Protein AF-0000000079817116 (afdb_homodimer)

Solvent-accessible surface area (backbone atoms only — not comparable to full-atom values): 30694 Å² total; per-residue (Å²): 125,89,76,58,20,51,34,56,56,33,34,76,70,73,46,63,59,83,46,77,43,38,28,28,38,34,42,45,75,45,84,32,75,62,26,38,66,23,46,42,33,28,53,71,74,31,54,55,33,36,49,46,56,74,25,52,34,45,44,77,59,38,52,65,48,58,60,16,48,27,38,36,36,22,32,64,43,88,76,24,26,29,30,55,38,32,25,40,46,43,66,68,40,77,48,52,44,71,57,49,59,65,38,70,33,36,58,60,39,43,74,43,51,46,76,52,48,80,65,44,82,81,51,62,33,27,36,39,44,66,43,80,42,71,87,43,52,89,38,32,29,18,35,28,27,43,54,85,82,73,99,66,49,70,42,69,44,42,78,86,37,43,38,58,71,45,73,47,95,55,61,64,34,59,75,78,70,66,53,68,72,63,44,62,43,43,41,74,44,56,79,52,54,50,68,68,47,45,55,50,27,36,70,41,25,30,29,32,35,38,36,29,60,80,72,32,29,32,30,66,45,72,23,77,61,92,40,12,38,33,49,54,53,51,38,28,61,73,66,48,29,55,86,37,72,67,40,54,91,57,69,39,79,37,27,33,39,19,55,76,41,78,48,61,94,80,56,50,67,66,58,53,50,51,48,39,52,33,48,28,62,52,63,46,12,32,66,89,47,21,42,24,92,114,123,91,77,57,22,53,35,57,56,34,36,73,69,72,47,63,58,80,46,75,43,38,28,28,37,35,43,44,74,45,84,31,75,62,26,38,68,24,45,41,34,30,52,72,74,31,56,56,33,35,51,46,56,73,25,53,33,46,43,78,60,38,52,64,47,58,59,15,48,26,39,36,38,24,31,65,44,89,76,24,25,29,31,56,37,33,25,38,47,44,67,66,40,76,47,52,46,72,56,49,59,65,37,71,34,34,58,60,39,43,73,44,50,47,76,54,48,79,66,45,81,81,51,61,33,26,37,40,43,66,43,81,41,71,86,43,52,88,39,32,30,18,35,28,26,45,56,85,82,73,100,67,48,69,42,71,46,40,78,86,39,42,38,58,70,46,72,47,93,55,62,68,34,59,75,77,72,67,53,69,71,64,46,63,44,42,41,74,44,57,80,51,55,49,68,69,46,45,56,49,28,36,71,40,25,31,32,32,36,37,36,29,60,81,71,32,30,32,30,64,46,74,23,77,60,91,40,12,38,33,49,54,52,51,37,27,61,74,66,49,30,55,85,38,74,67,39,54,90,56,70,38,78,38,28,33,38,20,55,77,41,79,47,60,93,78,56,51,67,68,56,52,49,51,50,38,52,31,50,27,62,53,64,48,11,32,66,87,47,22,43,24,91,113

Organism: NCBI:txid1608957

Sequence (588 aa):
MPILTLAHVLDAVGIPVTDDRTAVLLRHTGDTPVLTAALPTLAAEDQQAYDAFNAFHIEGEANKIVARTWAVAGVAHGAGVLLTGLYRVGPSRPITDAEWRAVPGNDRLAALGAEGPADMAGRPTTWIELARDDRLDEWAGRLALSWTGRRGYIRVVRPGLFDIQAVHQESKLVPPVPGVEELVVEHAGLAAMPHSWWQRLEQWRGIYYIHDRTTGRGYVGAAYGELNLAQRWRHYAQTGHGGNVDLTGLDPTGFVFSILQLVAPTADPADVQALETSWKARLSTRRPHGLNANMPILTLAHVLDAVGIPVTDDRTAVLLRHTGDTPVLTAALPTLAAEDQQAYDAFNAFHIEGEANKIVARTWAVAGVAHGAGVLLTGLYRVGPSRPITDAEWRAVPGNDRLAALGAEGPADMAGRPTTWIELARDDRLDEWAGRLALSWTGRRGYIRVVRPGLFDIQAVHQESKLVPPVPGVEELVVEHAGLAAMPHSWWQRLEQWRGIYYIHDRTTGRGYVGAAYGELNLAQRWRHYAQTGHGGNVDLTGLDPTGFVFSILQLVAPTADPADVQALETSWKARLSTRRPHGLNAN

Radius of gyration: 36.01 Å; Cα contacts (8 Å, |Δi|>4): 1232; chains: 2; bounding box: 51×107×78 Å

pLDDT: mean 93.69, std 6.0, range [40.91, 98.75]

InterPro domains:
  IPR000305 GIY-YIG endonuclease [PS50164] (203-291)
  IPR035901 GIY-YIG endonuclease superfamily [SSF82771] (205-290)

Nearest PDB structures (foldseek):
  1ln0-assembly1_A  TM=7.326E-01  e=1.850E-03  Tequatrovirus T4
  4dnx-assembly1_B  TM=3.865E-01  e=4.719E-01  Allochromatium vinosum DSM 180
  1i2d-assembly1_A  TM=4.021E-01  e=9.642E+00  Penicillium chrysogenum
  5wux-assembly2_D  TM=1.753E-01  e=6.664E+00  Homo sapiens
  1ln0-assembly1_A  TM=7.328E-01  e=1.228E-03  Tequatrovirus T4

Structure (mmCIF, N/CA/C/O backbone):
data_AF-0000000079817116-model_v1
#
loop_
_entity.id
_entity.type
_entity.pdbx_description
1 polymer 'GIY-YIG domain-containing protein'
#
loop_
_atom_site.group_PDB
_atom_site.id
_atom_site.type_symbol
_atom_site.label_atom_id
_atom_site.label_alt_id
_atom_site.label_comp_id
_atom_site.label_asym_id
_atom_site.label_entity_id
_atom_site.label_seq_id
_atom_site.pdbx_PDB_ins_code
_atom_site.Cartn_x
_atom_site.Cartn_y
_atom_site.Cartn_z
_atom_site.occupancy
_atom_site.B_iso_or_equiv
_atom_site.auth_seq_id
_atom_site.auth_comp_id
_atom_site.auth_asym_id
_atom_site.auth_atom_id
_atom_site.pdbx_PDB_model_num
ATOM 1 N N . MET A 1 1 ? -7.645 -31.641 -44.688 1 42.03 1 MET A N 1
ATOM 2 C CA . MET A 1 1 ? -6.23 -31.734 -44.312 1 42.03 1 MET A CA 1
ATOM 3 C C . MET A 1 1 ? -6.023 -32.75 -43.188 1 42.03 1 MET A C 1
ATOM 5 O O . MET A 1 1 ? -6.84 -32.875 -42.281 1 42.03 1 MET A O 1
ATOM 9 N N . PRO A 1 2 ? -5.195 -33.719 -43.438 1 55.75 2 PRO A N 1
ATOM 10 C CA . PRO A 1 2 ? -5.094 -34.781 -42.438 1 55.75 2 PRO A CA 1
ATOM 11 C C . PRO A 1 2 ? -4.766 -34.219 -41.062 1 55.75 2 PRO A C 1
ATOM 13 O O . PRO A 1 2 ? -3.896 -33.375 -40.906 1 55.75 2 PRO A O 1
ATOM 16 N N . ILE A 1 3 ? -5.695 -34.344 -40.156 1 80.25 3 ILE A N 1
ATOM 17 C CA . ILE A 1 3 ? -5.512 -33.812 -38.781 1 80.25 3 ILE A CA 1
ATOM 18 C C . ILE A 1 3 ? -4.609 -34.781 -38 1 80.25 3 ILE A C 1
ATOM 20 O O . ILE A 1 3 ? -4.844 -35.969 -37.969 1 80.25 3 ILE A O 1
ATOM 24 N N . LEU A 1 4 ? -3.305 -34.438 -37.812 1 92.88 4 LEU A N 1
ATOM 25 C CA . LEU A 1 4 ? -2.402 -35.219 -37 1 92.88 4 LEU A CA 1
ATOM 26 C C . LEU A 1 4 ? -2.977 -35.375 -35.594 1 92.88 4 LEU A C 1
ATOM 28 O O . LEU A 1 4 ? -3.57 -34.438 -35.031 1 92.88 4 LEU A O 1
ATOM 32 N N . THR A 1 5 ? -2.93 -36.625 -35.125 1 96.19 5 THR A N 1
ATOM 33 C CA . THR A 1 5 ? -3.482 -36.969 -33.812 1 96.19 5 THR A CA 1
ATOM 34 C C . THR A 1 5 ? -2.418 -37.594 -32.938 1 96.19 5 THR A C 1
ATOM 36 O O . THR A 1 5 ? -1.3 -37.875 -33.375 1 96.19 5 THR A O 1
ATOM 39 N N . LEU A 1 6 ? -2.803 -37.812 -31.672 1 97.25 6 LEU A N 1
ATOM 40 C CA . LEU A 1 6 ? -1.908 -38.469 -30.734 1 97.25 6 LEU A CA 1
ATOM 41 C C . LEU A 1 6 ? -1.486 -39.844 -31.25 1 97.25 6 LEU A C 1
ATOM 43 O O . LEU A 1 6 ? -0.343 -40.281 -31.062 1 97.25 6 LEU A O 1
ATOM 47 N N . ALA A 1 7 ? -2.352 -40.594 -31.953 1 96.56 7 ALA A N 1
ATOM 48 C CA . ALA A 1 7 ? -2.031 -41.906 -32.5 1 96.56 7 ALA A CA 1
ATOM 49 C C . ALA A 1 7 ? -0.86 -41.844 -33.469 1 96.56 7 ALA A C 1
ATOM 51 O O . ALA A 1 7 ? -0.02 -42.75 -33.5 1 96.56 7 ALA A O 1
ATOM 52 N N . HIS A 1 8 ? -0.869 -40.781 -34.219 1 96.5 8 HIS A N 1
ATOM 53 C CA . HIS A 1 8 ? 0.236 -40.625 -35.156 1 96.5 8 HIS A CA 1
ATOM 54 C C . HIS A 1 8 ? 1.553 -40.406 -34.406 1 96.5 8 HIS A C 1
ATOM 56 O O . HIS A 1 8 ? 2.6 -40.875 -34.844 1 96.5 8 HIS A O 1
ATOM 62 N N . VAL A 1 9 ? 1.515 -39.625 -33.375 1 96.88 9 VAL A N 1
ATOM 63 C CA . VAL A 1 9 ? 2.705 -39.375 -32.562 1 96.88 9 VAL A CA 1
ATOM 64 C C . VAL A 1 9 ? 3.223 -40.688 -31.969 1 96.88 9 VAL A C 1
ATOM 66 O O . VAL A 1 9 ? 4.422 -40.969 -32.031 1 96.88 9 VAL A O 1
ATOM 69 N N . LEU A 1 10 ? 2.322 -41.5 -31.406 1 97.88 10 LEU A N 1
ATOM 70 C CA . LEU A 1 10 ? 2.701 -42.781 -30.828 1 97.88 10 LEU A CA 1
ATOM 71 C C . LEU A 1 10 ? 3.289 -43.719 -31.875 1 97.88 10 LEU A C 1
ATOM 73 O O . LEU A 1 10 ? 4.297 -44.375 -31.625 1 97.88 10 LEU A O 1
ATOM 77 N N . ASP A 1 11 ? 2.678 -43.688 -33 1 97.31 11 ASP A N 1
ATOM 78 C CA . ASP A 1 11 ? 3.189 -44.5 -34.094 1 97.31 11 ASP A CA 1
ATOM 79 C C . ASP A 1 11 ? 4.621 -44.125 -34.469 1 97.31 11 ASP A C 1
ATOM 81 O O . ASP A 1 11 ? 5.473 -44.969 -34.688 1 97.31 11 ASP A O 1
ATOM 85 N N . ALA A 1 12 ? 4.812 -42.875 -34.531 1 96.06 12 ALA A N 1
ATOM 86 C CA . ALA A 1 12 ? 6.117 -42.344 -34.906 1 96.06 12 ALA A CA 1
ATOM 87 C C . ALA A 1 12 ? 7.203 -42.781 -33.906 1 96.06 12 ALA A C 1
ATOM 89 O O . ALA A 1 12 ? 8.375 -42.875 -34.281 1 96.06 12 ALA A O 1
ATOM 90 N N . VAL A 1 13 ? 6.824 -43.094 -32.719 1 96.88 13 VAL A N 1
ATOM 91 C CA . VAL A 1 13 ? 7.836 -43.5 -31.734 1 96.88 13 VAL A CA 1
ATOM 92 C C . VAL A 1 13 ? 7.781 -45 -31.516 1 96.88 13 VAL A C 1
ATOM 94 O O . VAL A 1 13 ? 8.297 -45.5 -30.516 1 96.88 13 VAL A O 1
ATOM 97 N N . GLY A 1 14 ? 7.051 -45.719 -32.312 1 97.19 14 GLY A N 1
ATOM 98 C CA . GLY A 1 14 ? 7.082 -47.156 -32.312 1 97.19 14 GLY A CA 1
ATOM 99 C C . GLY A 1 14 ? 5.988 -47.781 -31.484 1 97.19 14 GLY A C 1
ATOM 100 O O . GLY A 1 14 ? 6.113 -48.938 -31.031 1 97.19 14 GLY A O 1
ATOM 101 N N . ILE A 1 15 ? 4.965 -47.031 -31.156 1 98 15 ILE A N 1
ATOM 102 C CA . ILE A 1 15 ? 3.828 -47.531 -30.391 1 98 15 ILE A CA 1
ATOM 103 C C . ILE A 1 15 ? 2.549 -47.406 -31.219 1 98 15 ILE A C 1
ATOM 105 O O . ILE A 1 15 ? 1.671 -46.594 -30.891 1 98 15 ILE A O 1
ATOM 109 N N . PRO A 1 16 ? 2.473 -48.188 -32.25 1 97.31 16 PRO A N 1
ATOM 110 C CA . PRO A 1 16 ? 1.256 -48.094 -33.031 1 97.31 16 PRO A CA 1
ATOM 111 C C . PRO A 1 16 ? -0.001 -48.5 -32.281 1 97.31 16 PRO A C 1
ATOM 113 O O . PRO A 1 16 ? -0.01 -49.5 -31.562 1 97.31 16 PRO A O 1
ATOM 116 N N . VAL A 1 17 ? -0.924 -47.594 -32.406 1 97.12 17 VAL A N 1
ATOM 117 C CA . VAL A 1 17 ? -2.199 -47.844 -31.75 1 97.12 17 VAL A CA 1
ATOM 118 C C . VAL A 1 17 ? -3.037 -48.812 -32.594 1 97.12 17 VAL A C 1
ATOM 120 O O . VAL A 1 17 ? -3.709 -48.375 -33.531 1 97.12 17 VAL A O 1
ATOM 123 N N . THR A 1 18 ? -3.068 -50.031 -32.188 1 93.69 18 THR A N 1
ATOM 124 C CA . THR A 1 18 ? -3.695 -51.031 -33 1 93.69 18 THR A CA 1
ATOM 125 C C . THR A 1 18 ? -5.051 -51.438 -32.438 1 93.69 18 THR A C 1
ATOM 127 O O . THR A 1 18 ? -5.898 -52 -33.156 1 93.69 18 THR A O 1
ATOM 130 N N . ASP A 1 19 ? -5.137 -51.281 -31.172 1 95.44 19 ASP A N 1
ATOM 131 C CA . ASP A 1 19 ? -6.395 -51.625 -30.5 1 95.44 19 ASP A CA 1
ATOM 132 C C . ASP A 1 19 ? -6.578 -50.812 -29.234 1 95.44 19 ASP A C 1
ATOM 134 O O . ASP A 1 19 ? -5.766 -49.938 -28.922 1 95.44 19 ASP A O 1
ATOM 138 N N . ASP A 1 20 ? -7.676 -51.125 -28.531 1 96.31 20 ASP A N 1
ATOM 139 C CA . ASP A 1 20 ? -8.062 -50.344 -27.359 1 96.31 20 ASP A CA 1
ATOM 140 C C . ASP A 1 20 ? -7.191 -50.688 -26.156 1 96.31 20 ASP A C 1
ATOM 142 O O . ASP A 1 20 ? -7.301 -50.062 -25.094 1 96.31 20 ASP A O 1
ATOM 146 N N . ARG A 1 21 ? -6.32 -51.625 -26.203 1 97.5 21 ARG A N 1
ATOM 147 C CA . ARG A 1 21 ? -5.473 -52.031 -25.094 1 97.5 21 ARG A CA 1
ATOM 148 C C . ARG A 1 21 ? -4.098 -51.375 -25.188 1 97.5 21 ARG A C 1
ATOM 150 O O . ARG A 1 21 ? -3.27 -51.531 -24.281 1 97.5 21 ARG A O 1
ATOM 157 N N . THR A 1 22 ? -3.908 -50.656 -26.25 1 98.06 22 THR A N 1
ATOM 158 C CA . THR A 1 22 ? -2.578 -50.094 -26.484 1 98.06 22 THR A CA 1
ATOM 159 C C . THR A 1 22 ? -2.266 -48.969 -25.5 1 98.06 22 THR A C 1
ATOM 161 O O . THR A 1 22 ? -1.259 -49.031 -24.797 1 98.06 22 THR A O 1
ATOM 164 N N . ALA A 1 23 ? -3.123 -47.969 -25.5 1 98.38 23 ALA A N 1
ATOM 165 C CA . ALA A 1 23 ? -2.74 -46.812 -24.719 1 98.38 23 ALA A CA 1
ATOM 166 C C . ALA A 1 23 ? -3.971 -46.094 -24.172 1 98.38 23 ALA A C 1
ATOM 168 O O . ALA A 1 23 ? -5.051 -46.156 -24.766 1 98.38 23 ALA A O 1
ATOM 169 N N . VAL A 1 24 ? -3.83 -45.438 -23.062 1 97.69 24 VAL A N 1
ATOM 170 C CA . VAL A 1 24 ? -4.797 -44.5 -22.516 1 97.69 24 VAL A CA 1
ATOM 171 C C . VAL A 1 24 ? -4.148 -43.094 -22.359 1 97.69 24 VAL A C 1
ATOM 173 O O . VAL A 1 24 ? -2.936 -43 -22.188 1 97.69 24 VAL A O 1
ATOM 176 N N . LEU A 1 25 ? -4.969 -42.062 -22.562 1 97.19 25 LEU A N 1
ATOM 177 C CA . LEU A 1 25 ? -4.562 -40.688 -22.297 1 97.19 25 LEU A CA 1
ATOM 178 C C . LEU A 1 25 ? -5.18 -40.188 -21 1 97.19 25 LEU A C 1
ATOM 180 O O . LEU A 1 25 ? -6.383 -40.344 -20.781 1 97.19 25 LEU A O 1
ATOM 184 N N . LEU A 1 26 ? -4.289 -39.688 -20.141 1 97 26 LEU A N 1
ATOM 185 C CA . LEU A 1 26 ? -4.723 -39.125 -18.859 1 97 26 LEU A CA 1
ATOM 186 C C . LEU A 1 26 ? -4.703 -37.625 -18.906 1 97 26 LEU A C 1
ATOM 188 O O . LEU A 1 26 ? -3.688 -37 -19.25 1 97 26 LEU A O 1
ATOM 192 N N . ARG A 1 27 ? -5.797 -36.906 -18.594 1 96.75 27 ARG A N 1
ATOM 193 C CA . ARG A 1 27 ? -5.883 -35.469 -18.438 1 96.75 27 ARG A CA 1
ATOM 194 C C . ARG A 1 27 ? -6.051 -35.062 -16.969 1 96.75 27 ARG A C 1
ATOM 196 O O . ARG A 1 27 ? -7.172 -34.875 -16.5 1 96.75 27 ARG A O 1
ATOM 203 N N . HIS A 1 28 ? -4.93 -34.875 -16.344 1 95.12 28 HIS A N 1
ATOM 204 C CA . HIS A 1 28 ? -4.914 -34.688 -14.898 1 95.12 28 HIS A CA 1
ATOM 205 C C . HIS A 1 28 ? -5.375 -33.25 -14.547 1 95.12 28 HIS A C 1
ATOM 207 O O . HIS A 1 28 ? -5.023 -32.312 -15.227 1 95.12 28 HIS A O 1
ATOM 213 N N . THR A 1 29 ? -6.227 -33.281 -13.508 1 92.06 29 THR A N 1
ATOM 214 C CA . THR A 1 29 ? -6.543 -32.094 -12.727 1 92.06 29 THR A CA 1
ATOM 215 C C . THR A 1 29 ? -6.328 -32.344 -11.234 1 92.06 29 THR A C 1
ATOM 217 O O . THR A 1 29 ? -6.391 -33.5 -10.781 1 92.06 29 THR A O 1
ATOM 220 N N . GLY A 1 30 ? -5.91 -31.312 -10.508 1 86.75 30 GLY A N 1
ATOM 221 C CA . GLY A 1 30 ? -5.715 -31.516 -9.078 1 86.75 30 GLY A CA 1
ATOM 222 C C . GLY A 1 30 ? -7.016 -31.547 -8.297 1 86.75 30 GLY A C 1
ATOM 223 O O . GLY A 1 30 ? -8.062 -31.156 -8.812 1 86.75 30 GLY A O 1
ATOM 224 N N . ASP A 1 31 ? -6.906 -32.125 -7.027 1 84.56 31 ASP A N 1
ATOM 225 C CA . ASP A 1 31 ? -8.031 -32.219 -6.098 1 84.56 31 ASP A CA 1
ATOM 226 C C . ASP A 1 31 ? -8.398 -30.828 -5.535 1 84.56 31 ASP A C 1
ATOM 228 O O . ASP A 1 31 ? -9.5 -30.641 -5.016 1 84.56 31 ASP A O 1
ATOM 232 N N . THR A 1 32 ? -7.473 -29.984 -5.57 1 86.56 32 THR A N 1
ATOM 233 C CA . THR A 1 32 ? -7.637 -28.609 -5.113 1 86.56 32 THR A CA 1
ATOM 234 C C . THR A 1 32 ? -7.152 -27.625 -6.176 1 86.56 32 THR A C 1
ATOM 236 O O . THR A 1 32 ? -6.367 -28 -7.055 1 86.56 32 THR A O 1
ATOM 239 N N . PRO A 1 33 ? -7.668 -26.406 -6.004 1 86.38 33 PRO A N 1
ATOM 240 C CA . PRO A 1 33 ? -7.18 -25.391 -6.945 1 86.38 33 PRO A CA 1
ATOM 241 C C . PRO A 1 33 ? -5.664 -25.203 -6.879 1 86.38 33 PRO A 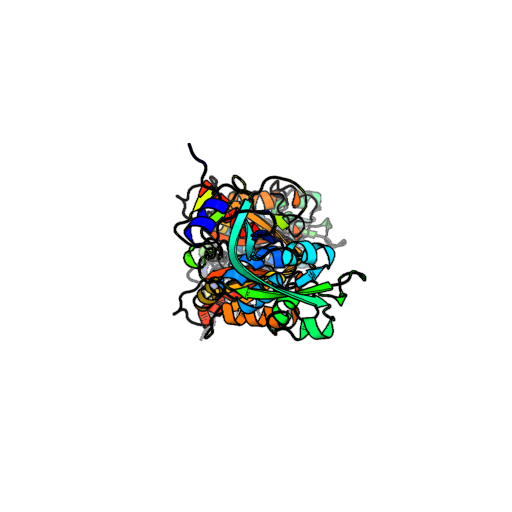C 1
ATOM 243 O O . PRO A 1 33 ? -5.02 -25.016 -7.914 1 86.38 33 PRO A O 1
ATOM 246 N N . VAL A 1 34 ? -5.125 -25.391 -5.699 1 85.69 34 VAL A N 1
ATOM 247 C CA . VAL A 1 34 ? -3.688 -25.203 -5.512 1 85.69 34 VAL A CA 1
ATOM 248 C C . VAL A 1 34 ? -2.934 -26.328 -6.227 1 85.69 34 VAL A C 1
ATOM 250 O O . VAL A 1 34 ? -1.969 -26.078 -6.949 1 85.69 34 VAL A O 1
ATOM 253 N N . LEU A 1 35 ? -3.396 -27.469 -6.059 1 91.38 35 LEU A N 1
ATOM 254 C CA . LEU A 1 35 ? -2.742 -28.594 -6.699 1 91.38 35 LEU A CA 1
ATOM 255 C C . LEU A 1 35 ? -2.912 -28.547 -8.211 1 91.38 35 LEU A C 1
ATOM 257 O O . LEU A 1 35 ? -1.975 -28.828 -8.961 1 91.38 35 LEU A O 1
ATOM 261 N N . THR A 1 36 ? -4.105 -28.172 -8.609 1 91.88 36 THR A N 1
ATOM 262 C CA . THR A 1 36 ? -4.355 -28.047 -10.047 1 91.88 36 THR A CA 1
ATOM 263 C C . THR A 1 36 ? -3.367 -27.062 -10.68 1 91.88 36 THR A C 1
ATOM 265 O O . THR A 1 36 ? -2.781 -27.359 -11.719 1 91.88 36 THR A O 1
ATOM 268 N N . ALA A 1 37 ? -3.127 -26.047 -10.023 1 89.19 37 ALA A N 1
ATOM 269 C CA . ALA A 1 37 ? -2.223 -25.031 -10.539 1 89.19 37 ALA A CA 1
ATOM 270 C C . ALA A 1 37 ? -0.77 -25.5 -10.461 1 89.19 37 ALA A C 1
ATOM 272 O O . ALA A 1 37 ? 0.067 -25.062 -11.258 1 89.19 37 ALA A O 1
ATOM 273 N N . ALA A 1 38 ? -0.487 -26.406 -9.609 1 92 38 ALA A N 1
ATOM 274 C CA . ALA A 1 38 ? 0.887 -26.828 -9.344 1 92 38 ALA A CA 1
ATOM 275 C C . ALA A 1 38 ? 1.294 -27.984 -10.258 1 92 38 ALA A C 1
ATOM 277 O O . ALA A 1 38 ? 2.484 -28.203 -10.484 1 92 38 ALA A O 1
ATOM 278 N N . LEU A 1 39 ? 0.373 -28.641 -10.789 1 94.69 39 LEU A N 1
ATOM 279 C CA . LEU A 1 39 ? 0.642 -29.906 -11.469 1 94.69 39 LEU A CA 1
ATOM 280 C C . LEU A 1 39 ? 1.578 -29.703 -12.656 1 94.69 39 LEU A C 1
ATOM 282 O O . LEU A 1 39 ? 2.553 -30.438 -12.82 1 94.69 39 LEU A O 1
ATOM 286 N N . PRO A 1 40 ? 1.294 -28.656 -13.461 1 95.06 40 PRO A N 1
ATOM 287 C CA . PRO A 1 40 ? 2.232 -28.469 -14.57 1 95.06 40 PRO A CA 1
ATOM 288 C C . PRO A 1 40 ? 3.668 -28.25 -14.102 1 95.06 40 PRO A C 1
ATOM 290 O O . PRO A 1 40 ? 4.602 -28.844 -14.656 1 95.06 40 PRO A O 1
ATOM 293 N N . THR A 1 41 ? 3.801 -27.484 -13.125 1 94 41 THR A N 1
ATOM 294 C CA . THR A 1 41 ? 5.129 -27.219 -12.594 1 94 41 THR A CA 1
ATOM 295 C C . THR A 1 41 ? 5.738 -28.484 -11.992 1 94 41 THR A C 1
ATOM 297 O O . THR A 1 41 ? 6.941 -28.719 -12.125 1 94 41 THR A O 1
ATOM 300 N N . LEU A 1 42 ? 4.984 -29.266 -11.273 1 94.06 42 LEU A N 1
ATOM 301 C CA . LEU A 1 42 ? 5.469 -30.531 -10.742 1 94.06 42 LEU A CA 1
ATOM 302 C C . LEU A 1 42 ? 5.977 -31.438 -11.859 1 94.06 42 LEU A C 1
ATOM 304 O O . LEU A 1 42 ? 7.039 -32.031 -11.734 1 94.06 42 LEU A O 1
ATOM 308 N N . ALA A 1 43 ? 5.27 -31.438 -12.93 1 95.62 43 ALA A N 1
ATOM 309 C CA . ALA A 1 43 ? 5.664 -32.281 -14.062 1 95.62 43 ALA A CA 1
ATOM 310 C C . ALA A 1 43 ? 7.012 -31.828 -14.625 1 95.62 43 ALA A C 1
ATOM 312 O O . ALA A 1 43 ? 7.793 -32.656 -15.109 1 95.62 43 ALA A O 1
ATOM 313 N N . ALA A 1 44 ? 7.23 -30.562 -14.516 1 94.38 44 ALA A N 1
ATOM 314 C CA . ALA A 1 44 ? 8.438 -30 -15.109 1 94.38 44 ALA A CA 1
ATOM 315 C C . ALA A 1 44 ? 9.609 -30.078 -14.133 1 94.38 44 ALA A C 1
ATOM 317 O O . ALA A 1 44 ? 10.75 -30.297 -14.539 1 94.38 44 ALA A O 1
ATOM 318 N N . GLU A 1 45 ? 9.312 -29.922 -12.812 1 93.94 45 GLU A N 1
ATOM 319 C CA . GLU A 1 45 ? 10.414 -29.609 -11.898 1 93.94 45 GLU A CA 1
ATOM 320 C C . GLU A 1 45 ? 10.523 -30.656 -10.797 1 93.94 45 GLU A C 1
ATOM 322 O O . GLU A 1 45 ? 11.508 -30.672 -10.055 1 93.94 45 GLU A O 1
ATOM 327 N N . ASP A 1 46 ? 9.555 -31.422 -10.68 1 93 46 ASP A N 1
ATOM 328 C CA . ASP A 1 46 ? 9.523 -32.438 -9.641 1 93 46 ASP A CA 1
ATOM 329 C C . ASP A 1 46 ? 8.914 -33.75 -10.164 1 93 46 ASP A C 1
ATOM 331 O O . ASP A 1 46 ? 7.816 -34.125 -9.766 1 93 46 ASP A O 1
ATOM 335 N N . GLN A 1 47 ? 9.734 -34.438 -10.867 1 92.44 47 GLN A N 1
ATOM 336 C CA . GLN A 1 47 ? 9.281 -35.656 -11.539 1 92.44 47 GLN A CA 1
ATOM 337 C C . GLN A 1 47 ? 8.82 -36.688 -10.531 1 92.44 47 GLN A C 1
ATOM 339 O O . GLN A 1 47 ? 7.867 -37.438 -10.789 1 92.44 47 GLN A O 1
ATOM 344 N N . GLN A 1 48 ? 9.469 -36.719 -9.422 1 94.38 48 GLN A N 1
ATOM 345 C CA . GLN A 1 48 ? 9.133 -37.688 -8.398 1 94.38 48 GLN A CA 1
ATOM 346 C C . GLN A 1 48 ? 7.711 -37.5 -7.883 1 94.38 48 GLN A C 1
ATOM 348 O O . GLN A 1 48 ? 6.918 -38.438 -7.836 1 94.38 48 GLN A O 1
ATOM 353 N N . ALA A 1 49 ? 7.445 -36.344 -7.496 1 95.19 49 ALA A N 1
ATOM 354 C CA . ALA A 1 49 ? 6.102 -36.031 -7.016 1 95.19 49 ALA A CA 1
ATOM 355 C C . ALA A 1 49 ? 5.066 -36.219 -8.117 1 95.19 49 ALA A C 1
ATOM 357 O O . ALA A 1 49 ? 3.982 -36.781 -7.867 1 95.19 49 ALA A O 1
ATOM 358 N N . TYR A 1 50 ? 5.387 -35.844 -9.328 1 96.44 50 TYR A N 1
ATOM 359 C CA . TYR A 1 50 ? 4.441 -35.969 -10.438 1 96.44 50 TYR A CA 1
ATOM 360 C C . TYR A 1 50 ? 4.176 -37.438 -10.75 1 96.44 50 TYR A C 1
ATOM 362 O O . TYR A 1 50 ? 3.039 -37.844 -11.031 1 96.44 50 TYR A O 1
ATOM 370 N N . ASP A 1 51 ? 5.188 -38.219 -10.719 1 96.81 51 ASP A N 1
ATOM 371 C CA . ASP A 1 51 ? 5.031 -39.656 -10.953 1 96.81 51 ASP A CA 1
ATOM 372 C C . ASP A 1 51 ? 4.145 -40.312 -9.891 1 96.81 51 ASP A C 1
ATOM 374 O O . ASP A 1 51 ? 3.316 -41.156 -10.195 1 96.81 51 ASP A O 1
ATOM 378 N N . ALA A 1 52 ? 4.426 -39.875 -8.68 1 97.12 52 ALA A N 1
ATOM 379 C CA . ALA A 1 52 ? 3.59 -40.375 -7.59 1 97.12 52 ALA A CA 1
ATOM 380 C C . ALA A 1 52 ? 2.123 -40.031 -7.82 1 97.12 52 ALA A C 1
ATOM 382 O O . ALA A 1 52 ? 1.239 -40.875 -7.609 1 97.12 52 ALA A O 1
ATOM 383 N N . PHE A 1 53 ? 1.896 -38.875 -8.242 1 97 53 PHE A N 1
ATOM 384 C CA . PHE A 1 53 ? 0.543 -38.438 -8.547 1 97 53 PHE A CA 1
ATOM 385 C C . PHE A 1 53 ? -0.074 -39.281 -9.648 1 97 53 PHE A C 1
ATOM 387 O O . PHE A 1 53 ? -1.235 -39.688 -9.547 1 97 53 PHE A O 1
ATOM 394 N N . ASN A 1 54 ? 0.658 -39.594 -10.672 1 96.38 54 ASN A N 1
ATOM 395 C CA . ASN A 1 54 ? 0.208 -40.375 -11.82 1 96.38 54 ASN A CA 1
ATOM 396 C C . ASN A 1 54 ? -0.145 -41.812 -11.406 1 96.38 54 ASN A C 1
ATOM 398 O O . ASN A 1 54 ? -1.009 -42.438 -12.023 1 96.38 54 ASN A O 1
ATOM 402 N N . ALA A 1 55 ? 0.494 -42.25 -10.398 1 97.69 55 ALA A N 1
ATOM 403 C CA . ALA A 1 55 ? 0.431 -43.688 -10.062 1 97.69 55 ALA A CA 1
ATOM 404 C C . ALA A 1 55 ? -0.757 -43.969 -9.148 1 97.69 55 ALA A C 1
ATOM 406 O O . ALA A 1 55 ? -1.153 -45.125 -8.992 1 97.69 55 ALA A O 1
ATOM 407 N N . PHE A 1 56 ? -1.283 -43 -8.547 1 97.5 56 PHE A N 1
ATOM 408 C CA . PHE A 1 56 ? -2.299 -43.188 -7.52 1 97.5 56 PHE A CA 1
ATOM 409 C C . PHE A 1 56 ? -3.689 -42.906 -8.07 1 97.5 56 PHE A C 1
ATOM 411 O O . PHE A 1 56 ? -3.959 -41.812 -8.555 1 97.5 56 PHE A O 1
ATOM 418 N N . HIS A 1 57 ? -4.559 -43.938 -8.016 1 96.12 57 HIS A N 1
ATOM 419 C CA . HIS A 1 57 ? -5.934 -43.781 -8.492 1 96.12 57 HIS A CA 1
ATOM 420 C C . HIS A 1 57 ? -6.895 -44.625 -7.645 1 96.12 57 HIS A C 1
ATOM 422 O O . HIS A 1 57 ? -6.484 -45.562 -6.98 1 96.12 57 HIS A O 1
ATOM 428 N N . ILE A 1 58 ? -8.148 -44.188 -7.668 1 94.5 58 ILE A N 1
ATOM 429 C CA . ILE A 1 58 ? -9.172 -45.062 -7.141 1 94.5 58 ILE A CA 1
ATOM 430 C C . ILE A 1 58 ? -9.305 -46.281 -8.047 1 94.5 58 ILE A C 1
ATOM 432 O O . ILE A 1 58 ? -9 -46.219 -9.234 1 94.5 58 ILE A O 1
ATOM 436 N N . GLU A 1 59 ? -9.797 -47.312 -7.48 1 93.69 59 GLU A N 1
ATOM 437 C CA . GLU A 1 59 ? -9.781 -48.625 -8.148 1 93.69 59 GLU A CA 1
ATOM 438 C C . GLU A 1 59 ? -10.477 -48.562 -9.5 1 93.69 59 GLU A C 1
ATOM 440 O O . GLU A 1 59 ? -9.953 -49.062 -10.5 1 93.69 59 GLU A O 1
ATOM 445 N N . GLY A 1 60 ? -11.641 -48 -9.617 1 91.75 60 GLY A N 1
ATOM 446 C CA . GLY A 1 60 ? -12.352 -47.906 -10.875 1 91.75 60 GLY A CA 1
ATOM 447 C C . GLY A 1 60 ? -11.547 -47.219 -11.969 1 91.75 60 GLY A C 1
ATOM 448 O O . GLY A 1 60 ? -11.5 -47.719 -13.102 1 91.75 60 GLY A O 1
ATOM 449 N N . GLU A 1 61 ? -10.859 -46.219 -11.664 1 94.25 61 GLU A N 1
ATOM 450 C CA . GLU A 1 61 ? -10.016 -45.5 -12.609 1 94.25 61 GLU A CA 1
ATOM 451 C C . GLU A 1 61 ? -8.734 -46.25 -12.914 1 94.25 61 GLU A C 1
ATOM 453 O O . GLU A 1 61 ? -8.297 -46.312 -14.062 1 94.25 61 GLU A O 1
ATOM 458 N N . ALA A 1 62 ? -8.227 -46.844 -11.898 1 96.5 62 ALA A N 1
ATOM 459 C CA . ALA A 1 62 ? -7.016 -47.625 -12.07 1 96.5 62 ALA A CA 1
ATOM 460 C C . ALA A 1 62 ? -7.242 -48.75 -13.07 1 96.5 62 ALA A C 1
ATOM 462 O O . ALA A 1 62 ? -6.352 -49.094 -13.859 1 96.5 62 ALA A O 1
ATOM 463 N N . ASN A 1 63 ? -8.367 -49.281 -13.039 1 96.25 63 ASN A N 1
ATOM 464 C CA . ASN A 1 63 ? -8.695 -50.406 -13.93 1 96.25 63 ASN A CA 1
ATOM 465 C C . ASN A 1 63 ? -8.641 -49.969 -15.391 1 96.25 63 ASN A C 1
ATOM 467 O O . ASN A 1 63 ? -8.273 -50.781 -16.266 1 96.25 63 ASN A O 1
ATOM 471 N N . LYS A 1 64 ? -8.992 -48.781 -15.625 1 96.31 64 LYS A N 1
ATOM 472 C CA . LYS A 1 64 ? -8.93 -48.281 -16.984 1 96.31 64 LYS A CA 1
ATOM 473 C C . LYS A 1 64 ? -7.488 -48.125 -17.469 1 96.31 64 LYS A C 1
ATOM 475 O O . LYS A 1 64 ? -7.211 -48.281 -18.656 1 96.31 64 LYS A O 1
ATOM 480 N N . ILE A 1 65 ? -6.609 -47.938 -16.562 1 98.25 65 ILE A N 1
ATOM 481 C CA . ILE A 1 65 ? -5.207 -47.719 -16.891 1 98.25 65 ILE A CA 1
ATOM 482 C C . ILE A 1 65 ? -4.492 -49.031 -17.016 1 98.25 65 ILE A C 1
ATOM 484 O O . ILE A 1 65 ? -3.811 -49.312 -18.016 1 98.25 65 ILE A O 1
ATOM 488 N N . VAL A 1 66 ? -4.754 -49.938 -16.109 1 97.94 66 VAL A N 1
ATOM 489 C CA . VAL A 1 66 ? -3.992 -51.188 -16.062 1 97.94 66 VAL A CA 1
ATOM 490 C C . VAL A 1 66 ? -4.449 -52.094 -17.172 1 97.94 66 VAL A C 1
ATOM 492 O O . VAL A 1 66 ? -3.791 -53.094 -17.469 1 97.94 66 VAL A O 1
ATOM 495 N N . ALA A 1 67 ? -5.516 -51.781 -17.812 1 97.44 67 ALA A N 1
ATOM 496 C CA . ALA A 1 67 ? -6.008 -52.531 -18.953 1 97.44 67 ALA A CA 1
ATOM 497 C C . ALA A 1 67 ? -5.223 -52.219 -20.219 1 97.44 67 ALA A C 1
ATOM 499 O O . ALA A 1 67 ? -5.441 -52.812 -21.266 1 97.44 67 ALA A O 1
ATOM 500 N N . ARG A 1 68 ? -4.32 -51.375 -20.109 1 98.25 68 ARG A N 1
ATOM 501 C CA . ARG A 1 68 ? -3.578 -50.906 -21.281 1 98.25 68 ARG A CA 1
ATOM 502 C C . ARG A 1 68 ? -2.078 -51.094 -21.078 1 98.25 68 ARG A C 1
ATOM 504 O O . ARG A 1 68 ? -1.607 -51.25 -19.953 1 98.25 68 ARG A O 1
ATOM 511 N N . THR A 1 69 ? -1.378 -51.031 -22.172 1 98.56 69 THR A N 1
ATOM 512 C CA . THR A 1 69 ? 0.07 -51.219 -22.141 1 98.56 69 THR A CA 1
ATOM 513 C C . THR A 1 69 ? 0.762 -49.875 -21.812 1 98.56 69 THR A C 1
ATOM 515 O O . THR A 1 69 ? 1.789 -49.875 -21.125 1 98.56 69 THR A O 1
ATOM 518 N N . TRP A 1 70 ? 0.167 -48.812 -22.344 1 98.75 70 TRP A N 1
ATOM 519 C CA . TRP A 1 70 ? 0.803 -47.5 -22.188 1 98.75 70 TRP A CA 1
ATOM 520 C C . TRP A 1 70 ? -0.169 -46.469 -21.578 1 98.75 70 TRP A C 1
ATOM 522 O O . TRP A 1 70 ? -1.364 -46.5 -21.891 1 98.75 70 TRP A O 1
ATOM 532 N N . ALA A 1 71 ? 0.359 -45.656 -20.75 1 98.69 71 ALA A N 1
ATOM 533 C CA . ALA A 1 71 ? -0.358 -44.469 -20.266 1 98.69 71 ALA A CA 1
ATOM 534 C C . ALA A 1 71 ? 0.329 -43.188 -20.719 1 98.69 71 ALA A C 1
ATOM 536 O O . ALA A 1 71 ? 1.497 -42.969 -20.406 1 98.69 71 ALA A O 1
ATOM 537 N N . VAL A 1 72 ? -0.351 -42.406 -21.516 1 98.56 72 VAL A N 1
ATOM 538 C CA . VAL A 1 72 ? 0.1 -41.062 -21.875 1 98.56 72 VAL A CA 1
ATOM 539 C C . VAL A 1 72 ? -0.453 -40.031 -20.875 1 98.56 72 VAL A C 1
ATOM 541 O O . VAL A 1 72 ? -1.666 -39.844 -20.797 1 98.56 72 VAL A O 1
ATOM 544 N N . ALA A 1 73 ? 0.483 -39.438 -20.141 1 98.38 73 ALA A N 1
ATOM 545 C CA . ALA A 1 73 ? 0.053 -38.5 -19.109 1 98.38 73 ALA A CA 1
ATOM 546 C C . ALA A 1 73 ? 0.031 -37.062 -19.641 1 98.38 73 ALA A C 1
ATOM 548 O O . ALA A 1 73 ? 0.875 -36.688 -20.453 1 98.38 73 ALA A O 1
ATOM 549 N N . GLY A 1 74 ? -0.915 -36.312 -19.156 1 97.88 74 GLY A N 1
ATOM 550 C CA . GLY A 1 74 ? -1.019 -34.875 -19.453 1 97.88 74 GLY A CA 1
ATOM 551 C C . GLY A 1 74 ? -1.725 -34.094 -18.359 1 97.88 74 GLY A C 1
ATOM 552 O O . GLY A 1 74 ? -2.238 -34.688 -17.406 1 97.88 74 GLY A O 1
ATOM 553 N N . VAL A 1 75 ? -1.645 -32.781 -18.5 1 97.06 75 VAL A N 1
ATOM 554 C CA . VAL A 1 75 ? -2.355 -31.875 -17.594 1 97.06 75 VAL A CA 1
ATOM 555 C C . VAL A 1 75 ? -3.334 -31.016 -18.391 1 97.06 75 VAL A C 1
ATOM 557 O O . VAL A 1 75 ? -3.158 -30.812 -19.594 1 97.06 75 VAL A O 1
ATOM 560 N N . ALA A 1 76 ? -4.344 -30.578 -17.656 1 93.69 76 ALA A N 1
ATOM 561 C CA . ALA A 1 76 ? -5.316 -29.703 -18.297 1 93.69 76 ALA A CA 1
ATOM 562 C C . ALA A 1 76 ? -4.645 -28.453 -18.828 1 93.69 76 ALA A C 1
ATOM 564 O O . ALA A 1 76 ? -3.822 -27.828 -18.141 1 93.69 76 ALA A O 1
ATOM 565 N N . HIS A 1 77 ? -4.938 -28.062 -20.016 1 92.69 77 HIS A N 1
ATOM 566 C CA . HIS A 1 77 ? -4.457 -26.891 -20.734 1 92.69 77 HIS A CA 1
ATOM 567 C C . HIS A 1 77 ? -5.551 -26.297 -21.609 1 92.69 77 HIS A C 1
ATOM 569 O O . HIS A 1 77 ? -5.785 -26.766 -22.734 1 92.69 77 HIS A O 1
ATOM 575 N N . GLY A 1 78 ? -6.141 -25.188 -21.094 1 89.19 78 GLY A N 1
ATOM 576 C CA . GLY A 1 78 ? -7.371 -24.766 -21.734 1 89.19 78 GLY A CA 1
ATOM 577 C C . GLY A 1 78 ? -8.43 -25.859 -21.797 1 89.19 78 GLY A C 1
ATOM 578 O O . GLY A 1 78 ? -8.758 -26.469 -20.781 1 89.19 78 GLY A O 1
ATOM 579 N N . ALA A 1 79 ? -9.047 -26.047 -22.922 1 90.56 79 ALA A N 1
ATOM 580 C CA . ALA A 1 79 ? -10.047 -27.094 -23.125 1 90.56 79 ALA A CA 1
ATOM 581 C C . ALA A 1 79 ? -9.375 -28.422 -23.484 1 90.56 79 ALA A C 1
ATOM 583 O O . ALA A 1 79 ? -10.047 -29.453 -23.594 1 90.56 79 ALA A O 1
ATOM 584 N N . GLY A 1 80 ? -8.07 -28.312 -23.641 1 94.75 80 GLY A N 1
ATOM 585 C CA . GLY A 1 80 ? -7.359 -29.5 -24.078 1 94.75 80 GLY A CA 1
ATOM 586 C C . GLY A 1 80 ? -6.449 -30.094 -23.016 1 94.75 80 GLY A C 1
ATOM 587 O O . GLY A 1 80 ? -6.758 -30.016 -21.812 1 94.75 80 GLY A O 1
ATOM 588 N N . VAL A 1 81 ? -5.398 -30.812 -23.547 1 96.31 81 VAL A N 1
ATOM 589 C CA . VAL A 1 81 ? -4.441 -31.469 -22.672 1 96.31 81 VAL A CA 1
ATOM 590 C C . VAL A 1 81 ? -3.018 -31.203 -23.156 1 96.31 81 VAL A C 1
ATOM 592 O O . VAL A 1 81 ? -2.758 -31.188 -24.375 1 96.31 81 VAL A O 1
ATOM 595 N N . LEU A 1 82 ? -2.178 -30.859 -22.234 1 98 82 LEU A N 1
ATOM 596 C CA . LEU A 1 82 ? -0.75 -30.719 -22.5 1 98 82 LEU A CA 1
ATOM 597 C C . LEU A 1 82 ? 0.011 -31.953 -22.047 1 98 82 LEU A C 1
ATOM 599 O O . LEU A 1 82 ? -0.088 -32.375 -20.891 1 98 82 LEU A O 1
ATOM 603 N N . LEU A 1 83 ? 0.718 -32.562 -22.938 1 98.38 83 LEU A N 1
ATOM 604 C CA . LEU A 1 83 ? 1.429 -33.812 -22.688 1 98.38 83 LEU A CA 1
ATOM 605 C C . LEU A 1 83 ? 2.514 -33.625 -21.625 1 98.38 83 LEU A C 1
ATOM 607 O O . LEU A 1 83 ? 3.248 -32.625 -21.672 1 98.38 83 LEU A O 1
ATOM 611 N N . THR A 1 84 ? 2.555 -34.531 -20.672 1 98.25 84 THR A N 1
ATOM 612 C CA . THR A 1 84 ? 3.592 -34.406 -19.656 1 98.25 84 THR A CA 1
ATOM 613 C C . THR A 1 84 ? 4.523 -35.625 -19.688 1 98.25 84 THR A C 1
ATOM 615 O O . THR A 1 84 ? 5.637 -35.562 -19.172 1 98.25 84 THR A O 1
ATOM 618 N N . GLY A 1 85 ? 4.07 -36.719 -20.219 1 97.62 85 GLY A N 1
ATOM 619 C CA . GLY A 1 85 ? 4.973 -37.875 -20.266 1 97.62 85 GLY A CA 1
ATOM 620 C C . GLY A 1 85 ? 4.305 -39.156 -20.75 1 97.62 85 GLY A C 1
ATOM 621 O O . GLY A 1 85 ? 3.102 -39.156 -21.016 1 97.62 85 GLY A O 1
ATOM 622 N N . LEU A 1 86 ? 5.16 -40.156 -20.969 1 98.62 86 LEU A N 1
ATOM 623 C CA . LEU A 1 86 ? 4.773 -41.5 -21.391 1 98.62 86 LEU A CA 1
ATOM 624 C C . LEU A 1 86 ? 5.215 -42.531 -20.359 1 98.62 86 LEU A C 1
ATOM 626 O O . LEU A 1 86 ? 6.336 -42.469 -19.859 1 98.62 86 LEU A O 1
ATOM 630 N N . TYR A 1 87 ? 4.285 -43.438 -20.047 1 98.75 87 TYR A N 1
ATOM 631 C CA . TYR A 1 87 ? 4.602 -44.438 -19.047 1 98.75 87 TYR A CA 1
ATOM 632 C C . TYR A 1 87 ? 4.219 -45.844 -19.531 1 98.75 87 TYR A C 1
ATOM 634 O O . TYR A 1 87 ? 3.176 -46.031 -20.156 1 98.75 87 TYR A O 1
ATOM 642 N N . ARG A 1 88 ? 5.039 -46.781 -19.219 1 98.75 88 ARG A N 1
ATOM 643 C CA . ARG A 1 88 ? 4.652 -48.188 -19.344 1 98.75 88 ARG A CA 1
ATOM 644 C C . ARG A 1 88 ? 3.844 -48.625 -18.125 1 98.75 88 ARG A C 1
ATOM 646 O O . ARG A 1 88 ? 4.254 -48.406 -16.984 1 98.75 88 ARG A O 1
ATOM 653 N N . VAL A 1 89 ? 2.721 -49.281 -18.422 1 98.69 89 VAL A N 1
ATOM 654 C CA . VAL A 1 89 ? 1.817 -49.656 -17.344 1 98.69 89 VAL A CA 1
ATOM 655 C C . VAL A 1 89 ? 2.205 -51.031 -16.797 1 98.69 89 VAL A C 1
ATOM 657 O O . VAL A 1 89 ? 2.359 -52 -17.562 1 98.69 89 VAL A O 1
ATOM 660 N N . GLY A 1 90 ? 2.385 -51.062 -15.484 1 98 90 GLY A N 1
ATOM 661 C CA . GLY A 1 90 ? 2.674 -52.312 -14.805 1 98 90 GLY A CA 1
ATOM 662 C C . GLY A 1 90 ? 1.546 -52.75 -13.898 1 98 90 GLY A C 1
ATOM 663 O O . GLY A 1 90 ? 0.4 -52.344 -14.062 1 98 90 GLY A O 1
ATOM 664 N N . PRO A 1 91 ? 1.878 -53.688 -13.039 1 96.62 91 PRO A N 1
ATOM 665 C CA . PRO A 1 91 ? 0.838 -54.188 -12.141 1 96.62 91 PRO A CA 1
ATOM 666 C C . PRO A 1 91 ? 0.356 -53.125 -11.141 1 96.62 91 PRO A C 1
ATOM 668 O O . PRO A 1 91 ? 1.026 -52.125 -10.938 1 96.62 91 PRO A O 1
ATOM 671 N N . SER A 1 92 ? -0.811 -53.375 -10.641 1 97.38 92 SER A N 1
ATOM 672 C CA . SER A 1 92 ? -1.366 -52.469 -9.625 1 97.38 92 SER A CA 1
ATOM 673 C C . SER A 1 92 ? -1.624 -53.219 -8.32 1 97.38 92 SER A C 1
ATOM 675 O O . SER A 1 92 ? -1.67 -54.438 -8.305 1 97.38 92 SER A O 1
ATOM 677 N N . ARG A 1 93 ? -1.678 -52.531 -7.285 1 97.12 93 ARG A N 1
ATOM 678 C CA . ARG A 1 93 ? -1.97 -53.062 -5.965 1 97.12 93 ARG A CA 1
ATOM 679 C C . ARG A 1 93 ? -2.734 -52.062 -5.109 1 97.12 93 ARG A C 1
ATOM 681 O O . ARG A 1 93 ? -2.6 -50.844 -5.293 1 97.12 93 ARG A O 1
ATOM 688 N N . PRO A 1 94 ? -3.521 -52.656 -4.195 1 96.31 94 PRO A N 1
ATOM 689 C CA . PRO A 1 94 ? -4.078 -51.719 -3.205 1 96.31 94 PRO A CA 1
ATOM 690 C C . PRO A 1 94 ? -3 -51 -2.393 1 96.31 94 PRO A C 1
ATOM 692 O O . PRO A 1 94 ? -1.905 -51.562 -2.209 1 96.31 94 PRO A O 1
ATOM 695 N N . ILE A 1 95 ? -3.279 -49.844 -1.983 1 97 95 ILE A N 1
ATOM 696 C CA . ILE A 1 95 ? -2.301 -49.094 -1.2 1 97 95 ILE A CA 1
ATOM 697 C C . ILE A 1 95 ? -2.977 -48.469 0.026 1 97 95 ILE A C 1
ATOM 699 O O . ILE A 1 95 ? -4.074 -47.938 -0.075 1 97 95 ILE A O 1
ATOM 703 N N . THR A 1 96 ? -2.354 -48.625 1.226 1 94.88 96 THR A N 1
ATOM 704 C CA . THR A 1 96 ? -2.85 -48.062 2.463 1 94.88 96 THR A CA 1
ATOM 705 C C . THR A 1 96 ? -2.393 -46.594 2.592 1 94.88 96 THR A C 1
ATOM 707 O O . THR A 1 96 ? -1.538 -46.156 1.83 1 94.88 96 THR A O 1
ATOM 710 N N . ASP A 1 97 ? -3.014 -45.938 3.541 1 95.69 97 ASP A N 1
ATOM 711 C CA . ASP A 1 97 ? -2.627 -44.562 3.777 1 95.69 97 ASP A CA 1
ATOM 712 C C . ASP A 1 97 ? -1.164 -44.469 4.203 1 95.69 97 ASP A C 1
ATOM 714 O O . ASP A 1 97 ? -0.433 -43.594 3.734 1 95.69 97 ASP A O 1
ATOM 718 N N . ALA A 1 98 ? -0.779 -45.312 5.078 1 95.75 98 ALA A N 1
ATOM 719 C CA . ALA A 1 98 ? 0.604 -45.312 5.547 1 95.75 98 ALA A CA 1
ATOM 720 C C . ALA A 1 98 ? 1.574 -45.531 4.391 1 95.75 98 ALA A C 1
ATOM 722 O O . ALA A 1 98 ? 2.619 -44.906 4.312 1 95.75 98 ALA A O 1
ATOM 723 N N . GLU A 1 99 ? 1.298 -46.469 3.518 1 96.75 99 GLU A N 1
ATOM 724 C CA . GLU A 1 99 ? 2.129 -46.75 2.35 1 96.75 99 GLU A CA 1
ATOM 725 C C . GLU A 1 99 ? 2.188 -45.531 1.412 1 96.75 99 GLU A C 1
ATOM 727 O O . GLU A 1 99 ? 3.25 -45.219 0.878 1 96.75 99 GLU A O 1
ATOM 732 N N . TRP A 1 100 ? 1.027 -44.969 1.207 1 97.12 100 TRP A N 1
ATOM 733 C CA . TRP A 1 100 ? 0.947 -43.812 0.345 1 97.12 100 TRP A CA 1
ATOM 734 C C . TRP A 1 100 ? 1.83 -42.688 0.874 1 97.12 100 TRP A C 1
ATOM 736 O O . TRP A 1 100 ? 2.576 -42.062 0.114 1 97.12 100 TRP A O 1
ATOM 746 N N . ARG A 1 101 ? 1.836 -42.438 2.135 1 95.38 101 ARG A N 1
ATOM 747 C CA . ARG A 1 101 ? 2.607 -41.344 2.758 1 95.38 101 ARG A CA 1
ATOM 748 C C . ARG A 1 101 ? 4.102 -41.656 2.68 1 95.38 101 ARG A C 1
ATOM 750 O O . ARG A 1 101 ? 4.918 -40.719 2.676 1 95.38 101 ARG A O 1
ATOM 757 N N . ALA A 1 102 ? 4.387 -42.906 2.559 1 96.12 102 ALA A N 1
ATOM 758 C CA . ALA A 1 102 ? 5.789 -43.312 2.545 1 96.12 102 ALA A CA 1
ATOM 759 C C . ALA A 1 102 ? 6.391 -43.156 1.15 1 96.12 102 ALA A C 1
ATOM 761 O O . ALA A 1 102 ? 7.613 -43.188 0.989 1 96.12 102 ALA A O 1
ATOM 762 N N . VAL A 1 103 ? 5.594 -43.031 0.135 1 96.31 103 VAL A N 1
ATOM 763 C CA . VAL A 1 103 ? 6.09 -42.875 -1.228 1 96.31 103 VAL A CA 1
ATOM 764 C C . VAL A 1 103 ? 6.75 -41.531 -1.381 1 96.31 103 VAL A C 1
ATOM 766 O O . VAL A 1 103 ? 6.145 -40.5 -1.071 1 96.31 103 VAL A O 1
ATOM 769 N N . PRO A 1 104 ? 7.957 -41.562 -1.849 1 95 104 PRO A N 1
ATOM 770 C CA . PRO A 1 104 ? 8.594 -40.25 -2.096 1 95 104 PRO A CA 1
ATOM 771 C C . PRO A 1 104 ? 7.77 -39.344 -3.014 1 95 104 PRO A C 1
ATOM 773 O O . PRO A 1 104 ? 7.234 -39.812 -4.023 1 95 104 PRO A O 1
ATOM 776 N N . GLY A 1 105 ? 7.684 -38.062 -2.621 1 94.12 105 GLY A N 1
ATOM 777 C CA . GLY A 1 105 ? 6.898 -37.094 -3.396 1 94.12 105 GLY A CA 1
ATOM 778 C C . GLY A 1 105 ? 5.52 -36.875 -2.814 1 94.12 105 GLY A C 1
ATOM 779 O O . GLY A 1 105 ? 4.945 -35.781 -3 1 94.12 105 GLY A O 1
ATOM 780 N N . ASN A 1 106 ? 4.984 -37.844 -2.092 1 95.38 106 ASN A N 1
ATOM 781 C CA . ASN A 1 106 ? 3.623 -37.719 -1.583 1 95.38 106 ASN A CA 1
ATOM 782 C C . ASN A 1 106 ? 3.549 -36.719 -0.437 1 95.38 106 ASN A C 1
ATOM 784 O O . ASN A 1 106 ? 2.488 -36.125 -0.17 1 95.38 106 ASN A O 1
ATOM 788 N N . ASP A 1 107 ? 4.668 -36.625 0.23 1 91.69 107 ASP A N 1
ATOM 789 C CA . ASP A 1 107 ? 4.703 -35.562 1.247 1 91.69 107 ASP A CA 1
ATOM 790 C C . ASP A 1 107 ? 4.461 -34.188 0.629 1 91.69 107 ASP A C 1
ATOM 792 O O . ASP A 1 107 ? 3.666 -33.406 1.148 1 91.69 107 ASP A O 1
ATOM 796 N N . ARG A 1 108 ? 5.117 -33.938 -0.427 1 90.06 108 ARG A N 1
ATOM 797 C CA . ARG A 1 108 ? 4.941 -32.688 -1.155 1 90.06 108 ARG A CA 1
ATOM 798 C C . ARG A 1 108 ? 3.523 -32.562 -1.704 1 90.06 108 ARG A C 1
ATOM 800 O O . ARG A 1 108 ? 2.906 -31.5 -1.624 1 90.06 108 ARG A O 1
ATOM 807 N N . LEU A 1 109 ? 3.076 -33.656 -2.283 1 93.69 109 LEU A N 1
ATOM 808 C CA . LEU A 1 109 ? 1.713 -33.656 -2.805 1 93.69 109 LEU A CA 1
ATOM 809 C C . LEU A 1 109 ? 0.706 -33.375 -1.697 1 93.69 109 LEU A C 1
ATOM 811 O O . LEU A 1 109 ? -0.222 -32.562 -1.888 1 93.69 109 LEU A O 1
ATOM 815 N N . ALA A 1 110 ? 0.926 -33.969 -0.586 1 91.44 110 ALA A N 1
ATOM 816 C CA . ALA A 1 110 ? 0.044 -33.75 0.556 1 91.44 110 ALA A CA 1
ATOM 817 C C . ALA A 1 110 ? 0.069 -32.281 0.987 1 91.44 110 ALA A C 1
ATOM 819 O O . ALA A 1 110 ? -0.975 -31.703 1.297 1 91.44 110 ALA A O 1
ATOM 820 N N . ALA A 1 111 ? 1.231 -31.766 0.958 1 85.25 111 ALA A N 1
ATOM 821 C CA . ALA A 1 111 ? 1.395 -30.375 1.335 1 85.25 111 ALA A CA 1
ATOM 822 C C . ALA A 1 111 ? 0.646 -29.453 0.371 1 85.25 111 ALA A C 1
ATOM 824 O O . ALA A 1 111 ? 0.236 -28.359 0.745 1 85.25 111 ALA A O 1
ATOM 825 N N . LEU A 1 112 ? 0.405 -29.891 -0.827 1 89.06 112 LEU A N 1
ATOM 826 C CA . LEU A 1 112 ? -0.29 -29.125 -1.848 1 89.06 112 LEU A CA 1
ATOM 827 C C . LEU A 1 112 ? -1.775 -29.469 -1.878 1 89.06 112 LEU A C 1
ATOM 829 O O . LEU A 1 112 ? -2.51 -28.984 -2.746 1 89.06 112 LEU A O 1
ATOM 833 N N . GLY A 1 113 ? -2.189 -30.375 -1.02 1 88.81 113 GLY A N 1
ATOM 834 C CA . GLY A 1 113 ? -3.609 -30.641 -0.857 1 88.81 113 GLY A CA 1
ATOM 835 C C . GLY A 1 113 ? -4.059 -31.906 -1.573 1 88.81 113 GLY A C 1
ATOM 836 O O . GLY A 1 113 ? -5.254 -32.094 -1.803 1 88.81 113 GLY A O 1
ATOM 837 N N . ALA A 1 114 ? -3.133 -32.688 -1.975 1 92.69 114 ALA A N 1
ATOM 838 C CA . ALA A 1 114 ? -3.52 -33.938 -2.611 1 92.69 114 ALA A CA 1
ATOM 839 C C . ALA A 1 114 ? -4.215 -34.844 -1.62 1 92.69 114 ALA A C 1
ATOM 841 O O . ALA A 1 114 ? -3.812 -34.938 -0.459 1 92.69 114 ALA A O 1
ATOM 842 N N . GLU A 1 115 ? -5.199 -35.5 -2.111 1 92.12 115 GLU A N 1
ATOM 843 C CA . GLU A 1 115 ? -5.918 -36.469 -1.288 1 92.12 115 GLU A CA 1
ATOM 844 C C . GLU A 1 115 ? -5.285 -37.844 -1.383 1 92.12 115 GLU A C 1
ATOM 846 O O . GLU A 1 115 ? -4.973 -38.312 -2.479 1 92.12 115 GLU A O 1
ATOM 851 N N . GLY A 1 116 ? -5.09 -38.375 -0.174 1 93.56 116 GLY A N 1
ATOM 852 C CA . GLY A 1 116 ? -4.617 -39.75 -0.096 1 93.56 116 GLY A CA 1
ATOM 853 C C . GLY A 1 116 ? -5.727 -40.75 0.197 1 93.56 116 GLY A C 1
ATOM 854 O O . GLY A 1 116 ? -6.906 -40.406 0.176 1 93.56 116 GLY A O 1
ATOM 855 N N . PRO A 1 117 ? -5.285 -42.031 0.437 1 95 117 PRO A N 1
ATOM 856 C CA . PRO A 1 117 ? -6.27 -43.062 0.676 1 95 117 PRO A CA 1
ATOM 857 C C . PRO A 1 117 ? -7.23 -42.75 1.816 1 95 117 PRO A C 1
ATOM 859 O O . PRO A 1 117 ? -8.422 -43.031 1.735 1 95 117 PRO A O 1
ATOM 862 N N . ALA A 1 118 ? -6.688 -42.156 2.852 1 92.69 118 ALA A N 1
ATOM 863 C CA . ALA A 1 118 ? -7.496 -41.844 4.027 1 92.69 118 ALA A CA 1
ATOM 864 C C . ALA A 1 118 ? -8.594 -40.844 3.686 1 92.69 118 ALA A C 1
ATOM 866 O O . ALA A 1 118 ? -9.602 -40.75 4.383 1 92.69 118 ALA A O 1
ATOM 867 N N . ASP A 1 119 ? -8.414 -40.125 2.65 1 91.12 119 ASP A N 1
ATOM 868 C CA . ASP A 1 119 ? -9.336 -39.062 2.275 1 91.12 119 ASP A CA 1
ATOM 869 C C . ASP A 1 119 ? -10.406 -39.562 1.318 1 91.12 119 ASP A C 1
ATOM 871 O O . ASP A 1 119 ? -11.328 -38.844 0.952 1 91.12 119 ASP A O 1
ATOM 875 N N . MET A 1 120 ? -10.445 -40.781 0.834 1 89.5 120 MET A N 1
ATOM 876 C CA . MET A 1 120 ? -11.305 -41.312 -0.221 1 89.5 120 MET A CA 1
ATOM 877 C C . MET A 1 120 ? -12.578 -41.938 0.364 1 89.5 120 MET A C 1
ATOM 879 O O . MET A 1 120 ? -13.289 -42.656 -0.315 1 89.5 120 MET A O 1
ATOM 883 N N . ALA A 1 121 ? -13.016 -41.469 1.454 1 85.25 121 ALA A N 1
ATOM 884 C CA . ALA A 1 121 ? -14.289 -41.844 2.066 1 85.25 121 ALA A CA 1
ATOM 885 C C . ALA A 1 121 ? -14.57 -43.312 1.885 1 85.25 121 ALA A C 1
ATOM 887 O O . ALA A 1 121 ? -15.672 -43.719 1.481 1 85.25 121 ALA A O 1
ATOM 888 N N . GLY A 1 122 ? -13.641 -44.219 1.975 1 84.12 122 GLY A N 1
ATOM 889 C CA . GLY A 1 122 ? -13.852 -45.656 1.953 1 84.12 122 GLY A CA 1
ATOM 890 C C . GLY A 1 122 ? -13.75 -46.25 0.564 1 84.12 122 GLY A C 1
ATOM 891 O O . GLY A 1 122 ? -13.875 -47.469 0.394 1 84.12 122 GLY A O 1
ATOM 892 N N . ARG A 1 123 ? -13.523 -45.562 -0.43 1 90.5 123 ARG A N 1
ATOM 893 C CA . ARG A 1 123 ? -13.281 -46.094 -1.765 1 90.5 123 ARG A CA 1
ATOM 894 C C . ARG A 1 123 ? -11.906 -46.75 -1.85 1 90.5 123 ARG A C 1
ATOM 896 O O . ARG A 1 123 ? -10.914 -46.188 -1.378 1 90.5 123 ARG A O 1
ATOM 903 N N . PRO A 1 124 ? -11.898 -47.938 -2.43 1 92.88 124 PRO A N 1
ATOM 904 C CA . PRO A 1 124 ? -10.594 -48.594 -2.551 1 92.88 124 PRO A CA 1
ATOM 905 C C . PRO A 1 124 ? -9.633 -47.812 -3.447 1 92.88 124 PRO A C 1
ATOM 907 O O . PRO A 1 124 ? -10.023 -47.312 -4.504 1 92.88 124 PRO A O 1
ATOM 910 N N . THR A 1 125 ? -8.406 -47.688 -2.949 1 95 125 THR A N 1
ATOM 911 C CA . THR A 1 125 ? -7.379 -46.938 -3.688 1 95 125 THR A CA 1
ATOM 912 C C . THR A 1 125 ? -6.309 -47.906 -4.199 1 95 125 THR A C 1
ATOM 914 O O . THR A 1 125 ? -6.082 -48.969 -3.609 1 95 125 THR A O 1
ATOM 917 N N . THR A 1 126 ? -5.754 -47.531 -5.301 1 97.12 126 THR A N 1
ATOM 918 C CA . THR A 1 126 ? -4.828 -48.406 -6.02 1 97.12 126 THR A CA 1
ATOM 919 C C . THR A 1 126 ? -3.561 -47.656 -6.402 1 97.12 126 THR A C 1
ATOM 921 O O . THR A 1 126 ? -3.621 -46.469 -6.773 1 97.12 126 THR A O 1
ATOM 924 N N . TRP A 1 127 ? -2.459 -48.344 -6.215 1 98.19 127 TRP A N 1
ATOM 925 C CA . TRP A 1 127 ? -1.176 -47.875 -6.738 1 98.19 127 TRP A CA 1
ATOM 926 C C . TRP A 1 127 ? -0.799 -48.656 -8 1 98.19 127 TRP A C 1
ATOM 928 O O . TRP A 1 127 ? -0.774 -49.875 -8 1 98.19 127 TRP A O 1
ATOM 938 N N . ILE A 1 128 ? -0.541 -47.938 -9.047 1 98.5 128 ILE A N 1
ATOM 939 C CA . ILE A 1 128 ? -0.139 -48.562 -10.305 1 98.5 128 ILE A CA 1
ATOM 940 C C . ILE A 1 128 ? 1.366 -48.406 -10.508 1 98.5 128 ILE A C 1
ATOM 942 O O . ILE A 1 128 ? 1.9 -47.312 -10.352 1 98.5 128 ILE A O 1
ATOM 946 N N . GLU A 1 129 ? 2.02 -49.469 -10.773 1 97.88 129 GLU A N 1
ATOM 947 C CA . GLU A 1 129 ? 3.422 -49.344 -11.172 1 97.88 129 GLU A CA 1
ATOM 948 C C . GLU A 1 129 ? 3.553 -48.75 -12.562 1 97.88 129 GLU A C 1
ATOM 950 O O . GLU A 1 129 ? 3.18 -49.375 -13.555 1 97.88 129 GLU A O 1
ATOM 955 N N . LEU A 1 130 ? 4.074 -47.562 -12.57 1 97.94 130 LEU A N 1
ATOM 956 C CA . LEU A 1 130 ? 4.293 -46.844 -13.828 1 97.94 130 LEU A CA 1
ATOM 957 C C . LEU A 1 130 ? 5.777 -46.594 -14.07 1 97.94 130 LEU A C 1
ATOM 959 O O . LEU A 1 130 ? 6.473 -46.062 -13.203 1 97.94 130 LEU A O 1
ATOM 963 N N . ALA A 1 131 ? 6.223 -47.094 -15.195 1 97.94 131 ALA A N 1
ATOM 964 C CA . ALA A 1 131 ? 7.609 -46.875 -15.586 1 97.94 131 ALA A CA 1
ATOM 965 C C . ALA A 1 131 ? 7.691 -45.781 -16.672 1 97.94 131 ALA A C 1
ATOM 967 O O . ALA A 1 131 ? 7.184 -45.969 -17.781 1 97.94 131 ALA A O 1
ATOM 968 N N . ARG A 1 132 ? 8.344 -44.75 -16.359 1 96.88 132 ARG A N 1
ATOM 969 C CA . ARG A 1 132 ? 8.469 -43.656 -17.312 1 96.88 132 ARG A CA 1
ATOM 970 C C . ARG A 1 132 ? 9.258 -44.094 -18.547 1 96.88 132 ARG A C 1
ATOM 972 O O . ARG A 1 132 ? 10.25 -44.812 -18.422 1 96.88 132 ARG A O 1
ATOM 979 N N . ASP A 1 133 ? 8.75 -43.719 -19.734 1 97.94 133 ASP A N 1
ATOM 980 C CA . ASP A 1 133 ? 9.383 -43.969 -21.031 1 97.94 133 ASP A CA 1
ATOM 981 C C . ASP A 1 133 ? 9.805 -42.656 -21.688 1 97.94 133 ASP A C 1
ATOM 983 O O . ASP A 1 133 ? 9.023 -41.719 -21.734 1 97.94 133 ASP A O 1
ATOM 987 N N . ASP A 1 134 ? 10.984 -42.562 -22.188 1 97.19 134 ASP A N 1
ATOM 988 C CA . ASP A 1 134 ? 11.555 -41.281 -22.578 1 97.19 134 ASP A CA 1
ATOM 989 C C . ASP A 1 134 ? 11.266 -40.969 -24.047 1 97.19 134 ASP A C 1
ATOM 991 O O . ASP A 1 134 ? 11.656 -39.906 -24.547 1 97.19 134 ASP A O 1
ATOM 995 N N . ARG A 1 135 ? 10.516 -41.719 -24.75 1 97.25 135 ARG A N 1
ATOM 996 C CA . ARG A 1 135 ? 10.312 -41.562 -26.188 1 97.25 135 ARG A CA 1
ATOM 997 C C . ARG A 1 135 ? 9.508 -40.312 -26.469 1 97.25 135 ARG A C 1
ATOM 999 O O . ARG A 1 135 ? 9.562 -39.75 -27.578 1 97.25 135 ARG A O 1
ATOM 1006 N N . LEU A 1 136 ? 8.773 -39.844 -25.469 1 97.25 136 LEU A N 1
ATOM 1007 C CA . LEU A 1 136 ? 7.984 -38.625 -25.703 1 97.25 136 LEU A CA 1
ATOM 1008 C C . LEU A 1 136 ? 8.492 -37.469 -24.859 1 97.25 136 LEU A C 1
ATOM 1010 O O . LEU A 1 136 ? 7.816 -36.438 -24.719 1 97.25 136 LEU A O 1
ATOM 1014 N N . ASP A 1 137 ? 9.719 -37.562 -24.297 1 95.81 137 ASP A N 1
ATOM 1015 C CA . ASP A 1 137 ? 10.234 -36.562 -23.359 1 95.81 137 ASP A CA 1
ATOM 1016 C C . ASP A 1 137 ? 10.406 -35.219 -24.047 1 95.81 137 ASP A C 1
ATOM 1018 O O . ASP A 1 137 ? 10.164 -34.156 -23.438 1 95.81 137 ASP A O 1
ATOM 1022 N N . GLU A 1 138 ? 10.789 -35.219 -25.297 1 94.38 138 GLU A N 1
ATOM 1023 C CA . GLU A 1 138 ? 11.008 -33.969 -26.031 1 94.38 138 GLU A CA 1
ATOM 1024 C C . GLU A 1 138 ? 9.695 -33.219 -26.25 1 94.38 138 GLU A C 1
ATOM 1026 O O . GLU A 1 138 ? 9.703 -32 -26.469 1 94.38 138 GLU A O 1
ATOM 1031 N N . TRP A 1 139 ? 8.586 -33.938 -26.156 1 95.94 139 TRP A N 1
ATOM 1032 C CA . TRP A 1 139 ? 7.281 -33.344 -26.422 1 95.94 139 TRP A CA 1
ATOM 1033 C C . TRP A 1 139 ? 6.598 -32.938 -25.125 1 95.94 139 TRP A C 1
ATOM 1035 O O . TRP A 1 139 ? 5.586 -32.219 -25.156 1 95.94 139 TRP A O 1
ATOM 1045 N N . ALA A 1 140 ? 7.168 -33.344 -24.016 1 96.81 140 ALA A N 1
ATOM 1046 C CA . ALA A 1 140 ? 6.59 -32.969 -22.734 1 96.81 140 ALA A CA 1
ATOM 1047 C C . ALA A 1 140 ? 6.559 -31.469 -22.562 1 96.81 140 ALA A C 1
ATOM 1049 O O . ALA A 1 140 ? 7.566 -30.781 -22.766 1 96.81 140 ALA A O 1
ATOM 1050 N N . GLY A 1 141 ? 5.395 -30.969 -22.312 1 97.75 141 GLY A N 1
ATOM 1051 C CA . GLY A 1 141 ? 5.211 -29.547 -22.109 1 97.75 141 GLY A CA 1
ATOM 1052 C C . GLY A 1 141 ? 5.016 -28.781 -23.406 1 97.75 141 GLY A C 1
ATOM 1053 O O . GLY A 1 141 ? 4.719 -27.594 -23.406 1 97.75 141 GLY A O 1
ATOM 1054 N N . ARG A 1 142 ? 5.141 -29.438 -24.547 1 97.88 142 ARG A N 1
ATOM 1055 C CA . ARG A 1 142 ? 5.098 -28.734 -25.828 1 97.88 142 ARG A CA 1
ATOM 1056 C C . ARG A 1 142 ? 3.916 -29.219 -26.672 1 97.88 142 ARG A C 1
ATOM 1058 O O . ARG A 1 142 ? 3.33 -28.438 -27.438 1 97.88 142 ARG A O 1
ATOM 1065 N N . LEU A 1 143 ? 3.557 -30.453 -26.531 1 98 143 LEU A N 1
ATOM 1066 C CA . LEU A 1 143 ? 2.502 -31.031 -27.359 1 98 143 LEU A CA 1
ATOM 1067 C C . LEU A 1 143 ? 1.137 -30.844 -26.719 1 98 143 LEU A C 1
ATOM 1069 O O . LEU A 1 143 ? 0.866 -31.422 -25.656 1 98 143 LEU A O 1
ATOM 1073 N N . ALA A 1 144 ? 0.294 -30.016 -27.344 1 97.88 144 ALA A N 1
ATOM 1074 C CA . ALA A 1 144 ? -1.076 -29.797 -26.906 1 97.88 144 ALA A CA 1
ATOM 1075 C C . ALA A 1 144 ? -2.072 -30.578 -27.75 1 97.88 144 ALA A C 1
ATOM 1077 O O . ALA A 1 144 ? -2.008 -30.547 -28.984 1 97.88 144 ALA A O 1
ATOM 1078 N N . LEU A 1 145 ? -2.967 -31.25 -27.094 1 96.88 145 LEU A N 1
ATOM 1079 C CA . LEU A 1 145 ? -3.93 -32.125 -27.766 1 96.88 145 LEU A CA 1
ATOM 1080 C C . LEU A 1 145 ? -5.359 -31.688 -27.453 1 96.88 145 LEU A C 1
ATOM 1082 O O . LEU A 1 145 ? -5.613 -31.047 -26.438 1 96.88 145 LEU A O 1
ATOM 1086 N N . SER A 1 146 ? -6.195 -32 -28.359 1 95.5 146 SER A N 1
ATOM 1087 C CA . SER A 1 146 ? -7.609 -31.766 -28.109 1 95.5 146 SER A CA 1
ATOM 1088 C C . SER A 1 146 ? -8.172 -32.75 -27.094 1 95.5 146 SER A C 1
ATOM 1090 O O . SER A 1 146 ? -7.613 -33.812 -26.875 1 95.5 146 SER A O 1
ATOM 1092 N N . TRP A 1 147 ? -9.062 -32.25 -26.422 1 93.5 147 TRP A N 1
ATOM 1093 C CA . TRP A 1 147 ? -9.812 -33.094 -25.469 1 93.5 147 TRP A CA 1
ATOM 1094 C C . TRP A 1 147 ? -11.312 -32.906 -25.656 1 93.5 147 TRP A C 1
ATOM 1096 O O . TRP A 1 147 ? -11.828 -31.781 -25.531 1 93.5 147 TRP A O 1
ATOM 1106 N N . THR A 1 148 ? -11.922 -33.75 -26.469 1 77.12 148 THR A N 1
ATOM 1107 C CA . THR A 1 148 ? -13.352 -33.625 -26.75 1 77.12 148 THR A CA 1
ATOM 1108 C C . THR A 1 148 ? -14.141 -34.594 -25.875 1 77.12 148 THR A C 1
ATOM 1110 O O . THR A 1 148 ? -13.695 -35.719 -25.609 1 77.12 148 THR A O 1
ATOM 1113 N N . GLY A 1 149 ? -15.156 -34.125 -25.172 1 63.84 149 GLY A N 1
ATOM 1114 C CA . GLY A 1 149 ? -16.109 -35.094 -24.641 1 63.84 149 GLY A CA 1
ATOM 1115 C C . GLY A 1 149 ? -16.359 -34.906 -23.156 1 63.84 149 GLY A C 1
ATOM 1116 O O . GLY A 1 149 ? -16.141 -33.844 -22.609 1 63.84 149 GLY A O 1
ATOM 1117 N N . ARG A 1 150 ? -16.734 -36.062 -22.422 1 62.34 150 ARG A N 1
ATOM 1118 C CA . ARG A 1 150 ? -17.438 -36.375 -21.188 1 62.34 150 ARG A CA 1
ATOM 1119 C C . ARG A 1 150 ? -16.594 -36 -19.969 1 62.34 150 ARG A C 1
ATOM 1121 O O . ARG A 1 150 ? -15.414 -35.656 -20.094 1 62.34 150 ARG A O 1
ATOM 1128 N N . ARG A 1 151 ? -17.156 -36.219 -18.859 1 67.81 151 ARG A N 1
ATOM 1129 C CA . ARG A 1 151 ? -16.828 -35.844 -17.484 1 67.81 151 ARG A CA 1
ATOM 1130 C C . ARG A 1 151 ? -15.656 -36.656 -16.969 1 67.81 151 ARG A C 1
ATOM 1132 O O . ARG A 1 151 ? -15.039 -36.312 -15.961 1 67.81 151 ARG A O 1
ATOM 1139 N N . GLY A 1 152 ? -14.773 -37.531 -17.859 1 86.88 152 GLY A N 1
ATOM 1140 C CA . GLY A 1 152 ? -13.703 -38.312 -17.297 1 86.88 152 GLY A CA 1
ATOM 1141 C C . GLY A 1 152 ? -12.32 -37.844 -17.719 1 86.88 152 GLY A C 1
ATOM 1142 O O . GLY A 1 152 ? -12.172 -37.219 -18.766 1 86.88 152 GLY A O 1
ATOM 1143 N N . TYR A 1 153 ? -11.281 -38.219 -16.812 1 93.56 153 TYR A N 1
ATOM 1144 C CA . TYR A 1 153 ? -9.938 -37.75 -17.094 1 93.56 153 TYR A CA 1
ATOM 1145 C C . TYR A 1 153 ? -9.078 -38.844 -17.703 1 93.56 153 TYR A C 1
ATOM 1147 O O . TYR A 1 153 ? -7.875 -38.688 -17.906 1 93.56 153 TYR A O 1
ATOM 1155 N N . ILE A 1 154 ? -9.68 -40.031 -17.938 1 95.81 154 ILE A N 1
ATOM 1156 C CA . ILE A 1 154 ? -9.008 -41.188 -18.562 1 95.81 154 ILE A CA 1
ATOM 1157 C C . ILE A 1 154 ? -9.758 -41.594 -19.828 1 95.81 154 ILE A C 1
ATOM 1159 O O . ILE A 1 154 ? -10.938 -41.938 -19.766 1 95.81 154 ILE A O 1
ATOM 1163 N N . ARG A 1 155 ? -9.008 -41.625 -20.953 1 95.81 155 ARG A N 1
ATOM 1164 C CA . ARG A 1 155 ? -9.648 -42 -22.219 1 95.81 155 ARG A CA 1
ATOM 1165 C C . ARG A 1 155 ? -8.734 -42.875 -23.047 1 95.81 155 ARG A C 1
ATOM 1167 O O . ARG A 1 155 ? -7.535 -42.594 -23.156 1 95.81 155 ARG A O 1
ATOM 1174 N N . VAL A 1 156 ? -9.352 -43.812 -23.672 1 96 156 VAL A N 1
ATOM 1175 C CA . VAL A 1 156 ? -8.609 -44.719 -24.547 1 96 156 VAL A CA 1
ATOM 1176 C C . VAL A 1 156 ? -8.133 -44 -25.781 1 96 156 VAL A C 1
ATOM 1178 O O . VAL A 1 156 ? -8.875 -43.219 -26.375 1 96 156 VAL A O 1
ATOM 1181 N N . VAL A 1 157 ? -6.887 -44.25 -26.125 1 96.25 157 VAL A N 1
ATOM 1182 C CA . VAL A 1 157 ? -6.352 -43.656 -27.359 1 96.25 157 VAL A CA 1
ATOM 1183 C C . VAL A 1 157 ? -6.789 -44.5 -28.562 1 96.25 157 VAL A C 1
ATOM 1185 O O . VAL A 1 157 ? -6.605 -45.719 -28.562 1 96.25 157 VAL A O 1
ATOM 1188 N N . ARG A 1 158 ? -7.379 -43.812 -29.5 1 94.62 158 ARG A N 1
ATOM 1189 C CA . ARG A 1 158 ? -7.793 -44.438 -30.766 1 94.62 158 ARG A CA 1
ATOM 1190 C C . ARG A 1 158 ? -7.34 -43.594 -31.953 1 94.62 158 ARG A C 1
ATOM 1192 O O . ARG A 1 158 ? -7.113 -42.375 -31.828 1 94.62 158 ARG A O 1
ATOM 1199 N N . PRO A 1 159 ? -7.172 -44.375 -33.062 1 92.62 159 PRO A N 1
ATOM 1200 C CA . PRO A 1 159 ? -6.871 -43.594 -34.25 1 92.62 159 PRO A CA 1
ATOM 1201 C C . PRO A 1 159 ? -7.906 -42.5 -34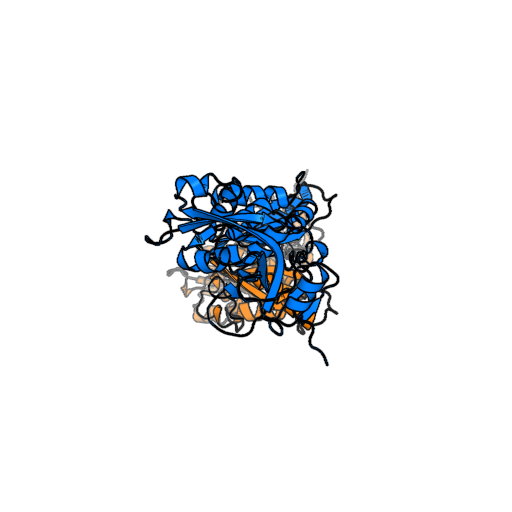.531 1 92.62 159 PRO A C 1
ATOM 1203 O O . PRO A 1 159 ? -9.109 -42.75 -34.406 1 92.62 159 PRO A O 1
ATOM 1206 N N . GLY A 1 160 ? -7.391 -41.375 -34.781 1 90.25 160 GLY A N 1
ATOM 1207 C CA . GLY A 1 160 ? -8.273 -40.281 -35.188 1 90.25 160 GLY A CA 1
ATOM 1208 C C . GLY A 1 160 ? -8.734 -39.438 -34 1 90.25 160 GLY A C 1
ATOM 1209 O O . GLY A 1 160 ? -9.391 -38.406 -34.188 1 90.25 160 GLY A O 1
ATOM 1210 N N . LEU A 1 161 ? -8.367 -39.938 -32.812 1 91.44 161 LEU A N 1
ATOM 1211 C CA . LEU A 1 161 ? -8.781 -39.188 -31.641 1 91.44 161 LEU A CA 1
ATOM 1212 C C . LEU A 1 161 ? -7.637 -38.344 -31.109 1 91.44 161 LEU A C 1
ATOM 1214 O O . LEU A 1 161 ? -6.473 -38.562 -31.453 1 91.44 161 LEU A O 1
ATOM 1218 N N . PHE A 1 162 ? -7.961 -37.25 -30.438 1 94.94 162 PHE A N 1
ATOM 1219 C CA . PHE A 1 162 ? -7.051 -36.312 -29.797 1 94.94 162 PHE A CA 1
ATOM 1220 C C . PHE A 1 162 ? -6.176 -35.594 -30.828 1 94.94 162 PHE A C 1
ATOM 1222 O O . PHE A 1 162 ? -4.992 -35.906 -30.953 1 94.94 162 PHE A O 1
ATOM 1229 N N . ASP A 1 163 ? -6.691 -34.625 -31.406 1 95.69 163 ASP A N 1
ATOM 1230 C CA . ASP A 1 163 ? -6.008 -33.844 -32.406 1 95.69 163 ASP A CA 1
ATOM 1231 C C . ASP A 1 163 ? -4.848 -33.062 -31.797 1 95.69 163 ASP A C 1
ATOM 1233 O O . ASP A 1 163 ? -4.965 -32.531 -30.688 1 95.69 163 ASP A O 1
ATOM 1237 N N . ILE A 1 164 ? -3.785 -33.031 -32.594 1 96.44 164 ILE A N 1
ATOM 1238 C CA . ILE A 1 164 ? -2.73 -32.094 -32.219 1 96.44 164 ILE A CA 1
ATOM 1239 C C . ILE A 1 164 ? -3.203 -30.656 -32.438 1 96.44 164 ILE A C 1
ATOM 1241 O O . ILE A 1 164 ? -3.414 -30.25 -33.594 1 96.44 164 ILE A O 1
ATOM 1245 N N . GLN A 1 165 ? -3.334 -30.016 -31.359 1 95.75 165 GLN A N 1
ATOM 1246 C CA . GLN A 1 165 ? -3.793 -28.625 -31.438 1 95.75 165 GLN A CA 1
ATOM 1247 C C . GLN A 1 165 ? -2.619 -27.672 -31.625 1 95.75 165 GLN A C 1
ATOM 1249 O O . GLN A 1 165 ? -2.748 -26.656 -32.312 1 95.75 165 GLN A O 1
ATOM 1254 N N . ALA A 1 166 ? -1.514 -27.922 -31.031 1 95.94 166 ALA A N 1
ATOM 1255 C CA . ALA A 1 166 ? -0.317 -27.094 -31.125 1 95.94 166 ALA A CA 1
ATOM 1256 C C . ALA A 1 166 ? 0.922 -27.859 -30.672 1 95.94 166 ALA A C 1
ATOM 1258 O O . ALA A 1 166 ? 0.833 -28.75 -29.812 1 95.94 166 ALA A O 1
ATOM 1259 N N . VAL A 1 167 ? 2.051 -27.594 -31.219 1 96.31 167 VAL A N 1
ATOM 1260 C CA . VAL A 1 167 ? 3.375 -27.938 -30.719 1 96.31 167 VAL A CA 1
ATOM 1261 C C . VAL A 1 167 ? 4.148 -26.672 -30.375 1 96.31 167 VAL A C 1
ATOM 1263 O O . VAL A 1 167 ? 4.66 -25.984 -31.266 1 96.31 167 VAL A O 1
ATOM 1266 N N . HIS A 1 168 ? 4.246 -26.391 -29.156 1 96.25 168 HIS A N 1
ATOM 1267 C CA . HIS A 1 168 ? 4.887 -25.172 -28.703 1 96.25 168 HIS A CA 1
ATOM 1268 C C . HIS A 1 168 ? 6.402 -25.25 -28.844 1 96.25 168 HIS A C 1
ATOM 1270 O O . HIS A 1 168 ? 6.988 -26.312 -28.672 1 96.25 168 HIS A O 1
ATOM 1276 N N . GLN A 1 169 ? 7.039 -24.156 -29.219 1 95.12 169 GLN A N 1
ATOM 1277 C CA . GLN A 1 169 ? 8.492 -24.094 -29.328 1 95.12 169 GLN A CA 1
ATOM 1278 C C . GLN A 1 169 ? 9.148 -24.312 -27.969 1 95.12 169 GLN A C 1
ATOM 1280 O O . GLN A 1 169 ? 10.164 -25.016 -27.859 1 95.12 169 GLN A O 1
ATOM 1285 N N . GLU A 1 170 ? 8.555 -23.719 -26.953 1 93.75 170 GLU A N 1
ATOM 1286 C CA . GLU A 1 170 ? 9.031 -23.875 -25.594 1 93.75 170 GLU A CA 1
ATOM 1287 C C . GLU A 1 170 ? 7.973 -24.516 -24.703 1 93.75 170 GLU A C 1
ATOM 1289 O O . GLU A 1 170 ? 6.781 -24.438 -25 1 93.75 170 GLU A O 1
ATOM 1294 N N . SER A 1 171 ? 8.523 -25.156 -23.656 1 94.94 171 SER A N 1
ATOM 1295 C CA . SER A 1 171 ? 7.613 -25.812 -22.719 1 94.94 171 SER A CA 1
ATOM 1296 C C . SER A 1 171 ? 6.637 -24.812 -22.094 1 94.94 171 SER A C 1
ATOM 1298 O O . SER A 1 171 ? 7.027 -23.703 -21.75 1 94.94 171 SER A O 1
ATOM 1300 N N . LYS A 1 172 ? 5.348 -25.234 -22 1 95.81 172 LYS A N 1
ATOM 1301 C CA . LYS A 1 172 ? 4.312 -24.406 -21.391 1 95.81 172 LYS A CA 1
ATOM 1302 C C . LYS A 1 172 ? 3.979 -24.875 -19.984 1 95.81 172 LYS A C 1
ATOM 1304 O O . LYS A 1 172 ? 2.984 -24.438 -19.391 1 95.81 172 LYS A O 1
ATOM 1309 N N . LEU A 1 173 ? 4.805 -25.734 -19.438 1 95.19 173 LEU A N 1
ATOM 1310 C CA . LEU A 1 173 ? 4.516 -26.312 -18.109 1 95.19 173 LEU A CA 1
ATOM 1311 C C . LEU A 1 173 ? 4.84 -25.297 -17.016 1 95.19 173 LEU A C 1
ATOM 1313 O O . LEU A 1 173 ? 4.094 -25.188 -16.031 1 95.19 173 LEU A O 1
ATOM 1317 N N . VAL A 1 174 ? 5.887 -24.609 -17.203 1 92.88 174 VAL A N 1
ATOM 1318 C CA . VAL A 1 174 ? 6.293 -23.625 -16.188 1 92.88 174 VAL A CA 1
ATOM 1319 C C . VAL A 1 174 ? 5.934 -22.219 -16.672 1 92.88 174 VAL A C 1
ATOM 1321 O O . VAL A 1 174 ? 6.414 -21.781 -17.719 1 92.88 174 VAL A O 1
ATOM 1324 N N . PRO A 1 175 ? 5.055 -21.547 -15.961 1 90.25 175 PRO A N 1
ATOM 1325 C CA . PRO A 1 175 ? 4.734 -20.172 -16.359 1 90.25 175 PRO A CA 1
ATOM 1326 C C . PRO A 1 175 ? 5.934 -19.234 -16.266 1 90.25 175 PRO A C 1
ATOM 1328 O O . PRO A 1 175 ? 6.812 -19.438 -15.422 1 90.25 175 PRO A O 1
ATOM 1331 N N . PRO A 1 176 ? 5.895 -18.297 -17.156 1 91.12 176 PRO A N 1
ATOM 1332 C CA . PRO A 1 176 ? 6.977 -17.312 -17.047 1 91.12 176 PRO A CA 1
ATOM 1333 C C . PRO A 1 176 ? 6.938 -16.531 -15.734 1 91.12 176 PRO A C 1
ATOM 1335 O O . PRO A 1 176 ? 5.891 -16.453 -15.094 1 91.12 176 PRO A O 1
ATOM 1338 N N . VAL A 1 177 ? 8.078 -16.016 -15.359 1 91.25 177 VAL A N 1
ATOM 1339 C CA . VAL A 1 177 ? 8.148 -15.188 -14.164 1 91.25 177 VAL A CA 1
ATOM 1340 C C . VAL A 1 177 ? 7.367 -13.891 -14.383 1 91.25 177 VAL A C 1
ATOM 1342 O O . VAL A 1 177 ? 7.645 -13.141 -15.32 1 91.25 177 VAL A O 1
ATOM 1345 N N . PRO A 1 178 ? 6.41 -13.688 -13.539 1 93.12 178 PRO A N 1
ATOM 1346 C CA . PRO A 1 178 ? 5.711 -12.414 -13.672 1 93.12 178 PRO A CA 1
ATOM 1347 C C . PRO A 1 178 ? 6.582 -11.219 -13.297 1 93.12 178 PRO A C 1
ATOM 1349 O O . PRO A 1 178 ? 7.582 -11.375 -12.594 1 93.12 178 PRO A O 1
ATOM 1352 N N . GLY A 1 179 ? 6.172 -10.07 -13.828 1 94.31 179 GLY A N 1
ATOM 1353 C CA . GLY A 1 179 ? 6.816 -8.852 -13.359 1 94.31 179 GLY A CA 1
ATOM 1354 C C . GLY A 1 179 ? 6.508 -8.539 -11.906 1 94.31 179 GLY A C 1
ATOM 1355 O O . GLY A 1 179 ? 5.555 -9.07 -11.336 1 94.31 179 GLY A O 1
ATOM 1356 N N . VAL A 1 180 ? 7.297 -7.613 -11.375 1 93.5 180 VAL A N 1
ATOM 1357 C CA . VAL A 1 180 ? 7.188 -7.223 -9.969 1 93.5 180 VAL A CA 1
ATOM 1358 C C . VAL A 1 180 ? 5.777 -6.715 -9.68 1 93.5 180 VAL A C 1
ATOM 1360 O O . VAL A 1 180 ? 5.219 -6.992 -8.617 1 93.5 180 VAL A O 1
ATOM 1363 N N . GLU A 1 181 ? 5.18 -6.062 -10.578 1 94.75 181 GLU A N 1
ATOM 1364 C CA . GLU A 1 181 ? 3.881 -5.422 -10.398 1 94.75 181 GLU A CA 1
ATOM 1365 C C . GLU A 1 181 ? 2.746 -6.43 -10.555 1 94.75 181 GLU A C 1
ATOM 1367 O O . GLU A 1 181 ? 1.587 -6.117 -10.273 1 94.75 181 GLU A O 1
ATOM 1372 N N . GLU A 1 182 ? 3.104 -7.637 -10.945 1 94.69 182 GLU A N 1
ATOM 1373 C CA . GLU A 1 182 ? 2.076 -8.641 -11.219 1 94.69 182 GLU A CA 1
ATOM 1374 C C . GLU A 1 182 ? 2.176 -9.805 -10.242 1 94.69 182 GLU A C 1
ATOM 1376 O O . GLU A 1 182 ? 1.253 -10.617 -10.141 1 94.69 182 GLU A O 1
ATOM 1381 N N . LEU A 1 183 ? 3.205 -9.891 -9.602 1 95.56 183 LEU A N 1
ATOM 1382 C CA . LEU A 1 183 ? 3.43 -11.039 -8.734 1 95.56 183 LEU A CA 1
ATOM 1383 C C . LEU A 1 183 ? 2.65 -10.898 -7.43 1 95.56 183 LEU A C 1
ATOM 1385 O O . LEU A 1 183 ? 3.053 -10.148 -6.535 1 95.56 183 LEU A O 1
ATOM 1389 N N . VAL A 1 184 ? 1.547 -11.5 -7.297 1 96.69 184 VAL A N 1
ATOM 1390 C CA . VAL A 1 184 ? 0.708 -11.609 -6.109 1 96.69 184 VAL A CA 1
ATOM 1391 C C . VAL A 1 184 ? 0.448 -13.078 -5.793 1 96.69 184 VAL A C 1
ATOM 1393 O O . VAL A 1 184 ? -0.092 -13.812 -6.625 1 96.69 184 VAL A O 1
ATOM 1396 N N . VAL A 1 185 ? 0.856 -13.523 -4.602 1 94.94 185 VAL A N 1
ATOM 1397 C CA . VAL A 1 185 ? 0.822 -14.945 -4.285 1 94.94 185 VAL A CA 1
ATOM 1398 C C . VAL A 1 185 ? 0.143 -15.164 -2.936 1 94.94 185 VAL A C 1
ATOM 1400 O O . VAL A 1 185 ? 0.485 -14.508 -1.95 1 94.94 185 VAL A O 1
ATOM 1403 N N . GLU A 1 186 ? -0.811 -16.062 -2.92 1 93.56 186 GLU A N 1
ATOM 1404 C CA . GLU A 1 186 ? -1.381 -16.5 -1.645 1 93.56 186 GLU A CA 1
ATOM 1405 C C . GLU A 1 186 ? -0.437 -17.438 -0.905 1 93.56 186 GLU A C 1
ATOM 1407 O O . GLU A 1 186 ? 0.372 -18.125 -1.528 1 93.56 186 GLU A O 1
ATOM 1412 N N . HIS A 1 187 ? -0.562 -17.453 0.391 1 93.88 187 HIS A N 1
ATOM 1413 C CA . HIS A 1 187 ? 0.312 -18.281 1.215 1 93.88 187 HIS A CA 1
ATOM 1414 C C . HIS A 1 187 ? 0.351 -19.719 0.706 1 93.88 187 HIS A C 1
ATOM 1416 O O . HIS A 1 187 ? 1.427 -20.312 0.571 1 93.88 187 HIS A O 1
ATOM 1422 N N . ALA A 1 188 ? -0.764 -20.297 0.359 1 86.62 188 ALA A N 1
ATOM 1423 C CA . ALA A 1 188 ? -0.848 -21.672 -0.115 1 86.62 188 ALA A CA 1
ATOM 1424 C C . ALA A 1 188 ? -0.061 -21.859 -1.409 1 86.62 188 ALA A C 1
ATOM 1426 O O . ALA A 1 188 ? 0.479 -22.938 -1.668 1 86.62 188 ALA A O 1
ATOM 1427 N N . GLY A 1 189 ? 0.053 -20.75 -2.115 1 88.94 189 GLY A N 1
ATOM 1428 C CA . GLY A 1 189 ? 0.72 -20.812 -3.406 1 88.94 189 GLY A CA 1
ATOM 1429 C C . GLY A 1 189 ? 2.232 -20.766 -3.299 1 88.94 189 GLY A C 1
ATOM 1430 O O . GLY A 1 189 ? 2.938 -21.094 -4.254 1 88.94 189 GLY A O 1
ATOM 1431 N N . LEU A 1 190 ? 2.719 -20.359 -2.176 1 91.56 190 LEU A N 1
ATOM 1432 C CA . LEU A 1 190 ? 4.164 -20.25 -2.018 1 91.56 190 LEU A CA 1
ATOM 1433 C C . LEU A 1 190 ? 4.84 -21.594 -2.213 1 91.56 190 LEU A C 1
ATOM 1435 O O . LEU A 1 190 ? 5.887 -21.688 -2.859 1 91.56 190 LEU A O 1
ATOM 1439 N N . ALA A 1 191 ? 4.195 -22.656 -1.753 1 83.25 191 ALA A N 1
ATOM 1440 C CA . ALA A 1 191 ? 4.77 -23.984 -1.85 1 83.25 191 ALA A CA 1
ATOM 1441 C C . ALA A 1 191 ? 4.766 -24.484 -3.293 1 83.25 191 ALA A C 1
ATOM 1443 O O . ALA A 1 191 ? 5.547 -25.375 -3.654 1 83.25 191 ALA A O 1
ATOM 1444 N N . ALA A 1 192 ? 3.9 -23.922 -4.055 1 86 192 ALA A N 1
ATOM 1445 C CA . ALA A 1 192 ? 3.721 -24.391 -5.43 1 86 192 ALA A CA 1
ATOM 1446 C C . ALA A 1 192 ? 4.504 -23.516 -6.41 1 86 192 ALA A C 1
ATOM 1448 O O . ALA A 1 192 ? 4.512 -23.781 -7.613 1 86 192 ALA A O 1
ATOM 1449 N N . MET A 1 193 ? 5.156 -22.516 -5.902 1 90.31 193 MET A N 1
ATOM 1450 C CA . MET A 1 193 ? 5.84 -21.578 -6.797 1 90.31 193 MET A CA 1
ATOM 1451 C C . MET A 1 193 ? 6.965 -22.281 -7.555 1 90.31 193 MET A C 1
ATOM 1453 O O . MET A 1 193 ? 7.73 -23.047 -6.965 1 90.31 193 MET A O 1
ATOM 1457 N N . PRO A 1 194 ? 7.078 -22.031 -8.867 1 92.12 194 PRO A N 1
ATOM 1458 C CA . PRO A 1 194 ? 8.133 -22.625 -9.68 1 92.12 194 PRO A CA 1
ATOM 1459 C C . PRO A 1 194 ? 9.531 -22.219 -9.234 1 92.12 194 PRO A C 1
ATOM 1461 O O . PRO A 1 194 ? 9.703 -21.141 -8.648 1 92.12 194 PRO A O 1
ATOM 1464 N N . HIS A 1 195 ? 10.508 -23.031 -9.578 1 90.62 195 HIS A N 1
ATOM 1465 C CA . HIS A 1 195 ? 11.898 -22.75 -9.242 1 90.62 195 HIS A CA 1
ATOM 1466 C C . HIS A 1 195 ? 12.367 -21.438 -9.859 1 90.62 195 HIS A C 1
ATOM 1468 O O . HIS A 1 195 ? 13.078 -20.672 -9.211 1 90.62 195 HIS A O 1
ATOM 1474 N N . SER A 1 196 ? 11.93 -21.188 -11.055 1 91.25 196 SER A N 1
ATOM 1475 C CA . SER A 1 196 ? 12.352 -19.969 -11.734 1 91.25 196 SER A CA 1
ATOM 1476 C C . SER A 1 196 ? 11.852 -18.734 -11 1 91.25 196 SER A C 1
ATOM 1478 O O . SER A 1 196 ? 12.539 -17.703 -10.961 1 91.25 196 SER A O 1
ATOM 1480 N N . TRP A 1 197 ? 10.672 -18.797 -10.438 1 94.38 197 TRP A N 1
ATOM 1481 C CA . TRP A 1 197 ? 10.141 -17.672 -9.656 1 94.38 197 TRP A CA 1
ATOM 1482 C C . TRP A 1 197 ? 10.984 -17.438 -8.406 1 94.38 197 TRP A C 1
ATOM 1484 O O . TRP A 1 197 ? 11.336 -16.297 -8.102 1 94.38 197 TRP A O 1
ATOM 1494 N N . TRP A 1 198 ? 11.398 -18.531 -7.77 1 94.06 198 TRP A N 1
ATOM 1495 C CA . TRP A 1 198 ? 12.242 -18.422 -6.582 1 94.06 198 TRP A CA 1
ATOM 1496 C C . TRP A 1 198 ? 13.602 -17.844 -6.938 1 94.06 198 TRP A C 1
ATOM 1498 O O . TRP A 1 198 ? 14.141 -17.016 -6.199 1 94.06 198 TRP A O 1
ATOM 1508 N N . GLN A 1 199 ? 14.117 -18.266 -7.996 1 94 199 GLN A N 1
ATOM 1509 C CA . GLN A 1 199 ? 15.398 -17.75 -8.438 1 94 199 GLN A CA 1
ATOM 1510 C C . GLN A 1 199 ? 15.328 -16.234 -8.672 1 94 199 GLN A C 1
ATOM 1512 O O . GLN A 1 199 ? 16.25 -15.5 -8.32 1 94 199 GLN A O 1
ATOM 1517 N N . ARG A 1 200 ? 14.258 -15.859 -9.273 1 94.69 200 ARG A N 1
ATOM 1518 C CA . ARG A 1 200 ? 14.086 -14.43 -9.5 1 94.69 200 ARG A CA 1
ATOM 1519 C C . ARG A 1 200 ? 13.953 -13.68 -8.18 1 94.69 200 ARG A C 1
ATOM 1521 O O . ARG A 1 200 ? 14.555 -12.617 -8 1 94.69 200 ARG A O 1
ATOM 1528 N N . LEU A 1 201 ? 13.219 -14.195 -7.254 1 96.25 201 LEU A N 1
ATOM 1529 C CA . LEU A 1 201 ? 13.031 -13.586 -5.945 1 96.25 201 LEU A CA 1
ATOM 1530 C C . LEU A 1 201 ? 14.359 -13.469 -5.207 1 96.25 201 LEU A C 1
ATOM 1532 O O . LEU A 1 201 ? 14.547 -12.562 -4.395 1 96.25 201 LEU A O 1
ATOM 1536 N N . GLU A 1 202 ? 15.281 -14.352 -5.496 1 95.62 202 GLU A N 1
ATOM 1537 C CA . GLU A 1 202 ? 16.609 -14.289 -4.891 1 95.62 202 GLU A CA 1
ATOM 1538 C C . GLU A 1 202 ? 17.375 -13.062 -5.367 1 95.62 202 GLU A C 1
ATOM 1540 O O . GLU A 1 202 ? 18.297 -12.602 -4.691 1 95.62 202 GLU A O 1
ATOM 1545 N N . GLN A 1 203 ? 16.953 -12.555 -6.473 1 94.19 203 GLN A N 1
ATOM 1546 C CA . GLN A 1 203 ? 17.641 -11.406 -7.047 1 94.19 203 GLN A CA 1
ATOM 1547 C C . GLN A 1 203 ? 16.938 -10.102 -6.676 1 94.19 203 GLN A C 1
ATOM 1549 O O . GLN A 1 203 ? 17.5 -9.016 -6.836 1 94.19 203 GLN A O 1
ATOM 1554 N N . TRP A 1 204 ? 15.703 -10.203 -6.305 1 93.94 204 TRP A N 1
ATOM 1555 C CA . TRP A 1 204 ? 14.891 -9.023 -6.027 1 93.94 204 TRP A CA 1
ATOM 1556 C C . TRP A 1 204 ? 15.016 -8.609 -4.566 1 93.94 204 TRP A C 1
ATOM 1558 O O . TRP A 1 204 ? 14.68 -9.383 -3.664 1 93.94 204 TRP A O 1
ATOM 1568 N N . ARG A 1 205 ? 15.516 -7.398 -4.414 1 94.81 205 ARG A N 1
ATOM 1569 C CA . ARG A 1 205 ? 15.594 -6.762 -3.104 1 94.81 205 ARG A CA 1
ATOM 1570 C C . ARG A 1 205 ? 14.586 -5.625 -2.982 1 94.81 205 ARG A C 1
ATOM 1572 O O . ARG A 1 205 ? 14.359 -4.883 -3.939 1 94.81 205 ARG A O 1
ATOM 1579 N N . GLY A 1 206 ? 13.969 -5.539 -1.741 1 95.62 206 GLY A N 1
ATOM 1580 C CA . GLY A 1 206 ? 13.07 -4.402 -1.596 1 95.62 206 GLY A CA 1
ATOM 1581 C C . GLY A 1 206 ? 12.023 -4.602 -0.515 1 95.62 206 GLY A C 1
ATOM 1582 O O . GLY A 1 206 ? 12.289 -5.258 0.495 1 95.62 206 GLY A O 1
ATOM 1583 N N . ILE A 1 207 ? 10.906 -3.848 -0.679 1 98.12 207 ILE A N 1
ATOM 1584 C CA . ILE A 1 207 ? 9.828 -3.801 0.304 1 98.12 207 ILE A CA 1
ATOM 1585 C C . ILE A 1 207 ? 8.664 -4.664 -0.168 1 98.12 207 ILE A C 1
ATOM 1587 O O . ILE A 1 207 ? 8.266 -4.598 -1.333 1 98.12 207 ILE A O 1
ATOM 1591 N N . TYR A 1 208 ? 8.227 -5.555 0.745 1 98.06 208 TYR A N 1
ATOM 1592 C CA . TYR A 1 208 ? 7.09 -6.406 0.407 1 98.06 208 TYR A CA 1
ATOM 1593 C C . TYR A 1 208 ? 5.93 -6.176 1.369 1 98.06 208 TYR A C 1
ATOM 1595 O O . TYR A 1 208 ? 6.082 -5.48 2.379 1 98.06 208 TYR A O 1
ATOM 1603 N N . TYR A 1 209 ? 4.785 -6.656 0.97 1 98.31 209 TYR A N 1
ATOM 1604 C CA . TYR A 1 209 ? 3.529 -6.461 1.687 1 98.31 209 TYR A CA 1
ATOM 1605 C C . TYR A 1 209 ? 2.805 -7.789 1.885 1 98.31 209 TYR A C 1
ATOM 1607 O O . TYR A 1 209 ? 2.764 -8.625 0.978 1 98.31 209 TYR A O 1
ATOM 1615 N N . ILE A 1 210 ? 2.311 -8.039 3.033 1 97.94 210 ILE A N 1
ATOM 1616 C CA . ILE A 1 210 ? 1.425 -9.156 3.338 1 97.94 210 ILE A CA 1
ATOM 1617 C C . ILE A 1 210 ? 0.055 -8.625 3.764 1 97.94 210 ILE A C 1
ATOM 1619 O O . ILE A 1 210 ? -0.049 -7.848 4.715 1 97.94 210 ILE A O 1
ATOM 1623 N N . HIS A 1 211 ? -0.984 -8.945 3.072 1 97.19 211 HIS A N 1
ATOM 1624 C CA . HIS A 1 211 ? -2.357 -8.656 3.469 1 97.19 211 HIS A CA 1
ATOM 1625 C C . HIS A 1 211 ? -3.02 -9.883 4.094 1 97.19 211 HIS A C 1
ATOM 1627 O O . HIS A 1 211 ? -2.986 -10.969 3.518 1 97.19 211 HIS A O 1
ATOM 1633 N N . ASP A 1 212 ? -3.566 -9.773 5.262 1 95.88 212 ASP A N 1
ATOM 1634 C CA . ASP A 1 212 ? -4.355 -10.828 5.891 1 95.88 212 ASP A CA 1
ATOM 1635 C C . ASP A 1 212 ? -5.836 -10.68 5.547 1 95.88 212 ASP A C 1
ATOM 1637 O O . ASP A 1 212 ? -6.531 -9.836 6.117 1 95.88 212 ASP A O 1
ATOM 1641 N N . ARG A 1 213 ? -6.309 -11.555 4.75 1 92.75 213 ARG A N 1
ATOM 1642 C CA . ARG A 1 213 ? -7.691 -11.469 4.293 1 92.75 213 ARG A CA 1
ATOM 1643 C C . ARG A 1 213 ? -8.664 -11.727 5.438 1 92.75 213 ARG A C 1
ATOM 1645 O O . ARG A 1 213 ? -9.828 -11.312 5.379 1 92.75 213 ARG A O 1
ATOM 1652 N N . THR A 1 214 ? -8.25 -12.359 6.434 1 90.62 214 THR A N 1
ATOM 1653 C CA . THR A 1 214 ? -9.109 -12.695 7.559 1 90.62 214 THR A CA 1
ATOM 1654 C C . THR A 1 214 ? -9.414 -11.461 8.406 1 90.62 214 THR A C 1
ATOM 1656 O O . THR A 1 214 ? -10.57 -11.227 8.766 1 90.62 214 THR A O 1
ATOM 1659 N N . THR A 1 215 ? -8.422 -10.68 8.656 1 88.88 215 THR A N 1
ATOM 1660 C CA . THR A 1 215 ? -8.578 -9.531 9.539 1 88.88 215 THR A CA 1
ATOM 1661 C C . THR A 1 215 ? -8.664 -8.234 8.734 1 88.88 215 THR A C 1
ATOM 1663 O O . THR A 1 215 ? -9.109 -7.207 9.242 1 88.88 215 THR A O 1
ATOM 1666 N N . GLY A 1 216 ? -8.164 -8.305 7.484 1 91.06 216 GLY A N 1
ATOM 1667 C CA . GLY A 1 216 ? -8.094 -7.109 6.664 1 91.06 216 GLY A CA 1
ATOM 1668 C C . GLY A 1 216 ? -6.855 -6.273 6.934 1 91.06 216 GLY A C 1
ATOM 1669 O O . GLY A 1 216 ? -6.637 -5.254 6.281 1 91.06 216 GLY A O 1
ATOM 1670 N N . ARG A 1 217 ? -5.977 -6.68 7.816 1 93.88 217 ARG A N 1
ATOM 1671 C CA . ARG A 1 217 ? -4.805 -5.906 8.219 1 93.88 217 ARG A CA 1
ATOM 1672 C C . ARG A 1 217 ? -3.594 -6.262 7.363 1 93.88 217 ARG A C 1
ATOM 1674 O O . ARG A 1 217 ? -3.531 -7.348 6.785 1 93.88 217 ARG A O 1
ATOM 1681 N N . GLY A 1 218 ? -2.709 -5.305 7.227 1 96.75 218 GLY A N 1
ATOM 1682 C CA . GLY A 1 218 ? -1.526 -5.496 6.402 1 96.75 218 GLY A CA 1
ATOM 1683 C C . GLY A 1 218 ? -0.235 -5.488 7.199 1 96.75 218 GLY A C 1
ATOM 1684 O O . GLY A 1 218 ? -0.206 -5.016 8.336 1 96.75 218 GLY A O 1
ATOM 1685 N N . TYR A 1 219 ? 0.807 -6 6.68 1 97.44 219 TYR A N 1
ATOM 1686 C CA . TYR A 1 219 ? 2.17 -6.02 7.199 1 97.44 219 TYR A CA 1
ATOM 1687 C C . TYR A 1 219 ? 3.17 -5.613 6.125 1 97.44 219 TYR A C 1
ATOM 1689 O O . TYR A 1 219 ? 3.09 -6.078 4.984 1 97.44 219 TYR A O 1
ATOM 1697 N N . VAL A 1 220 ? 4.012 -4.691 6.461 1 98.25 220 VAL A N 1
ATOM 1698 C CA . VAL A 1 220 ? 5.086 -4.273 5.566 1 98.25 220 VAL A CA 1
ATOM 1699 C C . VAL A 1 220 ? 6.422 -4.812 6.074 1 98.25 220 VAL A C 1
ATOM 1701 O O . VAL A 1 220 ? 6.738 -4.68 7.258 1 98.25 220 VAL A O 1
ATOM 1704 N N . GLY A 1 221 ? 7.18 -5.434 5.203 1 96.62 221 GLY A N 1
ATOM 1705 C CA . GLY A 1 221 ? 8.516 -5.902 5.543 1 96.62 221 GLY A CA 1
ATOM 1706 C C . GLY A 1 221 ? 9.547 -5.586 4.477 1 96.62 221 GLY A C 1
ATOM 1707 O O . GLY A 1 221 ? 9.195 -5.258 3.342 1 96.62 221 GLY A O 1
ATOM 1708 N N . ALA A 1 222 ? 10.797 -5.637 4.891 1 96.12 222 ALA A N 1
ATOM 1709 C CA . ALA A 1 222 ? 11.922 -5.426 3.979 1 96.12 222 ALA A CA 1
ATOM 1710 C C . ALA A 1 222 ? 12.75 -6.699 3.828 1 96.12 222 ALA A C 1
ATOM 1712 O O . ALA A 1 222 ? 12.852 -7.5 4.762 1 96.12 222 ALA A O 1
ATOM 1713 N N . ALA A 1 223 ? 13.219 -6.969 2.615 1 93.44 223 ALA A N 1
ATOM 1714 C CA . ALA A 1 223 ? 14.141 -8.062 2.32 1 93.44 223 ALA A CA 1
ATOM 1715 C C . ALA A 1 223 ? 15.367 -7.559 1.566 1 93.44 223 ALA A C 1
ATOM 1717 O O . ALA A 1 223 ? 15.266 -7.145 0.41 1 93.44 223 ALA A O 1
ATOM 1718 N N . TYR A 1 224 ? 16.531 -7.523 2.209 1 88.12 224 TYR A N 1
ATOM 1719 C CA . TYR A 1 224 ? 17.75 -7.047 1.594 1 88.12 224 TYR A CA 1
ATOM 1720 C C . TYR A 1 224 ? 18.953 -7.84 2.098 1 88.12 224 TYR A C 1
ATOM 1722 O O . TYR A 1 224 ? 20.078 -7.332 2.105 1 88.12 224 TYR A O 1
ATOM 1730 N N . GLY A 1 225 ? 18.734 -8.977 2.58 1 85.06 225 GLY A N 1
ATOM 1731 C CA . GLY A 1 225 ? 19.812 -9.867 2.99 1 85.06 225 GLY A CA 1
ATOM 1732 C C . GLY A 1 225 ? 20.391 -10.672 1.843 1 85.06 225 GLY A C 1
ATOM 1733 O O . GLY A 1 225 ? 20.25 -10.289 0.679 1 85.06 225 GLY A O 1
ATOM 1734 N N . GLU A 1 226 ? 21 -11.758 2.141 1 84.94 226 GLU A N 1
ATOM 1735 C CA . GLU A 1 226 ? 21.75 -12.562 1.179 1 84.94 226 GLU A CA 1
ATOM 1736 C C . GLU A 1 226 ? 20.812 -13.141 0.111 1 84.94 226 GLU A C 1
ATOM 1738 O O . GLU A 1 226 ? 21.125 -13.094 -1.081 1 84.94 226 GLU A O 1
ATOM 1743 N N . LEU A 1 227 ? 19.625 -13.664 0.489 1 88.81 227 LEU A N 1
ATOM 1744 C CA . LEU A 1 227 ? 18.719 -14.289 -0.48 1 88.81 227 LEU A CA 1
ATOM 1745 C C . LEU A 1 227 ? 17.484 -13.422 -0.712 1 88.81 227 LEU A C 1
ATOM 1747 O O . LEU A 1 227 ? 16.484 -13.898 -1.233 1 88.81 227 LEU A O 1
ATOM 1751 N N . ASN A 1 228 ? 17.547 -12.203 -0.297 1 94.06 228 ASN A N 1
ATOM 1752 C CA . ASN A 1 228 ? 16.578 -11.164 -0.632 1 94.06 228 ASN A CA 1
ATOM 1753 C C . ASN A 1 228 ? 15.148 -11.617 -0.337 1 94.06 228 ASN A C 1
ATOM 1755 O O . ASN A 1 228 ? 14.867 -12.148 0.743 1 94.06 228 ASN A O 1
ATOM 1759 N N . LEU A 1 229 ? 14.227 -11.375 -1.219 1 95.69 229 LEU A N 1
ATOM 1760 C CA . LEU A 1 229 ? 12.812 -11.664 -1 1 95.69 229 LEU A CA 1
ATOM 1761 C C . LEU A 1 229 ? 12.578 -13.156 -0.837 1 95.69 229 LEU A C 1
ATOM 1763 O O . LEU A 1 229 ? 11.688 -13.578 -0.095 1 95.69 229 LEU A O 1
ATOM 1767 N N . ALA A 1 230 ? 13.383 -14 -1.562 1 95.5 230 ALA A N 1
ATOM 1768 C CA . ALA A 1 230 ? 13.211 -15.445 -1.504 1 95.5 230 ALA A CA 1
ATOM 1769 C C . ALA A 1 230 ? 13.375 -15.961 -0.077 1 95.5 230 ALA A C 1
ATOM 1771 O O . ALA A 1 230 ? 12.609 -16.828 0.369 1 95.5 230 ALA A O 1
ATOM 1772 N N . GLN A 1 231 ? 14.32 -15.438 0.6 1 94.12 231 GLN A N 1
ATOM 1773 C CA . GLN A 1 231 ? 14.586 -15.875 1.966 1 94.12 231 GLN A CA 1
ATOM 1774 C C . GLN A 1 231 ? 13.391 -15.609 2.873 1 94.12 231 GLN A C 1
ATOM 1776 O O . GLN A 1 231 ? 12.93 -16.5 3.588 1 94.12 231 GLN A O 1
ATOM 1781 N N . ARG A 1 232 ? 12.898 -14.414 2.805 1 94.69 232 ARG A N 1
ATOM 1782 C CA . ARG A 1 232 ? 11.781 -14.047 3.664 1 94.69 232 ARG A CA 1
ATOM 1783 C C . ARG A 1 232 ? 10.539 -14.859 3.316 1 94.69 232 ARG A C 1
ATOM 1785 O O . ARG A 1 232 ? 9.891 -15.422 4.203 1 94.69 232 ARG A O 1
ATOM 1792 N N . TRP A 1 233 ? 10.219 -14.961 2.07 1 95.56 233 TRP A N 1
ATOM 1793 C CA . TRP A 1 233 ? 9 -15.641 1.652 1 95.56 233 TRP A CA 1
ATOM 1794 C C . TRP A 1 233 ? 9.078 -17.125 1.946 1 95.56 233 TRP A C 1
ATOM 1796 O O . TRP A 1 233 ? 8.07 -17.75 2.301 1 95.56 233 TRP A O 1
ATOM 1806 N N . ARG A 1 234 ? 10.258 -17.719 1.821 1 93.38 234 ARG A N 1
ATOM 1807 C CA . ARG A 1 234 ? 10.43 -19.109 2.213 1 93.38 234 ARG A CA 1
ATOM 1808 C C . ARG A 1 234 ? 10.18 -19.297 3.705 1 93.38 234 ARG A C 1
ATOM 1810 O O . ARG A 1 234 ? 9.602 -20.297 4.125 1 93.38 234 ARG A O 1
ATOM 1817 N N . HIS A 1 235 ? 10.648 -18.328 4.441 1 93.19 235 HIS A N 1
ATOM 1818 C CA . HIS A 1 235 ? 10.438 -18.391 5.883 1 93.19 235 HIS A CA 1
ATOM 1819 C C . HIS A 1 235 ? 8.953 -18.344 6.23 1 93.19 235 HIS A C 1
ATOM 1821 O O . HIS A 1 235 ? 8.5 -19.062 7.117 1 93.19 235 HIS A O 1
ATOM 1827 N N . TYR A 1 236 ? 8.211 -17.531 5.531 1 94.06 236 TYR A N 1
ATOM 1828 C CA . TYR A 1 236 ? 6.766 -17.484 5.734 1 94.06 236 TYR A CA 1
ATOM 1829 C C . TYR A 1 236 ? 6.113 -18.797 5.324 1 94.06 236 TYR A C 1
ATOM 1831 O O . TYR A 1 236 ? 5.18 -19.266 5.98 1 94.06 236 TYR A O 1
ATOM 1839 N N . ALA A 1 237 ? 6.562 -19.328 4.215 1 90.56 237 ALA A N 1
ATOM 1840 C CA . ALA A 1 237 ? 6.02 -20.594 3.736 1 90.56 237 ALA A CA 1
ATOM 1841 C C . ALA A 1 237 ? 6.203 -21.688 4.777 1 90.56 237 ALA A C 1
ATOM 1843 O O . ALA A 1 237 ? 5.32 -22.531 4.957 1 90.56 237 ALA A O 1
ATOM 1844 N N . GLN A 1 238 ? 7.258 -21.625 5.461 1 88.81 238 GLN A N 1
ATOM 1845 C CA . GLN A 1 238 ? 7.617 -22.672 6.41 1 88.81 238 GLN A CA 1
ATOM 1846 C C . GLN A 1 238 ? 6.914 -22.469 7.75 1 88.81 238 GLN A C 1
ATOM 1848 O O . GLN A 1 238 ? 6.438 -23.422 8.359 1 88.81 238 GLN A O 1
ATOM 1853 N N . THR A 1 239 ? 6.805 -21.172 8.211 1 90.25 239 THR A N 1
ATOM 1854 C CA . THR A 1 239 ? 6.406 -20.938 9.586 1 90.25 239 THR A CA 1
ATOM 1855 C C . THR A 1 239 ? 5.008 -20.328 9.648 1 90.25 239 THR A C 1
ATOM 1857 O O . THR A 1 239 ? 4.371 -20.328 10.703 1 90.25 239 THR A O 1
ATOM 1860 N N . GLY A 1 240 ? 4.645 -19.75 8.539 1 90.25 240 GLY A N 1
ATOM 1861 C CA . GLY A 1 240 ? 3.383 -19.031 8.516 1 90.25 240 GLY A CA 1
ATOM 1862 C C . GLY A 1 240 ? 3.512 -17.578 8.961 1 90.25 240 GLY A C 1
ATOM 1863 O O . GLY A 1 240 ? 2.713 -16.734 8.57 1 90.25 240 GLY A O 1
ATOM 1864 N N . HIS A 1 241 ? 4.473 -17.328 9.812 1 91.94 241 HIS A N 1
ATOM 1865 C CA . HIS A 1 241 ? 4.535 -15.992 10.383 1 91.94 241 HIS A CA 1
ATOM 1866 C C . HIS A 1 241 ? 5.898 -15.352 10.141 1 91.94 241 HIS A C 1
ATOM 1868 O O . HIS A 1 241 ? 6.086 -14.164 10.391 1 91.94 241 HIS A O 1
ATOM 1874 N N . GLY A 1 242 ? 6.906 -16.094 9.664 1 89.62 242 GLY A N 1
ATOM 1875 C CA . GLY A 1 242 ? 8.203 -15.555 9.297 1 89.62 242 GLY A CA 1
ATOM 1876 C C . GLY A 1 242 ? 8.953 -14.969 10.477 1 89.62 242 GLY A C 1
ATOM 1877 O O . GLY A 1 242 ? 9.812 -14.094 10.297 1 89.62 242 GLY A O 1
ATOM 1878 N N . GLY A 1 243 ? 8.531 -15.281 11.703 1 89.69 243 GLY A N 1
ATOM 1879 C CA . GLY A 1 243 ? 9.18 -14.758 12.898 1 89.69 243 GLY A CA 1
ATOM 1880 C C . GLY A 1 243 ? 8.602 -13.43 13.352 1 89.69 243 GLY A C 1
ATOM 1881 O O . GLY A 1 243 ? 9.133 -12.797 14.266 1 89.69 243 GLY A O 1
ATOM 1882 N N . ASN A 1 244 ? 7.648 -12.945 12.633 1 89.06 244 ASN A N 1
ATOM 1883 C CA . ASN A 1 244 ? 7.016 -11.672 12.984 1 89.06 244 ASN A CA 1
ATOM 1884 C C . ASN A 1 244 ? 5.98 -11.852 14.094 1 89.06 244 ASN A C 1
ATOM 1886 O O . ASN A 1 244 ? 5.004 -12.578 13.922 1 89.06 244 ASN A O 1
ATOM 1890 N N . VAL A 1 245 ? 6.074 -11.07 15.094 1 88.19 245 VAL A N 1
ATOM 1891 C CA . VAL A 1 245 ? 5.309 -11.266 16.312 1 88.19 245 VAL A CA 1
ATOM 1892 C C . VAL A 1 245 ? 3.822 -11.039 16.031 1 88.19 245 VAL A C 1
ATOM 1894 O O . VAL A 1 245 ? 2.973 -11.781 16.547 1 88.19 245 VAL A O 1
ATOM 1897 N N . ASP A 1 246 ? 3.482 -10.125 15.266 1 89.44 246 ASP A N 1
ATOM 1898 C CA . ASP A 1 246 ? 2.082 -9.766 15.078 1 89.44 246 ASP A CA 1
ATOM 1899 C C . ASP A 1 246 ? 1.409 -10.672 14.047 1 89.44 246 ASP A C 1
ATOM 1901 O O . ASP A 1 246 ? 0.2 -10.578 13.828 1 89.44 246 ASP A O 1
ATOM 1905 N N . LEU A 1 247 ? 2.164 -11.508 13.391 1 92.69 247 LEU A N 1
ATOM 1906 C CA . LEU A 1 247 ? 1.59 -12.492 12.484 1 92.69 247 LEU A CA 1
ATOM 1907 C C . LEU A 1 247 ? 1.405 -13.836 13.18 1 92.69 247 LEU A C 1
ATOM 1909 O O . LEU A 1 247 ? 0.692 -14.711 12.68 1 92.69 247 LEU A O 1
ATOM 1913 N N . THR A 1 248 ? 2.07 -13.875 14.344 1 91.5 248 THR A N 1
ATOM 1914 C CA . THR A 1 248 ? 1.956 -15.125 15.094 1 91.5 248 THR A CA 1
ATOM 1915 C C . THR A 1 248 ? 0.532 -15.312 15.609 1 91.5 248 THR A C 1
ATOM 1917 O O . THR A 1 248 ? -0.078 -14.375 16.125 1 91.5 248 THR A O 1
ATOM 1920 N N . GLY A 1 249 ? 0.015 -16.469 15.469 1 90.75 249 GLY A N 1
ATOM 1921 C CA . GLY A 1 249 ? -1.326 -16.766 15.945 1 90.75 249 GLY A CA 1
ATOM 1922 C C . GLY A 1 249 ? -2.393 -16.578 14.883 1 90.75 249 GLY A C 1
ATOM 1923 O O . GLY A 1 249 ? -3.545 -16.969 15.07 1 90.75 249 GLY A O 1
ATOM 1924 N N . LEU A 1 250 ? -2.055 -15.836 13.859 1 93.75 250 LEU A N 1
ATOM 1925 C CA . LEU A 1 250 ? -3.002 -15.68 12.758 1 93.75 250 LEU A CA 1
ATOM 1926 C C . LEU A 1 250 ? -2.988 -16.906 11.844 1 93.75 250 LEU A C 1
ATOM 1928 O O . LEU A 1 250 ? -2.059 -17.703 11.898 1 93.75 250 LEU A O 1
ATOM 1932 N N . ASP A 1 251 ? -4.02 -17.062 11.086 1 93.81 251 ASP A N 1
ATOM 1933 C CA . ASP A 1 251 ? -4.105 -18.125 10.102 1 93.81 251 ASP A CA 1
ATOM 1934 C C . ASP A 1 251 ? -3.398 -17.75 8.805 1 93.81 251 ASP A C 1
ATOM 1936 O O . ASP A 1 251 ? -3.902 -16.922 8.039 1 93.81 251 ASP A O 1
ATOM 1940 N N . PRO A 1 252 ? -2.32 -18.328 8.461 1 93.81 252 PRO A N 1
ATOM 1941 C CA . PRO A 1 252 ? -1.517 -17.906 7.305 1 93.81 252 PRO A CA 1
ATOM 1942 C C . PRO A 1 252 ? -2.227 -18.156 5.977 1 93.81 252 PRO A C 1
ATOM 1944 O O . PRO A 1 252 ? -1.83 -17.609 4.945 1 93.81 252 PRO A O 1
ATOM 1947 N N . THR A 1 253 ? -3.242 -19 5.953 1 90.12 253 THR A N 1
ATOM 1948 C CA . THR A 1 253 ? -3.945 -19.297 4.711 1 90.12 253 THR A CA 1
ATOM 1949 C C . THR A 1 253 ? -4.625 -18.047 4.16 1 90.12 253 THR A C 1
ATOM 1951 O O . THR A 1 253 ? -4.992 -18 2.982 1 90.12 253 THR A O 1
ATOM 1954 N N . GLY A 1 254 ? -4.75 -17.078 4.973 1 93.12 254 GLY A N 1
ATOM 1955 C CA . GLY A 1 254 ? -5.363 -15.828 4.535 1 93.12 254 GLY A CA 1
ATOM 1956 C C . GLY A 1 254 ? -4.355 -14.82 4.012 1 93.12 254 GLY A C 1
ATOM 1957 O O . GLY A 1 254 ? -4.734 -13.773 3.486 1 93.12 254 GLY A O 1
ATOM 1958 N N . PHE A 1 255 ? -3.08 -15.156 4.078 1 96.38 255 PHE A N 1
ATOM 1959 C CA . PHE A 1 255 ? -2.043 -14.195 3.734 1 96.38 255 PHE A CA 1
ATOM 1960 C C . PHE A 1 255 ? -1.857 -14.117 2.223 1 96.38 255 PHE A C 1
ATOM 1962 O O . PHE A 1 255 ? -1.843 -15.141 1.54 1 96.38 255 PHE A O 1
ATOM 1969 N N . VAL A 1 256 ? -1.792 -12.953 1.732 1 97.12 256 VAL A N 1
ATOM 1970 C CA . VAL A 1 256 ? -1.48 -12.664 0.337 1 97.12 256 VAL A CA 1
ATOM 1971 C C . VAL A 1 256 ? -0.21 -11.82 0.258 1 97.12 256 VAL A C 1
ATOM 1973 O O . VAL A 1 256 ? -0.103 -10.781 0.919 1 97.12 256 VAL A O 1
ATOM 1976 N N . PHE A 1 257 ? 0.745 -12.25 -0.55 1 97.81 257 PHE A N 1
ATOM 1977 C CA . PHE A 1 257 ? 2.059 -11.625 -0.64 1 97.81 257 PHE A CA 1
ATOM 1978 C C . PHE A 1 257 ? 2.188 -10.812 -1.925 1 97.81 257 PHE A C 1
ATOM 1980 O O . PHE A 1 257 ? 1.748 -11.258 -2.988 1 97.81 257 PHE A O 1
ATOM 1987 N N . SER A 1 258 ? 2.758 -9.633 -1.824 1 98.31 258 SER A N 1
ATOM 1988 C CA . SER A 1 258 ? 3.072 -8.805 -2.984 1 98.31 258 SER A CA 1
ATOM 1989 C C . SER A 1 258 ? 4.324 -7.969 -2.744 1 98.31 258 SER A C 1
ATOM 1991 O O . SER A 1 258 ? 4.895 -7.996 -1.652 1 98.31 258 SER A O 1
ATOM 1993 N N . ILE A 1 259 ? 4.824 -7.316 -3.797 1 98.12 259 ILE A N 1
ATOM 1994 C CA . ILE A 1 259 ? 6.016 -6.477 -3.723 1 98.12 259 ILE A CA 1
ATOM 1995 C C . ILE A 1 259 ? 5.633 -5.016 -3.926 1 98.12 259 ILE A C 1
ATOM 1997 O O . ILE A 1 259 ? 4.922 -4.676 -4.879 1 98.12 259 ILE A O 1
ATOM 2001 N N . LEU A 1 260 ? 6.027 -4.164 -2.986 1 98.25 260 LEU A N 1
ATOM 2002 C CA . LEU A 1 260 ? 5.699 -2.744 -3.053 1 98.25 260 LEU A CA 1
ATOM 2003 C C . LEU A 1 260 ? 6.727 -1.987 -3.889 1 98.25 260 LEU A C 1
ATOM 2005 O O . LEU A 1 260 ? 6.363 -1.131 -4.699 1 98.25 260 LEU A O 1
ATOM 2009 N N . GLN A 1 261 ? 7.969 -2.322 -3.615 1 97.25 261 GLN A N 1
ATOM 2010 C CA . GLN A 1 261 ? 9.031 -1.545 -4.254 1 97.25 261 GLN A CA 1
ATOM 2011 C C . GLN A 1 261 ? 10.359 -2.297 -4.223 1 97.25 261 GLN A C 1
ATOM 2013 O O . GLN A 1 261 ? 10.773 -2.793 -3.172 1 97.25 261 GLN A O 1
ATOM 2018 N N . LEU A 1 262 ? 10.953 -2.455 -5.418 1 96.88 262 LEU A N 1
ATOM 2019 C CA . LEU A 1 262 ? 12.312 -2.986 -5.473 1 96.88 262 LEU A CA 1
ATOM 2020 C C . LEU A 1 262 ? 13.344 -1.881 -5.25 1 96.88 262 LEU A C 1
ATOM 2022 O O . LEU A 1 262 ? 13.062 -0.708 -5.508 1 96.88 262 LEU A O 1
ATOM 2026 N N . VAL A 1 263 ? 14.477 -2.229 -4.652 1 96.12 263 VAL A N 1
ATOM 2027 C CA . VAL A 1 263 ? 15.586 -1.296 -4.488 1 96.12 263 VAL A CA 1
ATOM 2028 C C . VAL A 1 263 ? 16.828 -1.847 -5.176 1 96.12 263 VAL A C 1
ATOM 2030 O O . VAL A 1 263 ? 16.906 -3.043 -5.465 1 96.12 263 VAL A O 1
ATOM 2033 N N . ALA A 1 264 ? 17.719 -0.975 -5.414 1 93.06 264 ALA A N 1
ATOM 2034 C CA . ALA A 1 264 ? 18.969 -1.391 -6.047 1 93.06 264 ALA A CA 1
ATOM 2035 C C . ALA A 1 264 ? 19.75 -2.35 -5.148 1 93.06 264 ALA A C 1
ATOM 2037 O O . ALA A 1 264 ? 19.703 -2.238 -3.922 1 93.06 264 ALA A O 1
ATOM 2038 N N . PRO A 1 265 ? 20.438 -3.275 -5.844 1 89.5 265 PRO A N 1
ATOM 2039 C CA . PRO A 1 265 ? 21.25 -4.203 -5.055 1 89.5 265 PRO A CA 1
ATOM 2040 C C . PRO A 1 265 ? 22.281 -3.488 -4.18 1 89.5 265 PRO A C 1
ATOM 2042 O O . PRO A 1 265 ? 22.688 -4.02 -3.145 1 89.5 265 PRO A O 1
ATOM 2045 N N . THR A 1 266 ? 22.625 -2.283 -4.547 1 91.19 266 THR A N 1
ATOM 2046 C CA . THR A 1 266 ? 23.656 -1.544 -3.842 1 91.19 266 THR A CA 1
ATOM 2047 C C . THR A 1 266 ? 23.047 -0.567 -2.844 1 91.19 266 THR A C 1
ATOM 2049 O O . THR A 1 266 ? 23.766 0.215 -2.213 1 91.19 266 THR A O 1
ATOM 2052 N N . ALA A 1 267 ? 21.766 -0.643 -2.729 1 92.5 267 ALA A N 1
ATOM 2053 C CA . ALA A 1 267 ? 21.094 0.303 -1.837 1 92.5 267 ALA A CA 1
ATOM 2054 C C . ALA A 1 267 ? 21.578 0.136 -0.4 1 92.5 267 ALA A C 1
ATOM 2056 O O . ALA A 1 267 ? 21.75 -0.988 0.079 1 92.5 267 ALA A O 1
ATOM 2057 N N . ASP A 1 268 ? 21.797 1.227 0.239 1 93.62 268 ASP A N 1
ATOM 2058 C CA . ASP A 1 268 ? 22.188 1.233 1.644 1 93.62 268 ASP A CA 1
ATOM 2059 C C . ASP A 1 268 ? 21.078 0.692 2.535 1 93.62 268 ASP A C 1
ATOM 2061 O O . ASP A 1 268 ? 19.922 1.092 2.398 1 93.62 268 ASP A O 1
ATOM 2065 N N . PRO A 1 269 ? 21.469 -0.218 3.4 1 90.88 269 PRO A N 1
ATOM 2066 C CA . PRO A 1 269 ? 20.469 -0.78 4.309 1 90.88 269 PRO A CA 1
ATOM 2067 C C . PRO A 1 269 ? 19.672 0.294 5.047 1 90.88 269 PRO A C 1
ATOM 2069 O O . PRO A 1 269 ? 18.469 0.131 5.27 1 90.88 269 PRO A O 1
ATOM 2072 N N . ALA A 1 270 ? 20.297 1.319 5.418 1 94.06 270 ALA A N 1
ATOM 2073 C CA . ALA A 1 270 ? 19.594 2.4 6.117 1 94.06 270 ALA A CA 1
ATOM 2074 C C . ALA A 1 270 ? 18.516 3.025 5.234 1 94.06 270 ALA A C 1
ATOM 2076 O O . ALA A 1 270 ? 17.453 3.383 5.719 1 94.06 270 ALA A O 1
ATOM 2077 N N . ASP A 1 271 ? 18.875 3.129 3.998 1 94.06 271 ASP A N 1
ATOM 2078 C CA . ASP A 1 271 ? 17.891 3.668 3.051 1 94.06 271 ASP A CA 1
ATOM 2079 C C . ASP A 1 271 ? 16.703 2.723 2.883 1 94.06 271 ASP A C 1
ATOM 2081 O O . ASP A 1 271 ? 15.562 3.17 2.758 1 94.06 271 ASP A O 1
ATOM 2085 N N . VAL A 1 272 ? 16.969 1.465 2.879 1 94.44 272 VAL A N 1
ATOM 2086 C CA . VAL A 1 272 ? 15.914 0.467 2.736 1 94.44 272 VAL A CA 1
ATOM 2087 C C . VAL A 1 272 ? 15 0.496 3.965 1 94.44 272 VAL A C 1
ATOM 2089 O O . VAL A 1 272 ? 13.781 0.398 3.844 1 94.44 272 VAL A O 1
ATOM 2092 N N . GLN A 1 273 ? 15.602 0.681 5.078 1 94.75 273 GLN A N 1
ATOM 2093 C CA . GLN A 1 273 ? 14.828 0.762 6.312 1 94.75 273 GLN A CA 1
ATOM 2094 C C . GLN A 1 273 ? 13.93 1.996 6.32 1 94.75 273 GLN A C 1
ATOM 2096 O O . GLN A 1 273 ? 12.789 1.938 6.785 1 94.75 273 GLN A O 1
ATOM 2101 N N . ALA A 1 274 ? 14.5 3.062 5.902 1 95.56 274 ALA A N 1
ATOM 2102 C CA . ALA A 1 274 ? 13.711 4.285 5.805 1 95.56 274 ALA A CA 1
ATOM 2103 C C . ALA A 1 274 ? 12.531 4.098 4.859 1 95.56 274 ALA A C 1
ATOM 2105 O O . ALA A 1 274 ? 11.422 4.578 5.133 1 95.56 274 ALA A O 1
ATOM 2106 N N . LEU A 1 275 ? 12.812 3.422 3.779 1 96.31 275 LEU A N 1
ATOM 2107 C CA . LEU A 1 275 ? 11.758 3.129 2.814 1 96.31 275 LEU A CA 1
ATOM 2108 C C . LEU A 1 275 ? 10.672 2.252 3.439 1 96.31 275 LEU A C 1
ATOM 2110 O O . LEU A 1 275 ? 9.484 2.484 3.229 1 96.31 275 LEU A O 1
ATOM 2114 N N . GLU A 1 276 ? 11.117 1.254 4.18 1 97.25 276 GLU A N 1
ATOM 2115 C CA . GLU A 1 276 ? 10.172 0.393 4.891 1 97.25 276 GLU A CA 1
ATOM 2116 C C . GLU A 1 276 ? 9.289 1.202 5.836 1 97.25 276 GLU A C 1
ATOM 2118 O O . GLU A 1 276 ? 8.078 1.007 5.879 1 97.25 276 GLU A O 1
ATOM 2123 N N . THR A 1 277 ? 9.922 2.086 6.57 1 97.19 277 THR A N 1
ATOM 2124 C CA . THR A 1 277 ? 9.211 2.949 7.508 1 97.19 277 THR A CA 1
ATOM 2125 C C . THR A 1 277 ? 8.188 3.814 6.777 1 97.19 277 THR A C 1
ATOM 2127 O O . THR A 1 277 ? 7.059 3.98 7.242 1 97.19 277 THR A O 1
ATOM 2130 N N . SER A 1 278 ? 8.609 4.34 5.695 1 97.56 278 SER A N 1
ATOM 2131 C CA . SER A 1 278 ? 7.715 5.145 4.871 1 97.56 278 SER A CA 1
ATOM 2132 C C . SER A 1 278 ? 6.496 4.34 4.426 1 97.56 278 SER A C 1
ATOM 2134 O O . SER A 1 278 ? 5.367 4.824 4.496 1 97.56 278 SER A O 1
ATOM 2136 N N . TRP A 1 279 ? 6.707 3.143 3.977 1 98.31 279 TRP A N 1
ATOM 2137 C CA . TRP A 1 279 ? 5.609 2.309 3.496 1 98.31 279 TRP A CA 1
ATOM 2138 C C . TRP A 1 279 ? 4.664 1.943 4.637 1 98.31 279 TRP A C 1
ATOM 2140 O O . TRP A 1 279 ? 3.445 1.892 4.449 1 98.31 279 TRP A O 1
ATOM 2150 N N . LYS A 1 280 ? 5.254 1.656 5.836 1 98 280 LYS A N 1
ATOM 2151 C CA . LYS A 1 280 ? 4.398 1.377 6.988 1 98 280 LYS A CA 1
ATOM 2152 C C . LYS A 1 280 ? 3.439 2.533 7.254 1 98 280 LYS A C 1
ATOM 2154 O O . LYS A 1 280 ? 2.256 2.316 7.52 1 98 280 LYS A O 1
ATOM 2159 N N . ALA A 1 281 ? 3.973 3.717 7.18 1 97.12 281 ALA A N 1
ATOM 2160 C CA . ALA A 1 281 ? 3.166 4.91 7.418 1 97.12 281 ALA A CA 1
ATOM 2161 C C . ALA A 1 281 ? 2.125 5.098 6.32 1 97.12 281 ALA A C 1
ATOM 2163 O O . ALA A 1 281 ? 0.947 5.328 6.605 1 97.12 281 ALA A O 1
ATOM 2164 N N . ARG A 1 282 ? 2.514 4.914 5.109 1 97.5 282 ARG A N 1
ATOM 2165 C CA . ARG A 1 282 ? 1.646 5.168 3.965 1 97.5 282 ARG A CA 1
ATOM 2166 C C . ARG A 1 282 ? 0.515 4.148 3.896 1 97.5 282 ARG A C 1
ATOM 2168 O O . ARG A 1 282 ? -0.605 4.484 3.506 1 97.5 282 ARG A O 1
ATOM 2175 N N . LEU A 1 283 ? 0.817 2.932 4.328 1 98.12 283 LEU A N 1
ATOM 2176 C CA . LEU A 1 283 ? -0.197 1.889 4.234 1 98.12 283 LEU A CA 1
ATOM 2177 C C . LEU A 1 283 ? -0.87 1.66 5.586 1 98.12 283 LEU A C 1
ATOM 2179 O O . LEU A 1 283 ? -1.746 0.802 5.707 1 98.12 283 LEU A O 1
ATOM 2183 N N . SER A 1 284 ? -0.538 2.408 6.586 1 96.44 284 SER A N 1
ATOM 2184 C CA . SER A 1 284 ? -1.12 2.322 7.918 1 96.44 284 SER A CA 1
ATOM 2185 C C . SER A 1 284 ? -1.047 0.901 8.469 1 96.44 284 SER A C 1
ATOM 2187 O O . SER A 1 284 ? -2.057 0.346 8.906 1 96.44 284 SER A O 1
ATOM 2189 N N . THR A 1 285 ? 0.186 0.343 8.5 1 97.12 285 THR A N 1
ATOM 2190 C CA . THR A 1 285 ? 0.292 -1.061 8.891 1 97.12 285 THR A CA 1
ATOM 2191 C C . THR A 1 285 ? 0.835 -1.191 10.305 1 97.12 285 THR A C 1
ATOM 2193 O O . THR A 1 285 ? 1.058 -2.303 10.789 1 97.12 285 THR A O 1
ATOM 2196 N N . ARG A 1 286 ? 1.066 -0.059 10.984 1 95.81 286 ARG A N 1
ATOM 2197 C CA . ARG A 1 286 ? 1.476 -0.129 12.383 1 95.81 286 ARG A CA 1
ATOM 2198 C C . ARG A 1 286 ? 0.277 -0.381 13.289 1 95.81 286 ARG A C 1
ATOM 2200 O O . ARG A 1 286 ? -0.855 -0.038 12.945 1 95.81 286 ARG A O 1
ATOM 2207 N N . ARG A 1 287 ? 0.623 -0.914 14.484 1 92.94 287 ARG A N 1
ATOM 2208 C CA . ARG A 1 287 ? -0.399 -1.057 15.516 1 92.94 287 ARG A CA 1
ATOM 2209 C C . ARG A 1 287 ? -1.046 0.287 15.836 1 92.94 287 ARG A C 1
ATOM 2211 O O . ARG A 1 287 ? -0.378 1.323 15.82 1 92.94 287 ARG A O 1
ATOM 2218 N N . PRO A 1 288 ? -2.322 0.291 15.992 1 92.81 288 PRO A N 1
ATOM 2219 C CA . PRO A 1 288 ? -3.252 -0.832 16.125 1 92.81 288 PRO A CA 1
ATOM 2220 C C . PRO A 1 288 ? -3.959 -1.181 14.828 1 92.81 288 PRO A C 1
ATOM 2222 O O . PRO A 1 288 ? -4.73 -2.145 14.773 1 92.81 288 PRO A O 1
ATOM 2225 N N . HIS A 1 289 ? -3.664 -0.538 13.789 1 90.44 289 HIS A N 1
ATOM 2226 C CA . HIS A 1 289 ? -4.438 -0.686 12.562 1 90.44 289 HIS A CA 1
ATOM 2227 C C . HIS A 1 289 ? -3.842 -1.761 11.664 1 90.44 289 HIS A C 1
ATOM 2229 O O . HIS A 1 289 ? -4.496 -2.223 10.727 1 90.44 289 HIS A O 1
ATOM 2235 N N . GLY A 1 290 ? -2.65 -2.129 11.906 1 94.06 290 GLY A N 1
ATOM 2236 C CA . GLY A 1 290 ? -1.955 -3.102 11.078 1 94.06 290 GLY A CA 1
ATOM 2237 C C . GLY A 1 290 ? -1.163 -4.113 11.883 1 94.06 290 GLY A C 1
ATOM 2238 O O . GLY A 1 290 ? -1.434 -4.324 13.07 1 94.06 290 GLY A O 1
ATOM 2239 N N . LEU A 1 291 ? -0.267 -4.789 11.203 1 95.69 291 LEU A N 1
ATOM 2240 C CA . LEU A 1 291 ? 0.41 -5.941 11.781 1 95.69 291 LEU A CA 1
ATOM 2241 C C . LEU A 1 291 ? 1.897 -5.664 11.969 1 95.69 291 LEU A C 1
ATOM 2243 O O . LEU A 1 291 ? 2.707 -6.59 12.016 1 95.69 291 LEU A O 1
ATOM 2247 N N . ASN A 1 292 ? 2.266 -4.371 11.938 1 96 292 ASN A N 1
ATOM 2248 C CA . ASN A 1 292 ? 3.631 -3.998 12.289 1 96 292 ASN A CA 1
ATOM 2249 C C . ASN A 1 292 ? 3.723 -3.484 13.719 1 96 292 ASN A C 1
ATOM 2251 O O . ASN A 1 292 ? 3.002 -2.561 14.102 1 96 292 ASN A O 1
ATOM 2255 N N . ALA A 1 293 ? 4.613 -3.994 14.508 1 90.56 293 ALA A N 1
ATOM 2256 C CA . ALA A 1 293 ? 4.789 -3.596 15.898 1 90.56 293 ALA A CA 1
ATOM 2257 C C . ALA A 1 293 ? 5.684 -2.363 16.016 1 90.56 293 ALA A C 1
ATOM 2259 O O . ALA A 1 293 ? 5.664 -1.663 17.031 1 90.56 293 ALA A O 1
ATOM 2260 N N . ASN A 1 294 ? 6.531 -2.117 15.039 1 81.69 294 ASN A N 1
ATOM 2261 C CA . ASN A 1 294 ? 7.465 -0.999 15.086 1 81.69 294 ASN A CA 1
ATOM 2262 C C . ASN A 1 294 ? 7.191 0.007 13.969 1 81.69 294 ASN A C 1
ATOM 2264 O O . ASN A 1 294 ? 6.59 -0.338 12.945 1 81.69 294 ASN A O 1
ATOM 2268 N N . MET B 1 1 ? 25.984 38.656 28.047 1 40.91 1 MET B N 1
ATOM 2269 C CA . MET B 1 1 ? 25.625 39.25 26.766 1 40.91 1 MET B CA 1
ATOM 2270 C C . MET B 1 1 ? 24.172 39.719 26.766 1 40.91 1 MET B C 1
ATOM 2272 O O . MET B 1 1 ? 23.312 39.062 27.344 1 40.91 1 MET B O 1
ATOM 2276 N N . PRO B 1 2 ? 23.969 40.969 26.484 1 55.5 2 PRO B N 1
ATOM 2277 C CA . PRO B 1 2 ? 22.594 41.438 26.625 1 55.5 2 PRO B CA 1
ATOM 2278 C C . PRO B 1 2 ? 21.578 40.625 25.828 1 55.5 2 PRO B C 1
ATOM 2280 O O . PRO B 1 2 ? 21.844 40.281 24.672 1 55.5 2 PRO B O 1
ATOM 2283 N N . ILE B 1 3 ? 20.734 39.906 26.516 1 79.75 3 ILE B N 1
ATOM 2284 C CA . ILE B 1 3 ? 19.75 39.031 25.859 1 79.75 3 ILE B CA 1
ATOM 2285 C C . ILE B 1 3 ? 18.625 39.875 25.266 1 79.75 3 ILE B C 1
ATOM 2287 O O . ILE B 1 3 ? 18.062 40.75 25.953 1 79.75 3 ILE B O 1
ATOM 2291 N N . LEU B 1 4 ? 18.641 40.125 23.922 1 92.88 4 LEU B N 1
ATOM 2292 C CA . LEU B 1 4 ? 17.547 40.812 23.266 1 92.88 4 LEU B CA 1
ATOM 2293 C C . LEU B 1 4 ? 16.203 40.156 23.562 1 92.88 4 LEU B C 1
ATOM 2295 O O . LEU B 1 4 ? 16.125 38.906 23.609 1 92.88 4 LEU B O 1
ATOM 2299 N N . THR B 1 5 ? 15.25 41 23.922 1 96.06 5 THR B N 1
ATOM 2300 C CA . THR B 1 5 ? 13.922 40.5 24.281 1 96.06 5 THR B CA 1
ATOM 2301 C C . THR B 1 5 ? 12.852 41.156 23.406 1 96.06 5 THR B C 1
ATOM 2303 O O . THR B 1 5 ? 13.148 42.031 22.594 1 96.06 5 THR B O 1
ATOM 2306 N N . LEU B 1 6 ? 11.625 40.656 23.562 1 97.19 6 LEU B N 1
ATOM 2307 C CA . LEU B 1 6 ? 10.492 41.219 22.844 1 97.19 6 LEU B CA 1
ATOM 2308 C C . LEU B 1 6 ? 10.352 42.719 23.109 1 97.19 6 LEU B C 1
ATOM 2310 O O . LEU B 1 6 ? 10 43.469 22.219 1 97.19 6 LEU B O 1
ATOM 2314 N N . ALA B 1 7 ? 10.648 43.219 24.328 1 96.5 7 ALA B N 1
ATOM 2315 C CA . ALA B 1 7 ? 10.547 44.625 24.688 1 96.5 7 ALA B CA 1
ATOM 2316 C C . ALA B 1 7 ? 11.461 45.469 23.797 1 96.5 7 ALA B C 1
ATOM 2318 O O . ALA B 1 7 ? 11.102 46.594 23.422 1 96.5 7 ALA B O 1
ATOM 2319 N N . HIS B 1 8 ? 12.609 44.906 23.547 1 96.5 8 HIS B N 1
ATOM 2320 C CA . HIS B 1 8 ? 13.539 45.625 22.672 1 96.5 8 HIS B CA 1
ATOM 2321 C C . HIS B 1 8 ? 12.984 45.75 21.266 1 96.5 8 HIS B C 1
ATOM 2323 O O . HIS B 1 8 ? 13.172 46.781 20.609 1 96.5 8 HIS B O 1
ATOM 2329 N N . VAL B 1 9 ? 12.359 44.688 20.781 1 96.88 9 VAL B N 1
ATOM 2330 C CA . VAL B 1 9 ? 11.766 44.719 19.438 1 96.88 9 VAL B CA 1
ATOM 2331 C C . VAL B 1 9 ? 10.656 45.75 19.375 1 96.88 9 VAL B C 1
ATOM 2333 O O . VAL B 1 9 ? 10.586 46.531 18.422 1 96.88 9 VAL B O 1
ATOM 2336 N N . LEU B 1 10 ? 9.805 45.781 20.391 1 97.81 10 LEU B N 1
ATOM 2337 C CA . LEU B 1 10 ? 8.711 46.75 20.438 1 97.81 10 LEU B CA 1
ATOM 2338 C C . LEU B 1 10 ? 9.25 48.188 20.5 1 97.81 10 LEU B C 1
ATOM 2340 O O . LEU B 1 10 ? 8.734 49.062 19.812 1 97.81 10 LEU B O 1
ATOM 2344 N N . ASP B 1 11 ? 10.273 48.344 21.281 1 97.31 11 ASP B N 1
ATOM 2345 C CA . ASP B 1 11 ? 10.891 49.656 21.359 1 97.31 11 ASP B CA 1
ATOM 2346 C C . ASP B 1 11 ? 11.406 50.125 20 1 97.31 11 ASP B C 1
ATOM 2348 O O . ASP B 1 11 ? 11.234 51.281 19.625 1 97.31 11 ASP B O 1
ATOM 2352 N N . ALA B 1 12 ? 11.992 49.25 19.344 1 96.06 12 ALA B N 1
ATOM 2353 C CA . ALA B 1 12 ? 12.586 49.531 18.047 1 96.06 12 ALA B CA 1
ATOM 2354 C C . ALA B 1 12 ? 11.516 50 17.047 1 96.06 12 ALA B C 1
ATOM 2356 O O . ALA B 1 12 ? 11.82 50.719 16.109 1 96.06 12 ALA B O 1
ATOM 2357 N N . VAL B 1 13 ? 10.289 49.594 17.266 1 96.81 13 VAL B N 1
ATOM 2358 C CA . VAL B 1 13 ? 9.25 49.969 16.312 1 96.81 13 VAL B CA 1
ATOM 2359 C C . VAL B 1 13 ? 8.383 51.062 16.922 1 96.81 13 VAL B C 1
ATOM 2361 O O . VAL B 1 13 ? 7.27 51.312 16.453 1 96.81 13 VAL B O 1
ATOM 2364 N N . GLY B 1 14 ? 8.797 51.656 18.016 1 97.19 14 GLY B N 1
ATOM 2365 C CA . GLY B 1 14 ? 8.148 52.844 18.562 1 97.19 14 GLY B CA 1
ATOM 2366 C C . GLY B 1 14 ? 7.113 52.5 19.625 1 97.19 14 GLY B C 1
ATOM 2367 O O . GLY B 1 14 ? 6.207 53.312 19.875 1 97.19 14 GLY B O 1
ATOM 2368 N N . ILE B 1 15 ? 7.148 51.312 20.172 1 98 15 ILE B N 1
ATOM 2369 C CA . ILE B 1 15 ? 6.23 50.906 21.234 1 98 15 ILE B CA 1
ATOM 2370 C C . ILE B 1 15 ? 7.02 50.562 22.484 1 98 15 ILE B C 1
ATOM 2372 O O . ILE B 1 15 ? 7.055 49.406 22.891 1 98 15 ILE B O 1
ATOM 2376 N N . PRO B 1 16 ? 7.578 51.594 23.078 1 97.31 16 PRO B N 1
ATOM 2377 C CA . PRO B 1 16 ? 8.336 51.281 24.297 1 97.31 16 PRO B CA 1
ATOM 2378 C C . PRO B 1 16 ? 7.457 50.719 25.422 1 97.31 16 PRO B C 1
ATOM 2380 O O . PRO B 1 16 ? 6.379 51.25 25.688 1 97.31 16 PRO B O 1
ATOM 2383 N N . VAL B 1 17 ? 7.969 49.656 25.922 1 97.12 17 VAL B N 1
ATOM 2384 C CA . VAL B 1 17 ? 7.25 49.031 27.031 1 97.12 17 VAL B CA 1
ATOM 2385 C C . VAL B 1 17 ? 7.59 49.75 28.328 1 97.12 17 VAL B C 1
ATOM 2387 O O . VAL B 1 17 ? 8.602 49.438 28.969 1 97.12 17 VAL B O 1
ATOM 2390 N N . THR B 1 18 ? 6.684 50.562 28.75 1 93.62 18 THR B N 1
ATOM 2391 C CA . THR B 1 18 ? 6.965 51.438 29.891 1 93.62 18 THR B CA 1
ATOM 2392 C C . THR B 1 18 ? 6.258 50.906 31.141 1 93.62 18 THR B C 1
ATOM 2394 O O . THR B 1 18 ? 6.656 51.25 32.25 1 93.62 18 THR B O 1
ATOM 2397 N N . ASP B 1 19 ? 5.188 50.25 30.906 1 95.38 19 ASP B N 1
ATOM 2398 C CA . ASP B 1 19 ? 4.438 49.688 32.031 1 95.38 19 ASP B CA 1
ATOM 2399 C C . ASP B 1 19 ? 3.656 48.469 31.609 1 95.38 19 ASP B C 1
ATOM 2401 O O . ASP B 1 19 ? 3.793 48 30.484 1 95.38 19 ASP B O 1
ATOM 2405 N N . ASP B 1 20 ? 2.863 47.969 32.562 1 96.25 20 ASP B N 1
ATOM 2406 C CA . ASP B 1 20 ? 2.154 46.688 32.375 1 96.25 20 ASP B CA 1
ATOM 2407 C C . ASP B 1 20 ? 0.925 46.906 31.484 1 96.25 20 ASP B C 1
ATOM 2409 O O . ASP B 1 20 ? 0.256 45.938 31.125 1 96.25 20 ASP B O 1
ATOM 2413 N N . ARG B 1 21 ? 0.577 48.062 31.094 1 97.5 21 ARG B N 1
ATOM 2414 C CA . ARG B 1 21 ? -0.595 48.312 30.266 1 97.5 21 ARG B CA 1
ATOM 2415 C C . ARG B 1 21 ? -0.21 48.438 28.797 1 97.5 21 ARG B C 1
ATOM 2417 O O . ARG B 1 21 ? -1.077 48.562 27.922 1 97.5 21 ARG B O 1
ATOM 2424 N N . THR B 1 22 ? 1.069 48.344 28.547 1 98.06 22 THR B N 1
ATOM 2425 C CA . THR B 1 22 ? 1.541 48.594 27.188 1 98.06 22 THR B CA 1
ATOM 2426 C C . THR B 1 22 ? 1.157 47.438 26.266 1 98.06 22 THR B C 1
ATOM 2428 O O . THR B 1 22 ? 0.503 47.656 25.234 1 98.06 22 THR B O 1
ATOM 2431 N N . ALA B 1 23 ? 1.591 46.25 26.625 1 98.38 23 ALA B N 1
ATOM 2432 C CA . ALA B 1 23 ? 1.402 45.156 25.672 1 98.38 23 ALA B CA 1
ATOM 2433 C C . ALA B 1 23 ? 1.232 43.812 26.375 1 98.38 23 ALA B C 1
ATOM 2435 O O . ALA B 1 23 ? 1.725 43.625 27.484 1 98.38 23 ALA B O 1
ATOM 2436 N N . VAL B 1 24 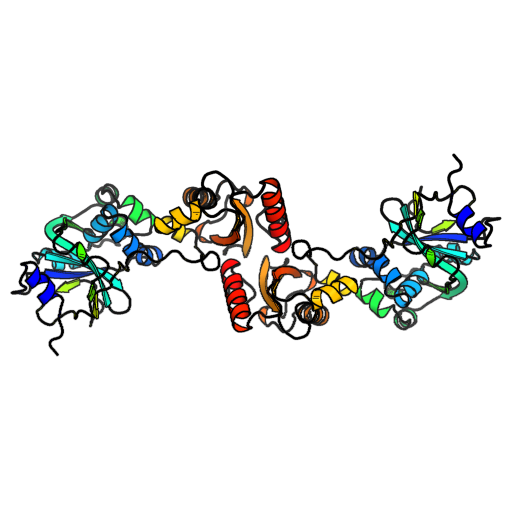? 0.518 42.906 25.75 1 97.56 24 VAL B N 1
ATOM 2437 C CA . VAL B 1 24 ? 0.436 41.5 26.125 1 97.56 24 VAL B CA 1
ATOM 2438 C C . VAL B 1 24 ? 0.924 40.656 24.984 1 97.56 24 VAL B C 1
ATOM 2440 O O . VAL B 1 24 ? 0.824 41.031 23.812 1 97.56 24 VAL B O 1
ATOM 2443 N N . LEU B 1 25 ? 1.545 39.531 25.344 1 97.12 25 LEU B N 1
ATOM 2444 C CA . LEU B 1 25 ? 1.922 38.5 24.375 1 97.12 25 LEU B CA 1
ATOM 2445 C C . LEU B 1 25 ? 0.978 37.281 24.469 1 97.12 25 LEU B C 1
ATOM 2447 O O . LEU B 1 25 ? 0.706 36.781 25.547 1 97.12 25 LEU B O 1
ATOM 2451 N N . LEU B 1 26 ? 0.42 36.969 23.297 1 96.94 26 LEU B N 1
ATOM 2452 C CA . LEU B 1 26 ? -0.479 35.812 23.203 1 96.94 26 LEU B CA 1
ATOM 2453 C C . LEU B 1 26 ? 0.235 34.625 22.594 1 96.94 26 LEU B C 1
ATOM 2455 O O . LEU B 1 26 ? 0.823 34.719 21.516 1 96.94 26 LEU B O 1
ATOM 2459 N N . ARG B 1 27 ? 0.257 33.438 23.234 1 96.69 27 ARG B N 1
ATOM 2460 C CA . ARG B 1 27 ? 0.763 32.188 22.703 1 96.69 27 ARG B CA 1
ATOM 2461 C C . ARG B 1 27 ? -0.379 31.203 22.406 1 96.69 27 ARG B C 1
ATOM 2463 O O . ARG B 1 27 ? -0.708 30.359 23.234 1 96.69 27 ARG B O 1
ATOM 2470 N N . HIS B 1 28 ? -0.829 31.297 21.203 1 95.06 28 HIS B N 1
ATOM 2471 C CA . HIS B 1 28 ? -2.031 30.578 20.812 1 95.06 28 HIS B CA 1
ATOM 2472 C C . HIS B 1 28 ? -1.731 29.094 20.594 1 95.06 28 HIS B C 1
ATOM 2474 O O . HIS B 1 28 ? -0.691 28.75 20.031 1 95.06 28 HIS B O 1
ATOM 2480 N N . THR B 1 29 ? -2.668 28.312 21.156 1 92.12 29 THR B N 1
ATOM 2481 C CA . THR B 1 29 ? -2.854 26.906 20.797 1 92.12 29 THR B CA 1
ATOM 2482 C C . THR B 1 29 ? -4.305 26.641 20.406 1 92.12 29 THR B C 1
ATOM 2484 O O . THR B 1 29 ? -5.211 27.359 20.828 1 92.12 29 THR B O 1
ATOM 2487 N N . GLY B 1 30 ? -4.504 25.703 19.484 1 87 30 GLY B N 1
ATOM 2488 C CA . GLY B 1 30 ? -5.871 25.375 19.109 1 87 30 GLY B CA 1
ATOM 2489 C C . GLY B 1 30 ? -6.594 24.531 20.125 1 87 30 GLY B C 1
ATOM 2490 O O . GLY B 1 30 ? -5.969 23.953 21.016 1 87 30 GLY B O 1
ATOM 2491 N N . ASP B 1 31 ? -7.969 24.531 20 1 84.81 31 ASP B N 1
ATOM 2492 C CA . ASP B 1 31 ? -8.859 23.75 20.844 1 84.81 31 ASP B CA 1
ATOM 2493 C C . ASP B 1 31 ? -8.75 22.266 20.516 1 84.81 31 ASP B C 1
ATOM 2495 O O . ASP B 1 31 ? -9.133 21.406 21.328 1 84.81 31 ASP B O 1
ATOM 2499 N N . THR B 1 32 ? -8.336 22.016 19.359 1 86.88 32 THR B N 1
ATOM 2500 C CA . THR B 1 32 ? -8.133 20.656 18.875 1 86.88 32 THR B CA 1
ATOM 2501 C C . THR B 1 32 ? -6.742 20.5 18.266 1 86.88 32 THR B C 1
ATOM 2503 O O . THR B 1 32 ? -6.113 21.484 17.891 1 86.88 32 THR B O 1
ATOM 2506 N N . PRO B 1 33 ? -6.348 19.219 18.203 1 86.81 33 PRO B N 1
ATOM 2507 C CA . PRO B 1 33 ? -5.051 18.984 17.562 1 86.81 33 PRO B CA 1
ATOM 2508 C C . PRO B 1 33 ? -5.016 19.484 16.125 1 86.81 33 PRO B C 1
ATOM 2510 O O . PRO B 1 33 ? -4 20.031 15.672 1 86.81 33 PRO B O 1
ATOM 2513 N N . VAL B 1 34 ? -6.148 19.406 15.453 1 86.12 34 VAL B N 1
ATOM 2514 C CA . VAL B 1 34 ? -6.223 19.828 14.062 1 86.12 34 VAL B CA 1
ATOM 2515 C C . VAL B 1 34 ? -6.078 21.344 13.977 1 86.12 34 VAL B C 1
ATOM 2517 O O . VAL B 1 34 ? -5.32 21.859 13.141 1 86.12 34 VAL B O 1
ATOM 2520 N N . LEU B 1 35 ? -6.746 21.984 14.805 1 91.62 35 LEU B N 1
ATOM 2521 C CA . LEU B 1 35 ? -6.668 23.438 14.797 1 91.62 35 LEU B CA 1
ATOM 2522 C C . LEU B 1 35 ? -5.285 23.922 15.234 1 91.62 35 LEU B C 1
ATOM 2524 O O . LEU B 1 35 ? -4.742 24.859 14.664 1 91.62 35 LEU B O 1
ATOM 2528 N N . THR B 1 36 ? -4.766 23.234 16.234 1 92 36 THR B N 1
ATOM 2529 C CA . THR B 1 36 ? -3.426 23.578 16.703 1 92 36 THR B CA 1
ATOM 2530 C C . THR B 1 36 ? -2.42 23.484 15.555 1 92 36 THR B C 1
ATOM 2532 O O . THR B 1 36 ? -1.604 24.391 15.359 1 92 36 THR B O 1
ATOM 2535 N N . ALA B 1 37 ? -2.559 22.531 14.805 1 89.44 37 ALA B N 1
ATOM 2536 C CA . ALA B 1 37 ? -1.64 22.312 13.688 1 89.44 37 ALA B CA 1
ATOM 2537 C C . ALA B 1 37 ? -1.903 23.297 12.555 1 89.44 37 ALA B C 1
ATOM 2539 O O . ALA B 1 37 ? -0.992 23.641 11.805 1 89.44 37 ALA B O 1
ATOM 2540 N N . ALA B 1 38 ? -3.072 23.828 12.492 1 92.25 38 ALA B N 1
ATOM 2541 C CA . ALA B 1 38 ? -3.482 24.672 11.375 1 92.25 38 ALA B CA 1
ATOM 2542 C C . ALA B 1 38 ? -3.17 26.141 11.656 1 92.25 38 ALA B C 1
ATOM 2544 O O . ALA B 1 38 ? -3.055 26.938 10.727 1 92.25 38 ALA B O 1
ATOM 2545 N N . LEU B 1 39 ? -2.994 26.469 12.852 1 94.81 39 LEU B N 1
ATOM 2546 C CA . LEU B 1 39 ? -2.939 27.875 13.25 1 94.81 39 LEU B CA 1
ATOM 2547 C C . LEU B 1 39 ? -1.777 28.594 12.57 1 94.81 39 LEU B C 1
ATOM 2549 O O . LEU B 1 39 ? -1.95 29.672 12.023 1 94.81 39 LEU B O 1
ATOM 2553 N N . PRO B 1 40 ? -0.597 27.938 12.562 1 95.19 40 PRO B N 1
ATOM 2554 C CA . PRO B 1 40 ? 0.489 28.641 11.875 1 95.19 40 PRO B CA 1
ATOM 2555 C C . PRO B 1 40 ? 0.173 28.922 10.406 1 95.19 40 PRO B C 1
ATOM 2557 O O . PRO B 1 40 ? 0.417 30.031 9.922 1 95.19 40 PRO B O 1
ATOM 2560 N N . THR B 1 41 ? -0.365 27.984 9.797 1 94.19 41 THR B N 1
ATOM 2561 C CA . THR B 1 41 ? -0.715 28.141 8.391 1 94.19 41 THR B CA 1
ATOM 2562 C C . THR B 1 41 ? -1.812 29.188 8.219 1 94.19 41 THR B C 1
ATOM 2564 O O . THR B 1 41 ? -1.794 29.969 7.262 1 94.19 41 THR B O 1
ATOM 2567 N N . LEU B 1 42 ? -2.799 29.203 9.062 1 94.12 42 LEU B N 1
ATOM 2568 C CA . LEU B 1 42 ? -3.838 30.234 9.023 1 94.12 42 LEU B CA 1
ATOM 2569 C C . LEU B 1 42 ? -3.234 31.625 9.156 1 94.12 42 LEU B C 1
ATOM 2571 O O . LEU B 1 42 ? -3.611 32.531 8.422 1 94.12 42 LEU B O 1
ATOM 2575 N N . ALA B 1 43 ? -2.285 31.734 10.008 1 95.69 43 ALA B N 1
ATOM 2576 C CA . ALA B 1 43 ? -1.631 33.031 10.211 1 95.69 43 ALA B CA 1
ATOM 2577 C C . ALA B 1 43 ? -0.925 33.5 8.945 1 95.69 43 ALA B C 1
ATOM 2579 O O . ALA B 1 43 ? -0.854 34.688 8.672 1 95.69 43 ALA B O 1
ATOM 2580 N N . ALA B 1 44 ? -0.451 32.531 8.219 1 94.44 44 ALA B N 1
ATOM 2581 C CA . ALA B 1 44 ? 0.335 32.875 7.031 1 94.44 44 ALA B CA 1
ATOM 2582 C C . ALA B 1 44 ? -0.565 33.062 5.816 1 94.44 44 ALA B C 1
ATOM 2584 O O . ALA B 1 44 ? -0.291 33.906 4.961 1 94.44 44 ALA B O 1
ATOM 2585 N N . GLU B 1 45 ? -1.688 32.281 5.758 1 93.88 45 GLU B N 1
ATOM 2586 C CA . GLU B 1 45 ? -2.361 32.156 4.469 1 93.88 45 GLU B CA 1
ATOM 2587 C C . GLU B 1 45 ? -3.814 32.625 4.559 1 93.88 45 GLU B C 1
ATOM 2589 O O . GLU B 1 45 ? -4.48 32.781 3.535 1 93.88 45 GLU B O 1
ATOM 2594 N N . ASP B 1 46 ? -4.266 32.75 5.707 1 93.06 46 ASP B N 1
ATOM 2595 C CA . ASP B 1 46 ? -5.648 33.156 5.926 1 93.06 46 ASP B CA 1
ATOM 2596 C C . ASP B 1 46 ? -5.758 34.156 7.086 1 93.06 46 ASP B C 1
ATOM 2598 O O . ASP B 1 46 ? -6.309 33.812 8.141 1 93.06 46 ASP B O 1
ATOM 2602 N N . GLN B 1 47 ? -5.422 35.344 6.762 1 92.38 47 GLN B N 1
ATOM 2603 C CA . GLN B 1 47 ? -5.363 36.375 7.781 1 92.38 47 GLN B CA 1
ATOM 2604 C C . GLN B 1 47 ? -6.734 36.625 8.406 1 92.38 47 GLN B C 1
ATOM 2606 O O . GLN B 1 47 ? -6.84 36.906 9.602 1 92.38 47 GLN B O 1
ATOM 2611 N N . GLN B 1 48 ? -7.738 36.469 7.598 1 94.44 48 GLN B N 1
ATOM 2612 C CA . GLN B 1 48 ? -9.094 36.719 8.078 1 94.44 48 GLN B CA 1
ATOM 2613 C C . GLN B 1 48 ? -9.477 35.719 9.172 1 94.44 48 GLN B C 1
ATOM 2615 O O . GLN B 1 48 ? -9.953 36.125 10.234 1 94.44 48 GLN B O 1
ATOM 2620 N N . ALA B 1 49 ? -9.312 34.531 8.875 1 95.25 49 ALA B N 1
ATOM 2621 C CA . ALA B 1 49 ? -9.617 33.469 9.859 1 95.25 49 ALA B CA 1
ATOM 2622 C C . ALA B 1 49 ? -8.727 33.625 11.094 1 95.25 49 ALA B C 1
ATOM 2624 O O . ALA B 1 49 ? -9.195 33.469 12.227 1 95.25 49 ALA B O 1
ATOM 2625 N N . TYR B 1 50 ? -7.461 33.938 10.891 1 96.5 50 TYR B N 1
ATOM 2626 C CA . TYR B 1 50 ? -6.535 34.062 12.008 1 96.5 50 TYR B CA 1
ATOM 2627 C C . TYR B 1 50 ? -6.895 35.25 12.891 1 96.5 50 TYR B C 1
ATOM 2629 O O . TYR B 1 50 ? -6.816 35.188 14.117 1 96.5 50 TYR B O 1
ATOM 2637 N N . ASP B 1 51 ? -7.27 36.312 12.297 1 96.81 51 ASP B N 1
ATOM 2638 C CA . ASP B 1 51 ? -7.695 37.5 13.055 1 96.81 51 ASP B CA 1
ATOM 2639 C C . ASP B 1 51 ? -8.938 37.188 13.883 1 96.81 51 ASP B C 1
ATOM 2641 O O . ASP B 1 51 ? -9.055 37.656 15.023 1 96.81 51 ASP B O 1
ATOM 2645 N N . ALA B 1 52 ? -9.844 36.5 13.211 1 97.12 52 ALA B N 1
ATOM 2646 C CA . ALA B 1 52 ? -11.039 36.094 13.938 1 97.12 52 ALA B CA 1
ATOM 2647 C C . ALA B 1 52 ? -10.695 35.25 15.164 1 97.12 52 ALA B C 1
ATOM 2649 O O . ALA B 1 52 ? -11.266 35.438 16.234 1 97.12 52 ALA B O 1
ATOM 2650 N N . PHE B 1 53 ? -9.797 34.406 15 1 97.06 53 PHE B N 1
ATOM 2651 C CA . PHE B 1 53 ? -9.336 33.562 16.094 1 97.06 53 PHE B CA 1
ATOM 2652 C C . PHE B 1 53 ? -8.734 34.406 17.219 1 97.06 53 PHE B C 1
ATOM 2654 O O . PHE B 1 53 ? -9 34.156 18.391 1 97.06 53 PHE B O 1
ATOM 2661 N N . ASN B 1 54 ? -7.941 35.375 16.891 1 96.56 54 ASN B N 1
ATOM 2662 C CA . ASN B 1 54 ? -7.277 36.25 17.844 1 96.56 54 ASN B CA 1
ATOM 2663 C C . ASN B 1 54 ? -8.281 37.094 18.641 1 96.56 54 ASN B C 1
ATOM 2665 O O . ASN B 1 54 ? -8.023 37.469 19.781 1 96.56 54 ASN B O 1
ATOM 2669 N N . ALA B 1 55 ? -9.391 37.312 18.031 1 97.75 55 ALA B N 1
ATOM 2670 C CA . ALA B 1 55 ? -10.328 38.312 18.578 1 97.75 55 ALA B CA 1
ATOM 2671 C C . ALA B 1 55 ? -11.281 37.656 19.578 1 97.75 55 ALA B C 1
ATOM 2673 O O . ALA B 1 55 ? -11.945 38.344 20.359 1 97.75 55 ALA B O 1
ATOM 2674 N N . PHE B 1 56 ? -11.398 36.375 19.547 1 97.56 56 PHE B N 1
ATOM 2675 C CA . PHE B 1 56 ? -12.414 35.688 20.328 1 97.56 56 PHE B CA 1
ATOM 2676 C C . PHE B 1 56 ? -11.797 35.062 21.578 1 97.56 56 PHE B C 1
ATOM 2678 O O . PHE B 1 56 ? -10.883 34.25 21.484 1 97.56 56 PHE B O 1
ATOM 2685 N N . HIS B 1 57 ? -12.312 35.469 22.75 1 96.06 57 HIS B N 1
ATOM 2686 C CA . HIS B 1 57 ? -11.828 34.938 24.016 1 96.06 57 HIS B CA 1
ATOM 2687 C C . HIS B 1 57 ? -12.961 34.844 25.047 1 96.06 57 HIS B C 1
ATOM 2689 O O . HIS B 1 57 ? -13.977 35.531 24.922 1 96.06 57 HIS B O 1
ATOM 2695 N N . ILE B 1 58 ? -12.75 33.938 26 1 94.5 58 ILE B N 1
ATOM 2696 C CA . ILE B 1 58 ? -13.625 34 27.156 1 94.5 58 ILE B CA 1
ATOM 2697 C C . ILE B 1 58 ? -13.359 35.281 27.953 1 94.5 58 ILE B C 1
ATOM 2699 O O . ILE B 1 58 ? -12.258 35.812 27.891 1 94.5 58 ILE B O 1
ATOM 2703 N N . GLU B 1 59 ? -14.328 35.656 28.688 1 93.56 59 GLU B N 1
ATOM 2704 C CA . GLU B 1 59 ? -14.305 36.969 29.312 1 93.56 59 GLU B CA 1
ATOM 2705 C C . GLU B 1 59 ? -13.07 37.156 30.188 1 93.56 59 GLU B C 1
ATOM 2707 O O . GLU B 1 59 ? -12.383 38.156 30.125 1 93.56 59 GLU B O 1
ATOM 2712 N N . GLY B 1 60 ? -12.734 36.219 31.031 1 91.56 60 GLY B N 1
ATOM 2713 C CA . GLY B 1 60 ? -11.57 36.312 31.891 1 91.56 60 GLY B CA 1
ATOM 2714 C C . GLY B 1 60 ? -10.281 36.562 31.125 1 91.56 60 GLY B C 1
ATOM 2715 O O . GLY B 1 60 ? -9.477 37.406 31.516 1 91.56 60 GLY B O 1
ATOM 2716 N N . GLU B 1 61 ? -10.109 35.938 30.031 1 94.12 61 GLU B N 1
ATOM 2717 C CA . GLU B 1 61 ? -8.938 36.094 29.188 1 94.12 61 GLU B CA 1
ATOM 2718 C C . GLU B 1 61 ? -8.992 37.406 28.406 1 94.12 61 GLU B C 1
ATOM 2720 O O . GLU B 1 61 ? -7.977 38.094 28.266 1 94.12 61 GLU B O 1
ATOM 2725 N N . ALA B 1 62 ? -10.148 37.719 27.969 1 96.44 62 ALA B N 1
ATOM 2726 C CA . ALA B 1 62 ? -10.336 38.969 27.234 1 96.44 62 ALA B CA 1
ATOM 2727 C C . ALA B 1 62 ? -9.938 40.156 28.094 1 96.44 62 ALA B C 1
ATOM 2729 O O . ALA B 1 62 ? -9.375 41.125 27.594 1 96.44 62 ALA B O 1
ATOM 2730 N N . ASN B 1 63 ? -10.203 40.062 29.312 1 96.12 63 ASN B N 1
ATOM 2731 C CA . ASN B 1 63 ? -9.898 41.156 30.234 1 96.12 63 ASN B CA 1
ATOM 2732 C C . ASN B 1 63 ? -8.391 41.406 30.312 1 96.12 63 ASN B C 1
ATOM 2734 O O . ASN B 1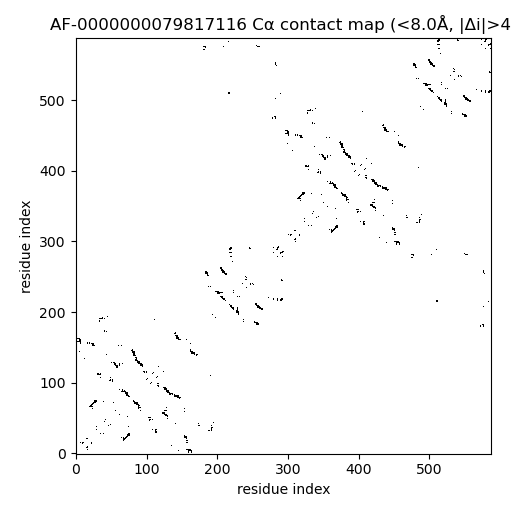 63 ? -7.965 42.562 30.484 1 96.12 63 ASN B O 1
ATOM 2738 N N . LYS B 1 64 ? -7.664 40.406 30.188 1 96.19 64 LYS B N 1
ATOM 2739 C CA . LYS B 1 64 ? -6.211 40.531 30.203 1 96.19 64 LYS B CA 1
ATOM 2740 C C . LYS B 1 64 ? -5.711 41.281 28.969 1 96.19 64 LYS B C 1
ATOM 2742 O O . LYS B 1 64 ? -4.699 41.969 29.016 1 96.19 64 LYS B O 1
ATOM 2747 N N . ILE B 1 65 ? -6.43 41.125 27.891 1 98.19 65 ILE B N 1
ATOM 2748 C CA . ILE B 1 65 ? -6.023 41.719 26.625 1 98.19 65 ILE B CA 1
ATOM 2749 C C . ILE B 1 65 ? -6.492 43.156 26.547 1 98.19 65 ILE B C 1
ATOM 2751 O O . ILE B 1 65 ? -5.703 44.062 26.234 1 98.19 65 ILE B O 1
ATOM 2755 N N . VAL B 1 66 ? -7.707 43.406 26.953 1 97.88 66 VAL B N 1
ATOM 2756 C CA . VAL B 1 66 ? -8.297 44.719 26.75 1 97.88 66 VAL B CA 1
ATOM 2757 C C . VAL B 1 66 ? -7.707 45.719 27.766 1 97.88 66 VAL B C 1
ATOM 2759 O O . VAL B 1 66 ? -7.867 46.906 27.609 1 97.88 66 VAL B O 1
ATOM 2762 N N . ALA B 1 67 ? -7.004 45.219 28.719 1 97.38 67 ALA B N 1
ATOM 2763 C CA . ALA B 1 67 ? -6.324 46.062 29.688 1 97.38 67 ALA B CA 1
ATOM 2764 C C . ALA B 1 67 ? -5.035 46.625 29.125 1 97.38 67 ALA B C 1
ATOM 2766 O O . ALA B 1 67 ? -4.363 47.438 29.766 1 97.38 67 ALA B O 1
ATOM 2767 N N . ARG B 1 68 ? -4.746 46.312 27.953 1 98.25 68 ARG B N 1
ATOM 2768 C CA . ARG B 1 68 ? -3.486 46.719 27.328 1 98.25 68 ARG B CA 1
ATOM 2769 C C . ARG B 1 68 ? -3.734 47.469 26.031 1 98.25 68 ARG B C 1
ATOM 2771 O O . ARG B 1 68 ? -4.812 47.375 25.438 1 98.25 68 ARG B O 1
ATOM 2778 N N . THR B 1 69 ? -2.732 48.188 25.594 1 98.56 69 THR B N 1
ATOM 2779 C CA . THR B 1 69 ? -2.824 48.938 24.359 1 98.56 69 THR B CA 1
ATOM 2780 C C . THR B 1 69 ? -2.535 48.062 23.156 1 98.56 69 THR B C 1
ATOM 2782 O O . THR B 1 69 ? -3.117 48.25 22.078 1 98.56 69 THR B O 1
ATOM 2785 N N . TRP B 1 70 ? -1.59 47.125 23.359 1 98.75 70 TRP B N 1
ATOM 2786 C CA . TRP B 1 70 ? -1.146 46.312 22.234 1 98.75 70 TRP B CA 1
ATOM 2787 C C . TRP B 1 70 ? -1.243 44.812 22.594 1 98.75 70 TRP B C 1
ATOM 2789 O O . TRP B 1 70 ? -0.994 44.438 23.734 1 98.75 70 TRP B O 1
ATOM 2799 N N . ALA B 1 71 ? -1.626 44.062 21.609 1 98.69 71 ALA B N 1
ATOM 2800 C CA . ALA B 1 71 ? -1.54 42.594 21.688 1 98.69 71 ALA B CA 1
ATOM 2801 C C . ALA B 1 71 ? -0.555 42.062 20.656 1 98.69 71 ALA B C 1
ATOM 2803 O O . ALA B 1 71 ? -0.728 42.25 19.453 1 98.69 71 ALA B O 1
ATOM 2804 N N . VAL B 1 72 ? 0.506 41.438 21.125 1 98.56 72 VAL B N 1
ATOM 2805 C CA . VAL B 1 72 ? 1.423 40.688 20.266 1 98.56 72 VAL B CA 1
ATOM 2806 C C . VAL B 1 72 ? 0.969 39.25 20.156 1 98.56 72 VAL B C 1
ATOM 2808 O O . VAL B 1 72 ? 0.99 3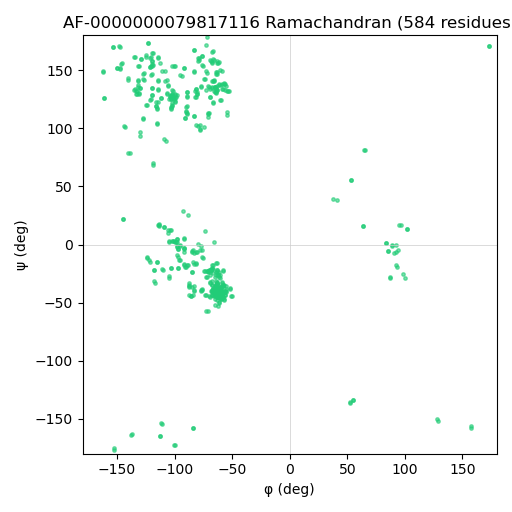8.5 21.141 1 98.56 72 VAL B O 1
ATOM 2811 N N . ALA B 1 73 ? 0.588 38.875 18.922 1 98.38 73 ALA B N 1
ATOM 2812 C CA . ALA B 1 73 ? 0.071 37.531 18.734 1 98.38 73 ALA B CA 1
ATOM 2813 C C . ALA B 1 73 ? 1.18 36.594 18.281 1 98.38 73 ALA B C 1
ATOM 2815 O O . ALA B 1 73 ? 2.092 36.969 17.562 1 98.38 73 ALA B O 1
ATOM 2816 N N . GLY B 1 74 ? 1.083 35.344 18.734 1 97.88 74 GLY B N 1
ATOM 2817 C CA . GLY B 1 74 ? 1.973 34.281 18.328 1 97.88 74 GLY B CA 1
ATOM 2818 C C . GLY B 1 74 ? 1.336 32.906 18.438 1 97.88 74 GLY B C 1
ATOM 2819 O O . GLY B 1 74 ? 0.215 32.781 18.922 1 97.88 74 GLY B O 1
ATOM 28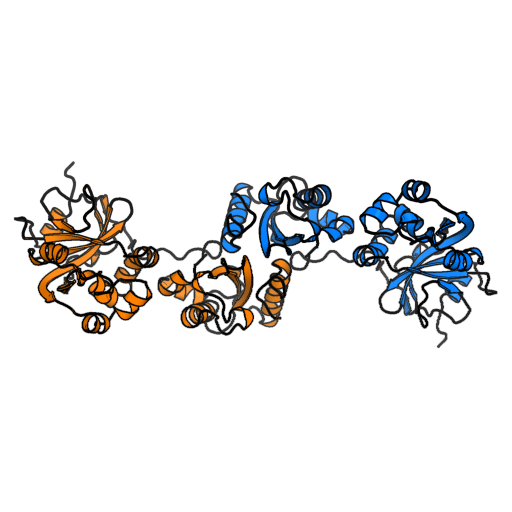20 N N . VAL B 1 75 ? 2.053 31.922 17.875 1 97.06 75 VAL B N 1
ATOM 2821 C CA . VAL B 1 75 ? 1.641 30.531 17.969 1 97.06 75 VAL B CA 1
ATOM 2822 C C . VAL B 1 75 ? 2.729 29.719 18.656 1 97.06 75 VAL B C 1
ATOM 2824 O O . VAL B 1 75 ? 3.896 30.109 18.672 1 97.06 75 VAL B O 1
ATOM 2827 N N . ALA B 1 76 ? 2.238 28.625 19.266 1 93.5 76 ALA B N 1
ATOM 2828 C CA . ALA B 1 76 ? 3.199 27.75 19.906 1 93.5 76 ALA B CA 1
ATOM 2829 C C . ALA B 1 76 ? 4.242 27.234 18.922 1 93.5 76 ALA B C 1
ATOM 2831 O O . ALA B 1 76 ? 3.904 26.844 17.797 1 93.5 76 ALA B O 1
ATOM 2832 N N . HIS B 1 77 ? 5.473 27.266 19.266 1 92.5 77 HIS B N 1
ATOM 2833 C CA . HIS B 1 77 ? 6.645 26.828 18.516 1 92.5 77 HIS B CA 1
ATOM 2834 C C . HIS B 1 77 ? 7.688 26.203 19.438 1 92.5 77 HIS B C 1
ATOM 2836 O O . HIS B 1 77 ? 8.484 26.922 20.047 1 92.5 77 HIS B O 1
ATOM 2842 N N . GLY B 1 78 ? 7.707 24.844 19.422 1 89 78 GLY B N 1
ATOM 2843 C CA . GLY B 1 78 ? 8.469 24.203 20.484 1 89 78 GLY B CA 1
ATOM 2844 C C . GLY B 1 78 ? 8.039 24.641 21.875 1 89 78 GLY B C 1
ATOM 2845 O O . GLY B 1 78 ? 6.848 24.594 22.203 1 89 78 GLY B O 1
ATOM 2846 N N . ALA B 1 79 ? 8.961 24.953 22.734 1 90.38 79 ALA B N 1
ATOM 2847 C CA . ALA B 1 79 ? 8.664 25.438 24.078 1 90.38 79 ALA B CA 1
ATOM 2848 C C . ALA B 1 79 ? 8.398 26.938 24.078 1 90.38 79 ALA B C 1
ATOM 2850 O O . ALA B 1 79 ? 8.023 27.516 25.109 1 90.38 79 ALA B O 1
ATOM 2851 N N . GLY B 1 80 ? 8.586 27.5 22.906 1 94.62 80 GLY B N 1
ATOM 2852 C CA . GLY B 1 80 ? 8.461 28.953 22.828 1 94.62 80 GLY B CA 1
ATOM 2853 C C . GLY B 1 80 ? 7.254 29.406 22.031 1 94.62 80 GLY B C 1
ATOM 2854 O O . GLY B 1 80 ? 6.211 28.75 22.031 1 94.62 80 GLY B O 1
ATOM 2855 N N . VAL B 1 81 ? 7.422 30.656 21.469 1 96.31 81 VAL B N 1
ATOM 2856 C CA . VAL B 1 81 ? 6.352 31.281 20.703 1 96.31 81 VAL B CA 1
ATOM 2857 C C . VAL B 1 81 ? 6.918 31.891 19.422 1 96.31 81 VAL B C 1
ATOM 2859 O O . VAL B 1 81 ? 8 32.469 19.422 1 96.31 81 VAL B O 1
ATOM 2862 N N . LEU B 1 82 ? 6.246 31.625 18.344 1 98 82 LEU B N 1
ATOM 2863 C CA . LEU B 1 82 ? 6.559 32.25 17.062 1 98 82 LEU B CA 1
ATOM 2864 C C . LEU B 1 82 ? 5.609 33.406 16.781 1 98 82 LEU B C 1
ATOM 2866 O O . LEU B 1 82 ? 4.391 33.219 16.781 1 98 82 LEU B O 1
ATOM 2870 N N . LEU B 1 83 ? 6.145 34.562 16.578 1 98.38 83 LEU B N 1
ATOM 2871 C CA . LEU B 1 83 ? 5.363 35.781 16.375 1 98.38 83 LEU B CA 1
ATOM 2872 C C . LEU B 1 83 ? 4.52 35.688 15.109 1 98.38 83 LEU B C 1
ATOM 2874 O O . LEU B 1 83 ? 5.004 35.219 14.078 1 98.38 83 LEU B O 1
ATOM 2878 N N . THR B 1 84 ? 3.262 36.062 15.234 1 98.25 84 THR B N 1
ATOM 2879 C CA . THR B 1 84 ? 2.408 36.031 14.047 1 98.25 84 THR B CA 1
ATOM 2880 C C . THR B 1 84 ? 1.911 37.438 13.703 1 98.25 84 THR B C 1
ATOM 2882 O O . THR B 1 84 ? 1.476 37.688 12.57 1 98.25 84 THR B O 1
ATOM 2885 N N . GLY B 1 85 ? 1.899 38.344 14.656 1 97.62 85 GLY B N 1
ATOM 2886 C CA . GLY B 1 85 ? 1.439 39.656 14.305 1 97.62 85 GLY B CA 1
ATOM 2887 C C . GLY B 1 85 ? 1.295 40.594 15.508 1 97.62 85 GLY B C 1
ATOM 2888 O O . GLY B 1 85 ? 1.543 40.156 16.641 1 97.62 85 GLY B O 1
ATOM 2889 N N . LEU B 1 86 ? 1.057 41.875 15.188 1 98.62 86 LEU B N 1
ATOM 2890 C CA . LEU B 1 86 ? 0.831 42.938 16.156 1 98.62 86 LEU B CA 1
ATOM 2891 C C . LEU B 1 86 ? -0.544 43.562 15.953 1 98.62 86 LEU B C 1
ATOM 2893 O O . LEU B 1 86 ? -0.959 43.812 14.82 1 98.62 86 LEU B O 1
ATOM 2897 N N . TYR B 1 87 ? -1.238 43.75 17.094 1 98.75 87 TYR B N 1
ATOM 2898 C CA . TYR B 1 87 ? -2.582 44.312 17 1 98.75 87 TYR B CA 1
ATOM 2899 C C . TYR B 1 87 ? -2.764 45.438 17.984 1 98.75 87 TYR B C 1
ATOM 2901 O O . TYR B 1 87 ? -2.285 45.375 19.125 1 98.75 87 TYR B O 1
ATOM 2909 N N . ARG B 1 88 ? -3.441 46.469 17.578 1 98.75 88 ARG B N 1
ATOM 2910 C CA . ARG B 1 88 ? -3.953 47.469 18.5 1 98.75 88 ARG B CA 1
ATOM 2911 C C . ARG B 1 88 ? -5.25 47 19.156 1 98.75 88 ARG B C 1
ATOM 2913 O O . ARG B 1 88 ? -6.172 46.562 18.469 1 98.75 88 ARG B O 1
ATOM 2920 N N . VAL B 1 89 ? -5.297 47.125 20.469 1 98.75 89 VAL B N 1
ATOM 2921 C CA . VAL B 1 89 ? -6.441 46.594 21.203 1 98.75 89 VAL B CA 1
ATOM 2922 C C . VAL B 1 89 ? -7.531 47.688 21.297 1 98.75 89 VAL B C 1
ATOM 2924 O O . VAL B 1 89 ? -7.266 48.812 21.688 1 98.75 89 VAL B O 1
ATOM 2927 N N . GLY B 1 90 ? -8.703 47.25 20.875 1 98.06 90 GLY B N 1
ATOM 2928 C CA . GLY B 1 90 ? -9.867 48.125 20.969 1 98.06 90 GLY B CA 1
ATOM 2929 C C . GLY B 1 90 ? -10.891 47.625 21.969 1 98.06 90 GLY B C 1
ATOM 2930 O O . GLY B 1 90 ? -10.57 46.844 22.875 1 98.06 90 GLY B O 1
ATOM 2931 N N . PRO B 1 91 ? -12.062 48.188 21.859 1 96.62 91 PRO B N 1
ATOM 2932 C CA . PRO B 1 91 ? -13.109 47.781 22.797 1 96.62 91 PRO B CA 1
ATOM 2933 C C . PRO B 1 91 ? -13.539 46.312 22.625 1 96.62 91 PRO B C 1
ATOM 2935 O O . PRO B 1 91 ? -13.281 45.719 21.578 1 96.62 91 PRO B O 1
ATOM 2938 N N . SER B 1 92 ? -14.102 45.781 23.641 1 97.44 92 SER B N 1
ATOM 2939 C CA . SER B 1 92 ? -14.625 44.406 23.578 1 97.44 92 SER B CA 1
ATOM 2940 C C . SER B 1 92 ? -16.125 44.375 23.844 1 97.44 92 SER B C 1
ATOM 2942 O O . SER B 1 92 ? -16.688 45.344 24.359 1 97.44 92 SER B O 1
ATOM 2944 N N . ARG B 1 93 ? -16.75 43.406 23.422 1 97.19 93 ARG B N 1
ATOM 2945 C CA . ARG B 1 93 ? -18.172 43.188 23.625 1 97.19 93 ARG B CA 1
ATOM 2946 C C . ARG B 1 93 ? -18.5 41.719 23.734 1 97.19 93 ARG B C 1
ATOM 2948 O O . ARG B 1 93 ? -17.797 40.875 23.172 1 97.19 93 ARG B O 1
ATOM 2955 N N . PRO B 1 94 ? -19.578 41.469 24.5 1 96.38 94 PRO B N 1
ATOM 2956 C CA . PRO B 1 94 ? -20.062 40.094 24.422 1 96.38 94 PRO B CA 1
ATOM 2957 C C . PRO B 1 94 ? -20.453 39.656 23 1 96.38 94 PRO B C 1
ATOM 2959 O O . PRO B 1 94 ? -20.859 40.5 22.203 1 96.38 94 PRO B O 1
ATOM 2962 N N . ILE B 1 95 ? -20.312 38.438 22.719 1 97.06 95 ILE B N 1
ATOM 2963 C CA . ILE B 1 95 ? -20.672 37.938 21.391 1 97.06 95 ILE B CA 1
ATOM 2964 C C . ILE B 1 95 ? -21.5 36.688 21.5 1 97.06 95 ILE B C 1
ATOM 2966 O O . ILE B 1 95 ? -21.172 35.781 22.297 1 97.06 95 ILE B O 1
ATOM 2970 N N . THR B 1 96 ? -22.656 36.594 20.766 1 94.94 96 THR B N 1
ATOM 2971 C CA . THR B 1 96 ? -23.5 35.406 20.719 1 94.94 96 THR B CA 1
ATOM 2972 C C . THR B 1 96 ? -22.969 34.406 19.719 1 94.94 96 THR B C 1
ATOM 2974 O O . THR B 1 96 ? -22.078 34.719 18.922 1 94.94 96 THR B O 1
ATOM 2977 N N . ASP B 1 97 ? -23.531 33.219 19.812 1 95.88 97 ASP B N 1
ATOM 2978 C CA . ASP B 1 97 ? -23.125 32.188 18.875 1 95.88 97 ASP B CA 1
ATOM 2979 C C . ASP B 1 97 ? -23.453 32.594 17.438 1 95.88 97 ASP B C 1
ATOM 2981 O O . ASP B 1 97 ? -22.656 32.375 16.531 1 95.88 97 ASP B O 1
ATOM 2985 N N . ALA B 1 98 ? -24.609 33.094 17.25 1 95.81 98 ALA B N 1
ATOM 2986 C CA . ALA B 1 98 ? -25.031 33.531 15.922 1 95.81 98 ALA B CA 1
ATOM 2987 C C . ALA B 1 98 ? -24.078 34.625 15.375 1 95.81 98 ALA B C 1
ATOM 2989 O O . ALA B 1 98 ? -23.719 34.594 14.195 1 95.81 98 ALA B O 1
ATOM 2990 N N . GLU B 1 99 ? -23.703 35.562 16.156 1 96.75 99 GLU B N 1
ATOM 2991 C CA . GLU B 1 99 ? -22.781 36.625 15.766 1 96.75 99 GLU B CA 1
ATOM 2992 C C . GLU B 1 99 ? -21.406 36.062 15.43 1 96.75 99 GLU B C 1
ATOM 2994 O O . GLU B 1 99 ? -20.781 36.5 14.453 1 96.75 99 GLU B O 1
ATOM 2999 N N . TRP B 1 100 ? -20.969 35.156 16.266 1 97.19 100 TRP B N 1
ATOM 3000 C CA . TRP B 1 100 ? -19.688 34.531 16.047 1 97.19 100 TRP B CA 1
ATOM 3001 C C . TRP B 1 100 ? -19.656 33.812 14.711 1 97.19 100 TRP B C 1
ATOM 3003 O O . TRP B 1 100 ? -18.688 33.938 13.953 1 97.19 100 TRP B O 1
ATOM 3013 N N . ARG B 1 101 ? -20.672 33.094 14.352 1 95.44 101 ARG B N 1
ATOM 3014 C CA . ARG B 1 101 ? -20.75 32.344 13.109 1 95.44 101 ARG B CA 1
ATOM 3015 C C . ARG B 1 101 ? -20.797 33.281 11.898 1 95.44 101 ARG B C 1
ATOM 3017 O O . ARG B 1 101 ? -20.375 32.906 10.805 1 95.44 101 ARG B O 1
ATOM 3024 N N . ALA B 1 102 ? -21.25 34.469 12.156 1 96.19 102 ALA B N 1
ATOM 3025 C CA . ALA B 1 102 ? -21.406 35.406 11.062 1 96.19 102 ALA B CA 1
ATOM 3026 C C . ALA B 1 102 ? -20.078 36.125 10.75 1 96.19 102 ALA B C 1
ATOM 3028 O O . ALA B 1 102 ? -19.938 36.75 9.695 1 96.19 102 ALA B O 1
ATOM 3029 N N . VAL B 1 103 ? -19.141 36.062 11.625 1 96.31 103 VAL B N 1
ATOM 3030 C CA . VAL B 1 103 ? -17.844 36.688 11.398 1 96.31 103 VAL B CA 1
ATOM 3031 C C . VAL B 1 103 ? -17.094 35.938 10.297 1 96.31 103 VAL B C 1
ATOM 3033 O O . VAL B 1 103 ? -16.906 34.75 10.375 1 96.31 103 VAL B O 1
ATOM 3036 N N . PRO B 1 104 ? -16.672 36.719 9.328 1 95.12 104 PRO B N 1
ATOM 3037 C CA . PRO B 1 104 ? -15.875 36.031 8.289 1 95.12 104 PRO B CA 1
ATOM 3038 C C . PRO B 1 104 ? -14.664 35.312 8.867 1 95.12 104 PRO B C 1
ATOM 3040 O O . PRO B 1 104 ? -13.969 35.844 9.727 1 95.12 104 PRO B O 1
ATOM 3043 N N . GLY B 1 105 ? -14.422 34.062 8.344 1 94.19 105 GLY B N 1
ATOM 3044 C CA . GLY B 1 105 ? -13.312 33.281 8.836 1 94.19 105 GLY B CA 1
ATOM 3045 C C . GLY B 1 105 ? -13.734 32.219 9.852 1 94.19 105 GLY B C 1
ATOM 3046 O O . GLY B 1 105 ? -13.094 31.188 9.984 1 94.19 105 GLY B O 1
ATOM 3047 N N . ASN B 1 106 ? -14.836 32.5 10.586 1 95.5 106 ASN B N 1
ATOM 3048 C CA . ASN B 1 106 ? -15.242 31.594 11.648 1 95.5 106 ASN B CA 1
ATOM 3049 C C . ASN B 1 106 ? -15.82 30.297 11.086 1 95.5 106 ASN B C 1
ATOM 3051 O O . ASN B 1 106 ? -15.82 29.266 11.766 1 95.5 106 ASN B O 1
ATOM 3055 N N . ASP B 1 107 ? -16.359 30.453 9.922 1 91.88 107 ASP B N 1
ATOM 3056 C CA . ASP B 1 107 ? -16.812 29.219 9.273 1 91.88 107 ASP B CA 1
ATOM 3057 C C . ASP B 1 107 ? -15.648 28.25 9.07 1 91.88 107 ASP B C 1
ATOM 3059 O O . ASP B 1 107 ? -15.773 27.062 9.352 1 91.88 107 ASP B O 1
ATOM 3063 N N . ARG B 1 108 ? -14.594 28.75 8.586 1 90.25 108 ARG B N 1
ATOM 3064 C CA . ARG B 1 108 ? -13.383 27.953 8.398 1 90.25 108 ARG B CA 1
ATOM 3065 C C . ARG B 1 108 ? -12.844 27.453 9.734 1 90.25 108 ARG B C 1
ATOM 3067 O O . ARG B 1 108 ? -12.445 26.297 9.844 1 90.25 108 ARG B O 1
ATOM 3074 N N . LEU B 1 109 ? -12.805 28.344 10.68 1 93.81 109 LEU B N 1
ATOM 3075 C CA . LEU B 1 109 ? -12.344 27.953 12.008 1 93.81 109 LEU B CA 1
ATOM 3076 C C . LEU B 1 109 ? -13.211 26.844 12.57 1 93.81 109 LEU B C 1
ATOM 3078 O O . LEU B 1 109 ? -12.695 25.875 13.141 1 93.81 109 LEU B O 1
ATOM 3082 N N . ALA B 1 110 ? -14.477 26.984 12.391 1 91.75 110 ALA B N 1
ATOM 3083 C CA . ALA B 1 110 ? -15.406 25.953 12.859 1 91.75 110 ALA B CA 1
ATOM 3084 C C . ALA B 1 110 ? -15.141 24.625 12.172 1 91.75 110 ALA B C 1
ATOM 3086 O O . ALA B 1 110 ? -15.18 23.578 12.812 1 91.75 110 ALA B O 1
ATOM 3087 N N . ALA B 1 111 ? -14.883 24.75 10.93 1 85.62 111 ALA B N 1
ATOM 3088 C CA . ALA B 1 111 ? -14.602 23.547 10.156 1 85.62 111 ALA B CA 1
ATOM 3089 C C . ALA B 1 111 ? -13.336 22.859 10.648 1 85.62 111 ALA B C 1
ATOM 3091 O O . ALA B 1 111 ? -13.18 21.641 10.508 1 85.62 111 ALA B O 1
ATOM 3092 N N . LEU B 1 112 ? -12.453 23.562 11.281 1 89.38 112 LEU B N 1
ATOM 3093 C CA . LEU B 1 112 ? -11.195 23.047 11.805 1 89.38 112 LEU B CA 1
ATOM 3094 C C . LEU B 1 112 ? -11.328 22.672 13.273 1 89.38 112 LEU B C 1
ATOM 3096 O O . LEU B 1 112 ? -10.344 22.297 13.922 1 89.38 112 LEU B O 1
ATOM 3100 N N . GLY B 1 113 ? -12.508 22.875 13.844 1 89.12 113 GLY B N 1
ATOM 3101 C CA . GLY B 1 113 ? -12.781 22.406 15.188 1 89.12 113 GLY B CA 1
ATOM 3102 C C . GLY B 1 113 ? -12.711 23.5 16.234 1 89.12 113 GLY B C 1
ATOM 3103 O O . GLY B 1 113 ? -12.617 23.219 17.438 1 89.12 113 GLY B O 1
ATOM 3104 N N . ALA B 1 114 ? -12.688 24.688 15.797 1 92.94 114 ALA B N 1
ATOM 3105 C CA . ALA B 1 114 ? -12.688 25.781 16.766 1 92.94 114 ALA B CA 1
ATOM 3106 C C . ALA B 1 114 ? -13.992 25.812 17.547 1 92.94 114 ALA B C 1
ATOM 3108 O O . ALA B 1 114 ? -15.07 25.594 17 1 92.94 114 ALA B O 1
ATOM 3109 N N . GLU B 1 115 ? -13.852 26.094 18.781 1 92.38 115 GLU B N 1
ATOM 3110 C CA . GLU B 1 115 ? -15.031 26.219 19.641 1 92.38 115 GLU B CA 1
ATOM 3111 C C . GLU B 1 115 ? -15.562 27.656 19.641 1 92.38 115 GLU B C 1
ATOM 3113 O O . GLU B 1 115 ? -14.789 28.594 19.797 1 92.38 115 GLU B O 1
ATOM 3118 N N . GLY B 1 116 ? -16.875 27.688 19.438 1 93.75 116 GLY B N 1
ATOM 3119 C CA . GLY B 1 116 ? -17.562 28.969 19.531 1 93.75 116 GLY B CA 1
ATOM 3120 C C . GLY B 1 116 ? -18.266 29.172 20.875 1 93.75 116 GLY B C 1
ATOM 3121 O O . GLY B 1 116 ? -18.094 28.375 21.797 1 93.75 116 GLY B O 1
ATOM 3122 N N . PRO B 1 117 ? -19.031 30.281 20.922 1 95.12 117 PRO B N 1
ATOM 3123 C CA . PRO B 1 117 ? -19.719 30.594 22.172 1 95.12 117 PRO B CA 1
ATOM 3124 C C . PRO B 1 117 ? -20.594 29.453 22.672 1 95.12 117 PRO B C 1
ATOM 3126 O O . PRO B 1 117 ? -20.672 29.203 23.891 1 95.12 117 PRO B O 1
ATOM 3129 N N . ALA B 1 118 ? -21.266 28.812 21.766 1 92.88 118 ALA B N 1
ATOM 3130 C CA . ALA B 1 118 ? -22.188 27.734 22.125 1 92.88 118 ALA B CA 1
ATOM 3131 C C . ALA B 1 118 ? -21.438 26.578 22.781 1 92.88 118 ALA B C 1
ATOM 3133 O O . ALA B 1 118 ? -22.031 25.797 23.531 1 92.88 118 ALA B O 1
ATOM 3134 N N . ASP B 1 119 ? -20.203 26.484 22.547 1 91.56 119 ASP B N 1
ATOM 3135 C CA . ASP B 1 119 ? -19.406 25.375 23.031 1 91.56 119 ASP B CA 1
ATOM 3136 C C . ASP B 1 119 ? -18.781 25.688 24.391 1 91.56 119 ASP B C 1
ATOM 3138 O O . ASP B 1 119 ? -18.125 24.828 24.984 1 91.56 119 ASP B O 1
ATOM 3142 N N . MET B 1 120 ? -18.859 26.875 24.984 1 90.06 120 MET B N 1
ATOM 3143 C CA . MET B 1 120 ? -18.156 27.328 26.188 1 90.06 120 MET B CA 1
ATOM 3144 C C . MET B 1 120 ? -18.938 27 27.453 1 90.06 120 MET B C 1
ATOM 3146 O O . MET B 1 120 ? -18.656 27.531 28.516 1 90.06 120 MET B O 1
ATOM 3150 N N . ALA B 1 121 ? -19.75 26.031 27.422 1 84.81 121 ALA B N 1
ATOM 3151 C CA . ALA B 1 121 ? -20.469 25.516 28.578 1 84.81 121 ALA B CA 1
ATOM 3152 C C . ALA B 1 121 ? -20.969 26.656 29.469 1 84.81 121 ALA B C 1
ATOM 3154 O O . ALA B 1 121 ? -20.766 26.641 30.688 1 84.81 121 ALA B O 1
ATOM 3155 N N . GLY B 1 122 ? -21.438 27.781 28.953 1 84.5 122 GLY B N 1
ATOM 3156 C CA . GLY B 1 122 ? -22.047 28.844 29.719 1 84.5 122 GLY B CA 1
ATOM 3157 C C . GLY B 1 122 ? -21.062 29.938 30.125 1 84.5 122 GLY B C 1
ATOM 3158 O O . GLY B 1 122 ? -21.453 30.938 30.734 1 84.5 122 GLY B O 1
ATOM 3159 N N . ARG B 1 123 ? -19.859 29.812 29.875 1 90.56 123 ARG B N 1
ATOM 3160 C CA . ARG B 1 123 ? -18.906 30.875 30.141 1 90.56 123 ARG B CA 1
ATOM 3161 C C . ARG B 1 123 ? -19.109 32.062 29.188 1 90.56 123 ARG B C 1
ATOM 3163 O O . ARG B 1 123 ? -19.281 31.859 27.984 1 90.56 123 ARG B O 1
ATOM 3170 N N . PRO B 1 124 ? -19.109 33.25 29.766 1 93.06 124 PRO B N 1
ATOM 3171 C CA . PRO B 1 124 ? -19.297 34.406 28.891 1 93.06 124 PRO B CA 1
ATOM 3172 C C . PRO B 1 124 ? -18.141 34.562 27.891 1 93.06 124 PRO B C 1
ATOM 3174 O O . PRO B 1 124 ? -16.984 34.438 28.266 1 93.06 124 PRO B O 1
ATOM 3177 N N . THR B 1 125 ? -18.531 34.781 26.641 1 94.94 125 THR B N 1
ATOM 3178 C CA . THR B 1 125 ? -17.547 34.969 25.578 1 94.94 125 THR B CA 1
ATOM 3179 C C . THR B 1 125 ? -17.5 36.406 25.109 1 94.94 125 THR B C 1
ATOM 3181 O O . THR B 1 125 ? -18.484 37.125 25.219 1 94.94 125 THR B O 1
ATOM 3184 N N . THR B 1 126 ? -16.344 36.812 24.688 1 97.19 126 THR B N 1
ATOM 3185 C CA . THR B 1 126 ? -16.078 38.188 24.359 1 97.19 126 THR B CA 1
ATOM 3186 C C . THR B 1 126 ? -15.391 38.312 23 1 97.19 126 THR B C 1
ATOM 3188 O O . THR B 1 126 ? -14.539 37.469 22.656 1 97.19 126 THR B O 1
ATOM 3191 N N . TRP B 1 127 ? -15.859 39.25 22.234 1 98.19 127 TRP B N 1
ATOM 3192 C CA . TRP B 1 127 ? -15.18 39.656 21.016 1 98.19 127 TRP B CA 1
ATOM 3193 C C . TRP B 1 127 ? -14.383 40.938 21.234 1 98.19 127 TRP B C 1
ATOM 3195 O O . TRP B 1 127 ? -14.93 41.969 21.688 1 98.19 127 TRP B O 1
ATOM 3205 N N . ILE B 1 128 ? -13.133 40.938 20.938 1 98.56 128 ILE B N 1
ATOM 3206 C CA . ILE B 1 128 ? -12.273 42.094 21.078 1 98.56 128 ILE B CA 1
ATOM 3207 C C . ILE B 1 128 ? -12.008 42.719 19.703 1 98.56 128 ILE B C 1
ATOM 3209 O O . ILE B 1 128 ? -11.648 42 18.766 1 98.56 128 ILE B O 1
ATOM 3213 N N . GLU B 1 129 ? -12.234 43.969 19.594 1 97.88 129 GLU B N 1
ATOM 3214 C CA . GLU B 1 129 ? -11.82 44.656 18.375 1 97.88 129 GLU B CA 1
ATOM 3215 C C . GLU B 1 129 ? -10.297 44.781 18.297 1 97.88 129 GLU B C 1
ATOM 3217 O O . GLU B 1 129 ? -9.688 45.5 19.094 1 97.88 129 GLU B O 1
ATOM 3222 N N . LEU B 1 130 ? -9.766 44.031 17.375 1 97.94 130 LEU B N 1
ATOM 3223 C CA . LEU B 1 130 ? -8.32 44.062 17.156 1 97.94 130 LEU B CA 1
ATOM 3224 C C . LEU B 1 130 ? -7.984 44.625 15.781 1 97.94 130 LEU B C 1
ATOM 3226 O O . LEU B 1 130 ? -8.508 44.156 14.766 1 97.94 130 LEU B O 1
ATOM 3230 N N . ALA B 1 131 ? -7.195 45.688 15.812 1 97.88 131 ALA B N 1
ATOM 3231 C CA . ALA B 1 131 ? -6.719 46.25 14.562 1 97.88 131 ALA B CA 1
ATOM 3232 C C . ALA B 1 131 ? -5.277 45.844 14.281 1 97.88 131 ALA B C 1
ATOM 3234 O O . ALA B 1 131 ? -4.367 46.188 15.039 1 97.88 131 ALA B O 1
ATOM 3235 N N . ARG B 1 132 ? -5.094 45.188 13.219 1 96.81 132 ARG B N 1
ATOM 3236 C CA . ARG B 1 132 ? -3.748 44.75 12.867 1 96.81 132 ARG B CA 1
ATOM 3237 C C . ARG B 1 132 ? -2.83 45.938 12.594 1 96.81 132 ARG B C 1
ATOM 3239 O O . ARG B 1 132 ? -3.242 46.906 11.969 1 96.81 132 ARG B O 1
ATOM 3246 N N . ASP B 1 133 ? -1.606 45.875 13.148 1 97.94 133 ASP B N 1
ATOM 3247 C CA . ASP B 1 133 ? -0.547 46.875 12.945 1 97.94 133 ASP B CA 1
ATOM 3248 C C . ASP B 1 133 ? 0.626 46.25 12.18 1 97.94 133 ASP B C 1
ATOM 3250 O O . ASP B 1 133 ? 1.084 45.156 12.508 1 97.94 133 ASP B O 1
ATOM 3254 N N . ASP B 1 134 ? 1.141 46.906 11.195 1 97.12 134 ASP B N 1
ATOM 3255 C CA . ASP B 1 134 ? 2.064 46.281 10.25 1 97.12 134 ASP B CA 1
ATOM 3256 C C . ASP B 1 134 ? 3.514 46.469 10.688 1 97.12 134 ASP B C 1
ATOM 3258 O O . ASP B 1 134 ? 4.438 46 10.023 1 97.12 134 ASP B O 1
ATOM 3262 N N . ARG B 1 135 ? 3.795 47.031 11.805 1 97.25 135 ARG B N 1
ATOM 3263 C CA . ARG B 1 135 ? 5.156 47.375 12.219 1 97.25 135 ARG B CA 1
ATOM 3264 C C . ARG B 1 135 ? 5.969 46.094 12.5 1 97.25 135 ARG B C 1
ATOM 3266 O O . ARG B 1 135 ? 7.199 46.125 12.469 1 97.25 135 ARG B O 1
ATOM 3273 N N . LEU B 1 136 ? 5.254 45 12.766 1 97.25 136 LEU B N 1
ATOM 3274 C CA . LEU B 1 136 ? 5.996 43.781 13.039 1 97.25 136 LEU B CA 1
ATOM 3275 C C . LEU B 1 136 ? 5.75 42.75 11.945 1 97.25 136 LEU B C 1
ATOM 3277 O O . LEU B 1 136 ? 6.082 41.562 12.117 1 97.25 136 LEU B O 1
ATOM 3281 N N . ASP B 1 137 ? 5.223 43.156 10.781 1 95.81 137 ASP B N 1
ATOM 3282 C CA . ASP B 1 137 ? 4.844 42.219 9.727 1 95.81 137 ASP B CA 1
ATOM 3283 C C . ASP B 1 137 ? 6.062 41.469 9.18 1 95.81 137 ASP B C 1
ATOM 3285 O O . ASP B 1 137 ? 5.98 40.281 8.844 1 95.81 137 ASP B O 1
ATOM 3289 N N . GLU B 1 138 ? 7.18 42.125 9.102 1 94.44 138 GLU B N 1
ATOM 3290 C CA . GLU B 1 138 ? 8.398 41.531 8.562 1 94.44 138 GLU B CA 1
ATOM 3291 C C . GLU B 1 138 ? 8.914 40.438 9.484 1 94.44 138 GLU B C 1
ATOM 3293 O O . GLU B 1 138 ? 9.648 39.531 9.047 1 94.44 138 GLU B O 1
ATOM 3298 N N . TRP B 1 139 ? 8.508 40.469 10.734 1 95.94 139 TRP B N 1
ATOM 3299 C CA . TRP B 1 139 ? 8.992 39.5 11.727 1 95.94 139 TRP B CA 1
ATOM 3300 C C . TRP B 1 139 ? 8.008 38.344 11.898 1 95.94 139 TRP B C 1
ATOM 3302 O O . TRP B 1 139 ? 8.336 37.344 12.523 1 95.94 139 TRP B O 1
ATOM 3312 N N . ALA B 1 140 ? 6.82 38.5 11.328 1 96.88 140 ALA B N 1
ATOM 3313 C CA . ALA B 1 140 ? 5.824 37.438 11.43 1 96.88 140 ALA B CA 1
ATOM 3314 C C . ALA B 1 140 ? 6.344 36.156 10.828 1 96.88 140 ALA B C 1
ATOM 3316 O O . ALA B 1 140 ? 6.84 36.125 9.695 1 96.88 140 ALA B O 1
ATOM 3317 N N . GLY B 1 141 ? 6.328 35.125 11.617 1 97.75 141 GLY B N 1
ATOM 3318 C CA . GLY B 1 141 ? 6.789 33.812 11.172 1 97.75 141 GLY B CA 1
ATOM 3319 C C . GLY B 1 141 ? 8.289 33.656 11.32 1 97.75 141 GLY B C 1
ATOM 3320 O O . GLY B 1 141 ? 8.805 32.531 11.109 1 97.75 141 GLY B O 1
ATOM 3321 N N . ARG B 1 142 ? 9.023 34.656 11.688 1 97.88 142 ARG B N 1
ATOM 3322 C CA . ARG B 1 142 ? 10.477 34.594 11.719 1 97.88 142 ARG B CA 1
ATOM 3323 C C . ARG B 1 142 ? 11.008 34.781 13.141 1 97.88 142 ARG B C 1
ATOM 3325 O O . ARG B 1 142 ? 12.031 34.188 13.508 1 97.88 142 ARG B O 1
ATOM 3332 N N . LEU B 1 143 ? 10.336 35.562 13.93 1 98 143 LEU B N 1
ATOM 3333 C CA . LEU B 1 143 ? 10.82 35.875 15.266 1 98 143 LEU B CA 1
ATOM 3334 C C . LEU B 1 143 ? 10.305 34.844 16.281 1 98 143 LEU B C 1
ATOM 3336 O O . LEU B 1 143 ? 9.102 34.781 16.531 1 98 143 LEU B O 1
ATOM 3340 N N . ALA B 1 144 ? 11.219 34.062 16.844 1 97.88 144 ALA B N 1
ATOM 3341 C CA . ALA B 1 144 ? 10.906 33.094 17.875 1 97.88 144 ALA B CA 1
ATOM 3342 C C . ALA B 1 144 ? 11.312 33.625 19.266 1 97.88 144 ALA B C 1
ATOM 3344 O O . ALA B 1 144 ? 12.43 34.094 19.438 1 97.88 144 ALA B O 1
ATOM 3345 N N . LEU B 1 145 ? 10.422 33.5 20.188 1 96.81 145 LEU B N 1
ATOM 3346 C CA . LEU B 1 145 ? 10.617 34.031 21.531 1 96.81 145 LEU B CA 1
ATOM 3347 C C . LEU B 1 145 ? 10.531 32.938 22.578 1 96.81 145 LEU B C 1
ATOM 3349 O O . LEU B 1 145 ? 9.891 31.891 22.344 1 96.81 145 LEU B O 1
ATOM 3353 N N . SER B 1 146 ? 11.188 33.156 23.641 1 95.38 146 SER B N 1
ATOM 3354 C CA . SER B 1 146 ? 11.062 32.219 24.766 1 95.38 146 SER B CA 1
ATOM 3355 C C . SER B 1 146 ? 9.703 32.375 25.438 1 95.38 146 SER B C 1
ATOM 3357 O O . SER B 1 146 ? 9.039 33.406 25.312 1 95.38 146 SER B O 1
ATOM 3359 N N . TRP B 1 147 ? 9.297 31.312 25.922 1 93.31 147 TRP B N 1
ATOM 3360 C CA . TRP B 1 147 ? 8.078 31.281 26.719 1 93.31 147 TRP B CA 1
ATOM 3361 C C . TRP B 1 147 ? 8.312 30.547 28.047 1 93.31 147 TRP B C 1
ATOM 3363 O O . TRP B 1 147 ? 8.734 29.375 28.047 1 93.31 147 TRP B O 1
ATOM 3373 N N . THR B 1 148 ? 8.578 31.281 29.109 1 76.38 148 THR B N 1
ATOM 3374 C CA . THR B 1 148 ? 8.852 30.672 30.406 1 76.38 148 THR B CA 1
ATOM 3375 C C . THR B 1 148 ? 7.629 30.766 31.312 1 76.38 148 THR B C 1
ATOM 3377 O O . THR B 1 148 ? 6.891 31.75 31.281 1 76.38 148 THR B O 1
ATOM 3380 N N . GLY B 1 149 ? 7.219 29.672 31.906 1 64.06 149 GLY B N 1
ATOM 3381 C CA . GLY B 1 149 ? 6.289 29.812 33.031 1 64.06 149 GLY B CA 1
ATOM 3382 C C . GLY B 1 149 ? 5.055 28.953 32.875 1 64.06 149 GLY B C 1
ATOM 3383 O O . GLY B 1 149 ? 5.066 27.953 32.156 1 64.06 149 GLY B O 1
ATOM 3384 N N . ARG B 1 150 ? 3.863 29.484 33.5 1 62.28 150 ARG B N 1
ATOM 3385 C CA . ARG B 1 150 ? 2.607 28.922 34 1 62.28 150 ARG B CA 1
ATOM 3386 C C . ARG B 1 150 ? 1.715 28.516 32.812 1 62.28 150 ARG B C 1
ATOM 3388 O O . ARG B 1 150 ? 2.006 28.844 31.672 1 62.28 150 ARG B O 1
ATOM 3395 N N . ARG B 1 151 ? 0.639 27.859 33.031 1 69.38 151 ARG B N 1
ATOM 3396 C CA . ARG B 1 151 ? -0.379 27.172 32.25 1 69.38 151 ARG B CA 1
ATOM 3397 C C . ARG B 1 151 ? -1.169 28.156 31.391 1 69.38 151 ARG B C 1
ATOM 3399 O O . ARG B 1 151 ? -1.817 27.766 30.422 1 69.38 151 ARG B O 1
ATOM 3406 N N . GLY B 1 152 ? -0.829 29.688 31.375 1 86.44 152 GLY B N 1
ATOM 3407 C CA . GLY B 1 152 ? -1.683 30.594 30.609 1 86.44 152 GLY B CA 1
ATOM 3408 C C . GLY B 1 152 ? -1.081 31 29.281 1 86.44 152 GLY B C 1
ATOM 3409 O O . GLY B 1 152 ? 0.141 31 29.125 1 86.44 152 GLY B O 1
ATOM 3410 N N . TYR B 1 153 ? -1.968 31.344 28.297 1 93.44 153 TYR B N 1
ATOM 3411 C CA . TYR B 1 153 ? -1.49 31.672 26.953 1 93.44 153 TYR B CA 1
ATOM 3412 C C . TYR B 1 153 ? -1.421 33.188 26.766 1 93.44 153 TYR B C 1
ATOM 3414 O O . TYR B 1 153 ? -1.143 33.656 25.656 1 93.44 153 TYR B O 1
ATOM 3422 N N . ILE B 1 154 ? -1.75 33.969 27.812 1 95.69 154 ILE B N 1
ATOM 3423 C CA . ILE B 1 154 ? -1.679 35.406 27.797 1 95.69 154 ILE B CA 1
ATOM 3424 C C . ILE B 1 154 ? -0.728 35.906 28.891 1 95.69 154 ILE B C 1
ATOM 3426 O O . ILE B 1 154 ? -0.955 35.656 30.078 1 95.69 154 ILE B O 1
ATOM 3430 N N . ARG B 1 155 ? 0.278 36.719 28.438 1 95.62 155 ARG B N 1
ATOM 3431 C CA . ARG B 1 155 ? 1.229 37.25 29.422 1 95.62 155 ARG B CA 1
ATOM 3432 C C . ARG B 1 155 ? 1.598 38.688 29.125 1 95.62 155 ARG B C 1
ATOM 3434 O O . ARG B 1 155 ? 1.819 39.062 27.969 1 95.62 155 ARG B O 1
ATOM 3441 N N . VAL B 1 156 ? 1.744 39.375 30.188 1 95.81 156 VAL B N 1
ATOM 3442 C CA . VAL B 1 156 ? 2.113 40.781 30.062 1 95.81 156 VAL B CA 1
ATOM 3443 C C . VAL B 1 156 ? 3.562 40.906 29.594 1 95.81 156 VAL B C 1
ATOM 3445 O O . VAL B 1 156 ? 4.434 40.188 30.062 1 95.81 156 VAL B O 1
ATOM 3448 N N . VAL B 1 157 ? 3.775 41.812 28.641 1 96.06 157 VAL B N 1
ATOM 3449 C CA . VAL B 1 157 ? 5.137 42.062 28.188 1 96.06 157 VAL B CA 1
ATOM 3450 C C . VAL B 1 157 ? 5.828 43.031 29.156 1 96.06 157 VAL B C 1
ATOM 3452 O O . VAL B 1 157 ? 5.297 44.094 29.469 1 96.06 157 VAL B O 1
ATOM 3455 N N . ARG B 1 158 ? 6.98 42.562 29.609 1 94.5 158 ARG B N 1
ATOM 3456 C CA . ARG B 1 158 ? 7.832 43.375 30.469 1 94.5 158 ARG B CA 1
ATOM 3457 C C . ARG B 1 158 ? 9.273 43.375 29.984 1 94.5 158 ARG B C 1
ATOM 3459 O O . ARG B 1 158 ? 9.695 42.469 29.281 1 94.5 158 ARG B O 1
ATOM 3466 N N . PRO B 1 159 ? 9.922 44.531 30.375 1 92.56 159 PRO B N 1
ATOM 3467 C CA . PRO B 1 159 ? 11.344 44.531 30.047 1 92.56 159 PRO B CA 1
ATOM 3468 C C . PRO B 1 159 ? 12.07 43.281 30.594 1 92.56 159 PRO B C 1
ATOM 3470 O O . PRO B 1 159 ? 11.828 42.906 31.734 1 92.56 159 PRO B O 1
ATOM 3473 N N . GLY B 1 160 ? 12.812 42.719 29.734 1 90.06 160 GLY B N 1
ATOM 3474 C CA . GLY B 1 160 ? 13.633 41.594 30.156 1 90.06 160 GLY B CA 1
ATOM 3475 C C . GLY B 1 160 ? 12.945 40.25 30 1 90.06 160 GLY B C 1
ATOM 3476 O O . GLY B 1 160 ? 13.562 39.188 30.188 1 90.06 160 GLY B O 1
ATOM 3477 N N . LEU B 1 161 ? 11.656 40.344 29.641 1 91.25 161 LEU B N 1
ATOM 3478 C CA . LEU B 1 161 ? 10.93 39.094 29.484 1 91.25 161 LEU B CA 1
ATOM 3479 C C . LEU B 1 161 ? 10.844 38.719 28 1 91.25 161 LEU B C 1
ATOM 3481 O O . LEU B 1 161 ? 11.023 39.562 27.125 1 91.25 161 LEU B O 1
ATOM 3485 N N . PHE B 1 162 ? 10.711 37.406 27.719 1 94.75 162 PHE B N 1
ATOM 3486 C CA . PHE B 1 162 ? 10.562 36.812 26.406 1 94.75 162 PHE B CA 1
ATOM 3487 C C . PHE B 1 162 ? 11.805 37.031 25.562 1 94.75 162 PHE B C 1
ATOM 3489 O O . PHE B 1 162 ? 11.797 37.875 24.641 1 94.75 162 PHE B O 1
ATOM 3496 N N . ASP B 1 163 ? 12.758 36.25 25.75 1 95.69 163 ASP B N 1
ATOM 3497 C CA . ASP B 1 163 ? 14.016 36.312 25.031 1 95.69 163 ASP B CA 1
ATOM 3498 C C . ASP B 1 163 ? 13.82 35.969 23.547 1 95.69 163 ASP B C 1
ATOM 3500 O O . ASP B 1 163 ? 13.047 35.062 23.219 1 95.69 163 ASP B O 1
ATOM 3504 N N . ILE B 1 164 ? 14.555 36.719 22.75 1 96.44 164 ILE B N 1
ATOM 3505 C CA . ILE B 1 164 ? 14.633 36.281 21.359 1 96.44 164 ILE B CA 1
ATOM 3506 C C . ILE B 1 164 ? 15.469 35.031 21.25 1 96.44 164 ILE B C 1
ATOM 3508 O O . ILE B 1 164 ? 16.672 35.031 21.516 1 96.44 164 ILE B O 1
ATOM 3512 N N . GLN B 1 165 ? 14.781 34.031 20.906 1 95.75 165 GLN B N 1
ATOM 3513 C CA . GLN B 1 165 ? 15.461 32.75 20.781 1 95.75 165 GLN B CA 1
ATOM 3514 C C . GLN B 1 165 ? 16.062 32.562 19.391 1 95.75 165 GLN B C 1
ATOM 3516 O O . GLN B 1 165 ? 17.125 31.969 19.234 1 95.75 165 GLN B O 1
ATOM 3521 N N . ALA B 1 166 ? 15.43 33.031 18.375 1 95.88 166 ALA B N 1
ATOM 3522 C CA . ALA B 1 166 ? 15.898 32.938 17 1 95.88 166 ALA B CA 1
ATOM 3523 C C . ALA B 1 166 ? 15.164 33.938 16.109 1 95.88 166 ALA B C 1
ATOM 3525 O O . ALA B 1 166 ? 14 34.25 16.359 1 95.88 166 ALA B O 1
ATOM 3526 N N . VAL B 1 167 ? 15.789 34.438 15.086 1 96.38 167 VAL B N 1
ATOM 3527 C CA . VAL B 1 167 ? 15.195 35.094 13.938 1 96.38 167 VAL B CA 1
ATOM 3528 C C . VAL B 1 167 ? 15.461 34.281 12.672 1 96.38 167 VAL B C 1
ATOM 3530 O O . VAL B 1 167 ? 16.562 34.344 12.125 1 96.38 167 VAL B O 1
ATOM 3533 N N . HIS B 1 168 ? 14.492 33.625 12.234 1 96.31 168 HIS B N 1
ATOM 3534 C CA . HIS B 1 168 ? 14.641 32.75 11.078 1 96.31 168 HIS B CA 1
ATOM 3535 C C . HIS B 1 168 ? 14.742 33.562 9.789 1 96.31 168 HIS B C 1
ATOM 3537 O O . HIS B 1 168 ? 14.117 34.625 9.648 1 96.31 168 HIS B O 1
ATOM 3543 N N . GLN B 1 169 ? 15.562 33.125 8.859 1 95.31 169 GLN B N 1
ATOM 3544 C CA . GLN B 1 169 ? 15.688 33.75 7.555 1 95.31 169 GLN B CA 1
ATOM 3545 C C . GLN B 1 169 ? 14.383 33.688 6.777 1 95.31 169 GLN B C 1
ATOM 3547 O O . GLN B 1 169 ? 13.992 34.656 6.121 1 95.31 169 GLN B O 1
ATOM 3552 N N . GLU B 1 170 ? 13.734 32.562 6.871 1 93.94 170 GLU B N 1
ATOM 3553 C CA . GLU B 1 170 ? 12.445 32.344 6.223 1 93.94 170 GLU B CA 1
ATOM 3554 C C . GLU B 1 170 ? 11.352 32.031 7.242 1 93.94 170 GLU B C 1
ATOM 3556 O O . GLU B 1 170 ? 11.648 31.562 8.344 1 93.94 170 GLU B O 1
ATOM 3561 N N . SER B 1 171 ? 10.133 32.375 6.801 1 95 171 SER B N 1
ATOM 3562 C CA . SER B 1 171 ? 9 32.125 7.688 1 95 171 SER B CA 1
ATOM 3563 C C . SER B 1 171 ? 8.891 30.656 8.031 1 95 171 SER B C 1
ATOM 3565 O O . SER B 1 171 ? 9.078 29.781 7.172 1 95 171 SER B O 1
ATOM 3567 N N . LYS B 1 172 ? 8.594 30.375 9.328 1 95.88 172 LYS B N 1
ATOM 3568 C CA . LYS B 1 172 ? 8.422 29 9.797 1 95.88 172 LYS B CA 1
ATOM 3569 C C . LYS B 1 172 ? 6.941 28.672 9.992 1 95.88 172 LYS B C 1
ATOM 3571 O O . LYS B 1 172 ? 6.605 27.656 10.594 1 95.88 172 LYS B O 1
ATOM 3576 N N . LEU B 1 173 ? 6.066 29.516 9.492 1 95.31 173 LEU B N 1
ATOM 3577 C CA . LEU B 1 173 ? 4.637 29.328 9.703 1 95.31 173 LEU B CA 1
ATOM 3578 C C . LEU B 1 173 ? 4.09 28.234 8.797 1 95.31 173 LEU B C 1
ATOM 3580 O O . LEU B 1 173 ? 3.271 27.406 9.227 1 95.31 173 LEU B O 1
ATOM 3584 N N . VAL B 1 174 ? 4.555 28.219 7.613 1 93.12 174 VAL B N 1
ATOM 3585 C CA . VAL B 1 174 ? 4.09 27.219 6.66 1 93.12 174 VAL B CA 1
ATOM 3586 C C . VAL B 1 174 ? 5.141 26.125 6.508 1 93.12 174 VAL B C 1
ATOM 3588 O O . VAL B 1 174 ? 6.273 26.391 6.105 1 93.12 174 VAL B O 1
ATOM 3591 N N . PRO B 1 175 ? 4.789 24.891 6.875 1 90.5 175 PRO B N 1
ATOM 3592 C CA . PRO B 1 175 ? 5.758 23.812 6.691 1 90.5 175 PRO B CA 1
ATOM 3593 C C . PRO B 1 175 ? 6.086 23.562 5.223 1 90.5 175 PRO B C 1
ATOM 3595 O O . PRO B 1 175 ? 5.238 23.781 4.352 1 90.5 175 PRO B O 1
ATOM 3598 N N . PRO B 1 176 ? 7.312 23.141 5.059 1 91.38 176 PRO B N 1
ATOM 3599 C CA . PRO B 1 176 ? 7.652 22.781 3.676 1 91.38 176 PRO B CA 1
ATOM 3600 C C . PRO B 1 176 ? 6.82 21.625 3.139 1 91.38 176 PRO B C 1
ATOM 3602 O O . PRO B 1 176 ? 6.277 20.844 3.916 1 91.38 176 PRO B O 1
ATOM 3605 N N . VAL B 1 177 ? 6.711 21.578 1.833 1 91.38 177 VAL B N 1
ATOM 3606 C CA . VAL B 1 177 ? 6 20.469 1.204 1 91.38 177 VAL B CA 1
ATOM 3607 C C . VAL B 1 177 ? 6.773 19.172 1.424 1 91.38 177 VAL B C 1
ATOM 3609 O O . VAL B 1 177 ? 7.945 19.062 1.058 1 91.38 177 VAL B O 1
ATOM 3612 N N . PRO B 1 178 ? 6.105 18.234 2.027 1 93.19 178 PRO B N 1
ATOM 3613 C CA . PRO B 1 178 ? 6.801 16.953 2.172 1 93.19 178 PRO B CA 1
ATOM 3614 C C . PRO B 1 178 ? 6.996 16.234 0.837 1 93.19 178 PRO B C 1
ATOM 3616 O O . PRO B 1 178 ? 6.297 16.531 -0.134 1 93.19 178 PRO B O 1
ATOM 3619 N N . GLY B 1 179 ? 7.977 15.336 0.859 1 94.31 179 GLY B N 1
ATOM 3620 C CA . GLY B 1 179 ? 8.102 14.461 -0.297 1 94.31 179 GLY B CA 1
ATOM 3621 C C . GLY B 1 179 ? 6.945 13.492 -0.434 1 94.31 179 GLY B C 1
ATOM 3622 O O . GLY B 1 179 ? 6.195 13.266 0.519 1 94.31 179 GLY B O 1
ATOM 3623 N N . VAL B 1 180 ? 6.871 12.891 -1.614 1 93.56 180 VAL B N 1
ATOM 3624 C CA . VAL B 1 180 ? 5.793 11.969 -1.951 1 93.56 180 VAL B CA 1
ATOM 3625 C C . VAL B 1 180 ? 5.766 10.82 -0.947 1 93.56 180 VAL B C 1
ATOM 3627 O O . VAL B 1 180 ? 4.691 10.367 -0.545 1 93.56 180 VAL B O 1
ATOM 3630 N N . GLU B 1 181 ? 6.859 10.391 -0.494 1 94.69 181 GLU B N 1
ATOM 3631 C CA . GLU B 1 181 ? 6.984 9.234 0.383 1 94.69 181 GLU B CA 1
ATOM 3632 C C . GLU B 1 181 ? 6.672 9.594 1.831 1 94.69 181 GLU B C 1
ATOM 3634 O O . GLU B 1 181 ? 6.547 8.719 2.686 1 94.69 181 GLU B O 1
ATOM 3639 N N . GLU B 1 182 ? 6.488 10.883 2.066 1 94.69 182 GLU B N 1
ATOM 3640 C CA . GLU B 1 182 ? 6.289 11.336 3.439 1 94.69 182 GLU B CA 1
ATOM 3641 C C . GLU B 1 182 ? 4.891 11.922 3.627 1 94.69 182 GLU B C 1
ATOM 3643 O O . GLU B 1 182 ? 4.438 12.109 4.758 1 94.69 182 GLU B O 1
ATOM 3648 N N . LEU B 1 183 ? 4.277 12.195 2.611 1 95.62 183 LEU B N 1
ATOM 3649 C CA . LEU B 1 183 ? 2.988 12.867 2.701 1 95.62 183 LEU B CA 1
ATOM 3650 C C . LEU B 1 183 ? 1.888 11.883 3.082 1 95.62 183 LEU B C 1
ATOM 3652 O O . LEU B 1 183 ? 1.42 11.109 2.24 1 95.62 183 LEU B O 1
ATOM 3656 N N . VAL B 1 184 ? 1.509 11.805 4.285 1 96.75 184 VAL B N 1
ATOM 3657 C CA . VAL B 1 184 ? 0.399 11.039 4.848 1 96.75 184 VAL B CA 1
ATOM 3658 C C . VAL B 1 184 ? -0.536 11.977 5.609 1 96.75 184 VAL B C 1
ATOM 3660 O O . VAL B 1 184 ? -0.116 12.648 6.555 1 96.75 184 VAL B O 1
ATOM 3663 N N . VAL B 1 185 ? -1.803 12.039 5.191 1 95 185 VAL B N 1
ATOM 3664 C CA . VAL B 1 185 ? -2.715 13.031 5.734 1 95 185 VAL B CA 1
ATOM 3665 C C . VAL B 1 185 ? -4.02 12.367 6.16 1 95 185 VAL B C 1
ATOM 3667 O O . VAL B 1 185 ? -4.609 11.602 5.395 1 95 185 VAL B O 1
ATOM 3670 N N . GLU B 1 186 ? -4.441 12.656 7.375 1 93.69 186 GLU B N 1
ATOM 3671 C CA . GLU B 1 186 ? -5.77 12.227 7.801 1 93.69 186 GLU B CA 1
ATOM 3672 C C . GLU B 1 186 ? -6.855 13.117 7.191 1 93.69 186 GLU B C 1
ATOM 3674 O O . GLU B 1 186 ? -6.605 14.281 6.867 1 93.69 186 GLU B O 1
ATOM 3679 N N . HIS B 1 187 ? -8.023 12.555 7.062 1 94 187 HIS B N 1
ATOM 3680 C CA . HIS B 1 187 ? -9.133 13.281 6.449 1 94 187 HIS B CA 1
ATOM 3681 C C . HIS B 1 187 ? -9.312 14.656 7.086 1 94 187 HIS B C 1
ATOM 3683 O O . HIS B 1 187 ? -9.461 15.656 6.383 1 94 187 HIS B O 1
ATOM 3689 N N . ALA B 1 188 ? -9.25 14.758 8.383 1 86.88 188 ALA B N 1
ATOM 3690 C CA . ALA B 1 188 ? -9.43 16.016 9.094 1 86.88 188 ALA B CA 1
ATOM 3691 C C . ALA B 1 188 ? -8.352 17.031 8.719 1 86.88 188 ALA B C 1
ATOM 3693 O O . ALA B 1 188 ? -8.602 18.234 8.711 1 86.88 188 ALA B O 1
ATOM 3694 N N . GLY B 1 189 ? -7.23 16.469 8.32 1 89.25 189 GLY B N 1
ATOM 3695 C CA . GLY B 1 189 ? -6.098 17.328 7.996 1 89.25 189 GLY B CA 1
ATOM 3696 C C . GLY B 1 189 ? -6.176 17.922 6.605 1 89.25 189 GLY B C 1
ATOM 3697 O O . GLY B 1 189 ? -5.469 18.891 6.297 1 89.25 189 GLY B O 1
ATOM 3698 N N . LEU B 1 190 ? -7.004 17.375 5.789 1 91.75 190 LEU B N 1
ATOM 3699 C CA . LEU B 1 190 ? -7.102 17.859 4.422 1 91.75 190 LEU B CA 1
ATOM 3700 C C . LEU B 1 190 ? -7.531 19.328 4.402 1 91.75 190 LEU B C 1
ATOM 3702 O O . LEU B 1 190 ? -6.996 20.125 3.633 1 91.75 190 LEU B O 1
ATOM 3706 N N . ALA B 1 191 ? -8.414 19.719 5.305 1 83.56 191 ALA B N 1
ATOM 3707 C CA . ALA B 1 191 ? -8.922 21.078 5.355 1 83.56 191 ALA B CA 1
ATOM 3708 C C . ALA B 1 191 ? -7.852 22.047 5.84 1 83.56 191 ALA B C 1
ATOM 3710 O O . ALA B 1 191 ? -7.918 23.25 5.562 1 83.56 191 ALA B O 1
ATOM 3711 N N . ALA B 1 192 ? -6.906 21.516 6.535 1 86.69 192 ALA B N 1
ATOM 3712 C CA . ALA B 1 192 ? -5.883 22.344 7.152 1 86.69 192 ALA B CA 1
ATOM 3713 C C . ALA B 1 192 ? -4.625 22.406 6.293 1 86.69 192 ALA B C 1
ATOM 3715 O O . ALA B 1 192 ? -3.664 23.094 6.625 1 86.69 192 ALA B O 1
ATOM 3716 N N . MET B 1 193 ? -4.629 21.672 5.203 1 90.56 193 MET B N 1
ATOM 3717 C CA . MET B 1 193 ? -3.418 21.594 4.391 1 90.56 193 MET B CA 1
ATOM 3718 C C . MET B 1 193 ? -3.061 22.969 3.816 1 90.56 193 MET B C 1
ATOM 3720 O O . MET B 1 193 ? -3.932 23.688 3.326 1 90.56 193 MET B O 1
ATOM 3724 N N . PRO B 1 194 ? -1.775 23.344 3.865 1 92.31 194 PRO B N 1
ATOM 3725 C CA . PRO B 1 194 ? -1.321 24.625 3.32 1 92.31 194 PRO B CA 1
ATOM 3726 C C . PRO B 1 194 ? -1.542 24.734 1.813 1 92.31 194 PRO B C 1
ATOM 3728 O O . PRO B 1 194 ? -1.59 23.719 1.115 1 92.31 194 PRO B O 1
ATOM 3731 N N . HIS B 1 195 ? -1.593 25.969 1.345 1 90.62 195 HIS B N 1
ATOM 3732 C CA . HIS B 1 195 ? -1.779 26.234 -0.077 1 90.62 195 HIS B CA 1
ATOM 3733 C C . HIS B 1 195 ? -0.647 25.625 -0.903 1 90.62 195 HIS B C 1
ATOM 3735 O O . HIS B 1 195 ? -0.887 25.062 -1.975 1 90.62 195 HIS B O 1
ATOM 3741 N N . SER B 1 196 ? 0.546 25.703 -0.383 1 91.12 196 SER B N 1
ATOM 3742 C CA . SER B 1 196 ? 1.695 25.188 -1.115 1 91.12 196 SER B CA 1
ATOM 3743 C C . SER B 1 196 ? 1.588 23.672 -1.312 1 91.12 196 SER B C 1
ATOM 3745 O O . SER B 1 196 ? 2.008 23.141 -2.344 1 91.12 196 SER B O 1
ATOM 3747 N N . TRP B 1 197 ? 1.058 22.969 -0.34 1 94.44 197 TRP B N 1
ATOM 3748 C CA . TRP B 1 197 ? 0.852 21.531 -0.464 1 94.44 197 TRP B CA 1
ATOM 3749 C C . TRP B 1 197 ? -0.162 21.219 -1.56 1 94.44 197 TRP B C 1
ATOM 3751 O O . TRP B 1 197 ? 0.068 20.344 -2.395 1 94.44 197 TRP B O 1
ATOM 3761 N N . TRP B 1 198 ? -1.227 22.016 -1.607 1 94.06 198 TRP B N 1
ATOM 3762 C CA . TRP B 1 198 ? -2.244 21.828 -2.637 1 94.06 198 TRP B CA 1
ATOM 3763 C C . TRP B 1 198 ? -1.674 22.109 -4.023 1 94.06 198 TRP B C 1
ATOM 3765 O O . TRP B 1 198 ? -1.966 21.391 -4.98 1 94.06 198 TRP B O 1
ATOM 3775 N N . GLN B 1 199 ? -0.914 23.125 -4.102 1 94 199 GLN B N 1
ATOM 3776 C CA . GLN B 1 199 ? -0.289 23.453 -5.379 1 94 199 GLN B CA 1
ATOM 3777 C C . GLN B 1 199 ? 0.594 22.312 -5.871 1 94 199 GLN B C 1
ATOM 3779 O O . GLN B 1 199 ? 0.604 22 -7.062 1 94 199 GLN B O 1
ATOM 3784 N N . ARG B 1 200 ? 1.303 21.766 -4.949 1 94.69 200 ARG B N 1
ATOM 3785 C CA . ARG B 1 200 ? 2.145 20.641 -5.32 1 94.69 200 ARG B CA 1
ATOM 3786 C C . ARG B 1 200 ? 1.299 19.453 -5.766 1 94.69 200 ARG B C 1
ATOM 3788 O O . ARG B 1 200 ? 1.611 18.797 -6.766 1 94.69 200 ARG B O 1
ATOM 3795 N N . LEU B 1 201 ? 0.248 19.156 -5.082 1 96.25 201 LEU B N 1
ATOM 3796 C CA . LEU B 1 201 ? -0.651 18.062 -5.414 1 96.25 201 LEU B CA 1
ATOM 3797 C C . LEU B 1 201 ? -1.267 18.266 -6.797 1 96.25 201 LEU B C 1
ATOM 3799 O O . LEU B 1 201 ? -1.592 17.297 -7.484 1 96.25 201 LEU B O 1
ATOM 3803 N N . GLU B 1 202 ? -1.412 19.5 -7.199 1 95.69 202 GLU B N 1
ATOM 3804 C CA . GLU B 1 202 ? -1.936 19.812 -8.523 1 95.69 202 GLU B CA 1
ATOM 3805 C C . GLU B 1 202 ? -0.968 19.359 -9.617 1 95.69 202 GLU B C 1
ATOM 3807 O O . GLU B 1 202 ? -1.373 19.125 -10.758 1 95.69 202 GLU B O 1
ATOM 3812 N N . GLN B 1 203 ? 0.258 19.203 -9.234 1 94.31 203 GLN B N 1
ATOM 3813 C CA . GLN B 1 203 ? 1.281 18.828 -10.195 1 94.31 203 GLN B CA 1
ATOM 3814 C C . GLN B 1 203 ? 1.53 17.312 -10.164 1 94.31 203 GLN B C 1
ATOM 3816 O O . GLN B 1 203 ? 2.152 16.766 -11.07 1 94.31 203 GLN B O 1
ATOM 3821 N N . TRP B 1 204 ? 1.15 16.688 -9.094 1 94.06 204 TRP B N 1
ATOM 3822 C CA . TRP B 1 204 ? 1.434 15.266 -8.898 1 94.06 204 TRP B CA 1
ATOM 3823 C C . TRP B 1 204 ? 0.312 14.406 -9.461 1 94.06 204 TRP B C 1
ATOM 3825 O O . TRP B 1 204 ? -0.837 14.5 -9.023 1 94.06 204 TRP B O 1
ATOM 3835 N N . ARG B 1 205 ? 0.716 13.617 -10.43 1 95 205 ARG B N 1
ATOM 3836 C CA . ARG B 1 205 ? -0.168 12.609 -11.008 1 95 205 ARG B CA 1
ATOM 3837 C C . ARG B 1 205 ? 0.232 11.203 -10.555 1 95 205 ARG B C 1
ATOM 3839 O O . ARG B 1 205 ? 1.421 10.898 -10.445 1 95 205 ARG B O 1
ATOM 3846 N N . GLY B 1 206 ? -0.842 10.367 -10.297 1 95.75 206 GLY B N 1
ATOM 3847 C CA . GLY B 1 206 ? -0.456 9.008 -9.961 1 95.75 206 GLY B CA 1
ATOM 3848 C C . GLY B 1 206 ? -1.516 8.266 -9.172 1 95.75 206 GLY B C 1
ATOM 3849 O O . GLY B 1 206 ? -2.711 8.5 -9.344 1 95.75 206 GLY B O 1
ATOM 3850 N N . ILE B 1 207 ? -1.027 7.215 -8.445 1 98.12 207 ILE B N 1
ATOM 3851 C CA . ILE B 1 207 ? -1.885 6.301 -7.695 1 98.12 207 ILE B CA 1
ATOM 3852 C C . ILE B 1 207 ? -1.846 6.656 -6.211 1 98.12 207 ILE B C 1
ATOM 3854 O O . ILE B 1 207 ? -0.772 6.883 -5.648 1 98.12 207 ILE B O 1
ATOM 3858 N N . TYR B 1 208 ? -3.061 6.82 -5.652 1 98.06 208 TYR B N 1
ATOM 3859 C CA . TYR B 1 208 ? -3.135 7.129 -4.23 1 98.06 208 TYR B CA 1
ATOM 3860 C C . TYR B 1 208 ? -3.891 6.039 -3.477 1 98.06 208 TYR B C 1
ATOM 3862 O O . TYR B 1 208 ? -4.4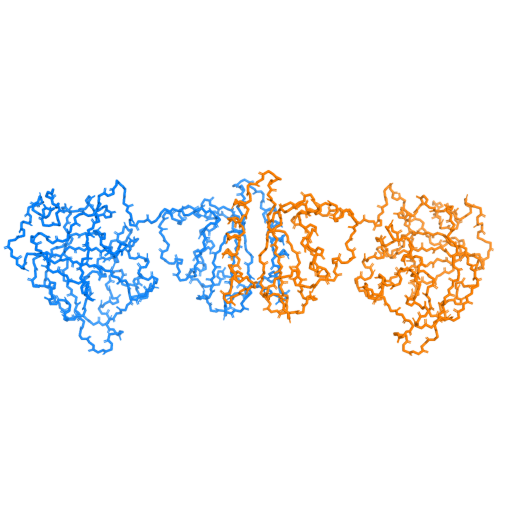88 5.152 -4.09 1 98.06 208 TYR B O 1
ATOM 3870 N N . TYR B 1 209 ? -3.748 6.07 -2.18 1 98.31 209 TYR B N 1
ATOM 3871 C CA . TYR B 1 209 ? -4.297 5.066 -1.274 1 98.31 209 TYR B CA 1
ATOM 3872 C C . TYR B 1 209 ? -5.066 5.723 -0.134 1 98.31 209 TYR B C 1
ATOM 3874 O O . TYR B 1 209 ? -4.629 6.738 0.413 1 98.31 209 TYR B O 1
ATOM 3882 N N . ILE B 1 210 ? -6.203 5.25 0.182 1 97.94 210 ILE B N 1
ATOM 3883 C CA . ILE B 1 210 ? -6.969 5.629 1.362 1 97.94 210 ILE B CA 1
ATOM 3884 C C . ILE B 1 210 ? -7.117 4.426 2.293 1 97.94 210 ILE B C 1
ATOM 3886 O O . ILE B 1 210 ? -7.629 3.381 1.888 1 97.94 210 ILE B O 1
ATOM 3890 N N . HIS B 1 211 ? -6.633 4.484 3.482 1 97.19 211 HIS B N 1
ATOM 3891 C CA . HIS B 1 211 ? -6.855 3.479 4.516 1 97.19 211 HIS B CA 1
ATOM 3892 C C . HIS B 1 211 ? -7.957 3.91 5.477 1 97.19 211 HIS B C 1
ATOM 3894 O O . HIS B 1 211 ? -7.926 5.027 6.004 1 97.19 211 HIS B O 1
ATOM 3900 N N . ASP B 1 212 ? -8.953 3.115 5.699 1 95.88 212 ASP B N 1
ATOM 3901 C CA . ASP B 1 212 ? -9.977 3.352 6.711 1 95.88 212 ASP B CA 1
ATOM 3902 C C . ASP B 1 212 ? -9.602 2.707 8.039 1 95.88 212 ASP B C 1
ATOM 3904 O O . ASP B 1 212 ? -9.734 1.493 8.211 1 95.88 212 ASP B O 1
ATOM 3908 N N . ARG B 1 213 ? -9.281 3.51 8.961 1 92.88 213 ARG B N 1
ATOM 3909 C CA . ARG B 1 213 ? -8.82 3.006 10.25 1 92.88 213 ARG B CA 1
ATOM 3910 C C . ARG B 1 213 ? -9.953 2.314 11 1 92.88 213 ARG B C 1
ATOM 3912 O O . ARG B 1 213 ? -9.711 1.488 11.883 1 92.88 213 ARG B O 1
ATOM 3919 N N . THR B 1 214 ? -11.141 2.605 10.695 1 90.81 214 THR B N 1
ATOM 3920 C CA . THR B 1 214 ? -12.297 2.037 11.383 1 90.81 214 THR B CA 1
ATOM 3921 C C . THR B 1 214 ? -12.492 0.577 10.992 1 90.81 214 THR B C 1
ATOM 3923 O O . THR B 1 214 ? -12.711 -0.28 11.852 1 90.81 214 THR B O 1
ATOM 3926 N N . THR B 1 215 ? -12.367 0.298 9.734 1 88.94 215 THR B N 1
ATOM 3927 C CA . THR B 1 215 ? -12.641 -1.048 9.242 1 88.94 215 THR B CA 1
ATOM 3928 C C . THR B 1 215 ? -11.336 -1.793 8.961 1 88.94 215 THR B C 1
ATOM 3930 O O . THR B 1 215 ? -11.328 -3.02 8.836 1 88.94 215 THR B O 1
ATOM 3933 N N . GLY B 1 216 ? -10.266 -1.015 8.789 1 91 216 GLY B N 1
ATOM 3934 C CA . GLY B 1 216 ? -8.992 -1.607 8.406 1 91 216 GLY B CA 1
ATOM 3935 C C . GLY B 1 216 ? -8.867 -1.831 6.91 1 91 216 GLY B C 1
ATOM 3936 O O . GLY B 1 216 ? -7.82 -2.285 6.434 1 91 216 GLY B O 1
ATOM 3937 N N . ARG B 1 217 ? -9.836 -1.47 6.113 1 93.81 217 ARG B N 1
ATOM 3938 C CA . ARG B 1 217 ? -9.859 -1.727 4.676 1 93.81 217 ARG B CA 1
ATOM 3939 C C . ARG B 1 217 ? -9.258 -0.559 3.902 1 93.81 217 ARG B C 1
ATOM 3941 O O . ARG B 1 217 ? -9.234 0.572 4.395 1 93.81 217 ARG B O 1
ATOM 3948 N N . GLY B 1 218 ? -8.711 -0.872 2.746 1 96.75 218 GLY B N 1
ATOM 3949 C CA . GLY B 1 218 ? -8.07 0.143 1.929 1 96.75 218 GLY B CA 1
ATOM 3950 C C . GLY B 1 218 ? -8.781 0.394 0.614 1 96.75 218 GLY B C 1
ATOM 3951 O O . GLY B 1 218 ? -9.594 -0.425 0.176 1 96.75 218 GLY B O 1
ATOM 3952 N N . TYR B 1 219 ? -8.539 1.48 -0.012 1 97.44 219 TYR B N 1
ATOM 3953 C CA . TYR B 1 219 ? -9.016 1.897 -1.325 1 97.44 219 TYR B CA 1
ATOM 3954 C C . TYR B 1 219 ? -7.879 2.451 -2.172 1 97.44 219 TYR B C 1
ATOM 3956 O O . TYR B 1 219 ? -7.066 3.242 -1.688 1 97.44 219 TYR B O 1
ATOM 3964 N N . VAL B 1 220 ? -7.77 1.951 -3.363 1 98.25 220 VAL B N 1
ATOM 3965 C CA . VAL B 1 220 ? -6.785 2.457 -4.316 1 98.25 220 VAL B CA 1
ATOM 3966 C C . VAL B 1 220 ? -7.484 3.279 -5.395 1 98.25 220 VAL B C 1
ATOM 3968 O O . VAL B 1 220 ? -8.484 2.842 -5.965 1 98.25 220 VAL B O 1
ATOM 3971 N N . GLY B 1 221 ? -6.992 4.473 -5.645 1 96.69 221 GLY B N 1
ATOM 3972 C CA . GLY B 1 221 ? -7.508 5.309 -6.719 1 96.69 221 GLY B CA 1
ATOM 3973 C C . GLY B 1 221 ? -6.414 5.941 -7.559 1 96.69 221 GLY B C 1
ATOM 3974 O O . GLY B 1 221 ? -5.25 5.977 -7.152 1 96.69 221 GLY B O 1
ATOM 3975 N N . ALA B 1 222 ? -6.812 6.383 -8.742 1 96.12 222 ALA B N 1
ATOM 3976 C CA . ALA B 1 222 ? -5.906 7.082 -9.656 1 96.12 222 ALA B CA 1
ATOM 3977 C C . ALA B 1 222 ? -6.34 8.531 -9.859 1 96.12 222 ALA B C 1
ATOM 3979 O O . ALA B 1 222 ? -7.535 8.836 -9.805 1 96.12 222 ALA B O 1
ATOM 3980 N N . ALA B 1 223 ? -5.375 9.438 -9.922 1 93.69 223 ALA B N 1
ATOM 3981 C CA . ALA B 1 223 ? -5.602 10.844 -10.242 1 93.69 223 ALA B CA 1
ATOM 3982 C C . ALA B 1 223 ? -4.699 11.297 -11.391 1 93.69 223 ALA B C 1
ATOM 3984 O O . ALA B 1 223 ? -3.48 11.383 -11.234 1 93.69 223 ALA B O 1
ATOM 3985 N N . TYR B 1 224 ? -5.254 11.523 -12.57 1 88.5 224 TYR B N 1
ATOM 3986 C CA . TYR B 1 224 ? -4.488 11.945 -13.734 1 88.5 224 TYR B CA 1
ATOM 3987 C C . TYR B 1 224 ? -5.297 12.906 -14.602 1 88.5 224 TYR B C 1
ATOM 3989 O O . TYR B 1 224 ? -5.078 12.992 -15.812 1 88.5 224 TYR B O 1
ATOM 3997 N N . GLY B 1 225 ? -6.25 13.523 -14.039 1 85.19 225 GLY B N 1
ATOM 3998 C CA . GLY B 1 225 ? -7.02 14.547 -14.727 1 85.19 225 GLY B CA 1
ATOM 3999 C C . GLY B 1 225 ? -6.363 15.914 -14.688 1 85.19 225 GLY B C 1
ATOM 4000 O O . GLY B 1 225 ? -5.148 16.016 -14.5 1 85.19 225 GLY B O 1
ATOM 4001 N N . GLU B 1 226 ? -7.113 16.938 -14.859 1 84.88 226 GLU B N 1
ATOM 4002 C CA . GLU B 1 226 ? -6.617 18.297 -15.008 1 84.88 226 GLU B CA 1
ATOM 4003 C C . GLU B 1 226 ? -5.922 18.781 -13.742 1 84.88 226 GLU B C 1
ATOM 4005 O O . GLU B 1 226 ? -4.84 19.359 -13.797 1 84.88 226 GLU B O 1
ATOM 4010 N N . LEU B 1 227 ? -6.484 18.516 -12.523 1 88.94 227 LEU B N 1
ATOM 4011 C CA . LEU B 1 227 ? -5.895 19 -11.281 1 88.94 227 LEU B CA 1
ATOM 4012 C C . LEU B 1 227 ? -5.297 17.844 -10.484 1 88.94 227 LEU B C 1
ATOM 4014 O O . LEU B 1 227 ? -5.043 17.984 -9.281 1 88.94 227 LEU B O 1
ATOM 4018 N N . ASN B 1 228 ? -5.125 16.719 -11.109 1 94.19 228 ASN B N 1
ATOM 4019 C CA . ASN B 1 228 ? -4.363 15.594 -10.594 1 94.19 228 ASN B CA 1
ATOM 4020 C C . ASN B 1 228 ? -4.82 15.203 -9.188 1 94.19 228 ASN B C 1
ATOM 4022 O O . ASN B 1 228 ? -6.02 15.07 -8.938 1 94.19 228 ASN B O 1
ATOM 4026 N N . LEU B 1 229 ? -3.914 14.945 -8.297 1 95.75 229 LEU B N 1
ATOM 4027 C CA . LEU B 1 229 ? -4.234 14.453 -6.957 1 95.75 229 LEU B CA 1
ATOM 4028 C C . LEU B 1 229 ? -5.047 15.484 -6.18 1 95.75 229 LEU B C 1
ATOM 4030 O O . LEU B 1 229 ? -5.895 15.117 -5.359 1 95.75 229 LEU B O 1
ATOM 4034 N N . ALA B 1 230 ? -4.777 16.812 -6.422 1 95.56 230 ALA B N 1
ATOM 4035 C CA . ALA B 1 230 ? -5.473 17.859 -5.691 1 95.56 230 ALA B CA 1
ATOM 4036 C C . ALA B 1 230 ? -6.98 17.781 -5.91 1 95.56 230 ALA B C 1
ATOM 4038 O O . ALA B 1 230 ? -7.762 17.953 -4.969 1 95.56 230 ALA B O 1
ATOM 4039 N N . GLN B 1 231 ? -7.355 17.516 -7.102 1 94.19 231 GLN B N 1
ATOM 4040 C CA . GLN B 1 231 ? -8.773 17.438 -7.43 1 94.19 231 GLN B CA 1
ATOM 4041 C C . GLN B 1 231 ? -9.461 16.328 -6.645 1 94.19 231 GLN B C 1
ATOM 4043 O O . GLN B 1 231 ? -10.5 16.547 -6.016 1 94.19 231 GLN B O 1
ATOM 4048 N N . ARG B 1 232 ? -8.875 15.172 -6.688 1 94.69 232 ARG B N 1
ATOM 4049 C CA . ARG B 1 232 ? -9.477 14.031 -6 1 94.69 232 ARG B CA 1
ATOM 4050 C C . ARG B 1 232 ? -9.531 14.266 -4.496 1 94.69 232 ARG B C 1
ATOM 4052 O O . ARG B 1 232 ? -10.57 14.062 -3.865 1 94.69 232 ARG B O 1
ATOM 4059 N N . TRP B 1 233 ? -8.453 14.703 -3.926 1 95.56 233 TRP B N 1
ATOM 4060 C CA . TRP B 1 233 ? -8.375 14.859 -2.479 1 95.56 233 TRP B CA 1
ATOM 4061 C C . TRP B 1 233 ? -9.305 15.977 -2.004 1 95.56 233 TRP B C 1
ATOM 4063 O O . TRP B 1 233 ? -9.898 15.883 -0.926 1 95.56 233 TRP B O 1
ATOM 4073 N N . ARG B 1 234 ? -9.469 17.031 -2.793 1 93.44 234 ARG B N 1
ATOM 4074 C CA . ARG B 1 234 ? -10.438 18.062 -2.467 1 93.44 234 ARG B CA 1
ATOM 4075 C C . ARG B 1 234 ? -11.859 17.5 -2.465 1 93.44 234 ARG B C 1
ATOM 4077 O O . ARG B 1 234 ? -12.68 17.875 -1.626 1 93.44 234 ARG B O 1
ATOM 4084 N N . HIS B 1 235 ? -12.078 16.641 -3.422 1 93.19 235 HIS B N 1
ATOM 4085 C CA . HIS B 1 235 ? -13.391 16.016 -3.498 1 93.19 235 HIS B CA 1
ATOM 4086 C C . HIS B 1 235 ? -13.68 15.18 -2.256 1 93.19 235 HIS B C 1
ATOM 4088 O O . HIS B 1 235 ? -14.797 15.195 -1.736 1 93.19 235 HIS B O 1
ATOM 4094 N N . TYR B 1 236 ? -12.695 14.469 -1.779 1 94.06 236 TYR B N 1
ATOM 4095 C CA . TYR B 1 236 ? -12.844 13.703 -0.548 1 94.06 236 TYR B CA 1
ATOM 4096 C C . TYR B 1 236 ? -13.07 14.625 0.645 1 94.06 236 TYR B C 1
ATOM 4098 O O . TYR B 1 236 ? -13.859 14.32 1.539 1 94.06 236 TYR B O 1
ATOM 4106 N N . ALA B 1 237 ? -12.305 15.703 0.672 1 90.56 237 ALA B N 1
ATOM 4107 C CA . ALA B 1 237 ? -12.445 16.672 1.761 1 90.56 237 ALA B CA 1
ATOM 4108 C C . ALA B 1 237 ? -13.867 17.219 1.834 1 90.56 237 ALA B C 1
ATOM 4110 O O . ALA B 1 237 ? -14.406 17.422 2.924 1 90.56 237 ALA B O 1
ATOM 4111 N N . GLN B 1 238 ? -14.445 17.359 0.727 1 88.75 238 GLN B N 1
ATOM 4112 C CA . GLN B 1 238 ? -15.758 17.969 0.637 1 88.75 238 GLN B CA 1
ATOM 4113 C C . GLN B 1 238 ? -16.859 16.953 0.918 1 88.75 238 GLN B C 1
ATOM 4115 O O . GLN B 1 238 ? -17.844 17.266 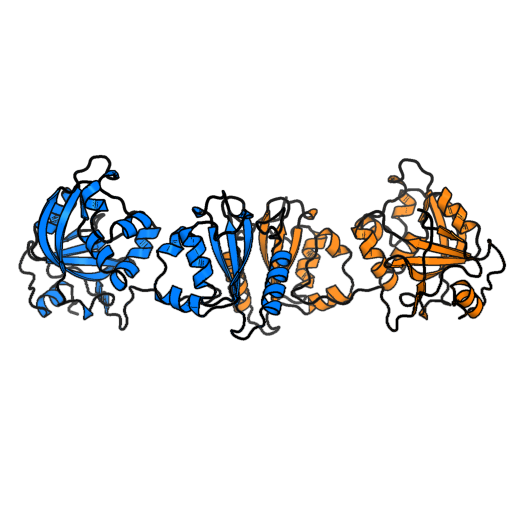1.607 1 88.75 238 GLN B O 1
ATOM 4120 N N . THR B 1 239 ? -16.703 15.695 0.408 1 90.31 239 THR B N 1
ATOM 4121 C CA . THR B 1 239 ? -17.828 14.766 0.397 1 90.31 239 THR B CA 1
ATOM 4122 C C . THR B 1 239 ? -17.609 13.633 1.393 1 90.31 239 THR B C 1
ATOM 4124 O O . THR B 1 239 ? -18.547 12.922 1.754 1 90.31 239 THR B O 1
ATOM 4127 N N . GLY B 1 240 ? -16.359 13.445 1.703 1 90.19 240 GLY B N 1
ATOM 4128 C CA . GLY B 1 240 ? -16 12.312 2.545 1 90.19 240 GLY B CA 1
ATOM 4129 C C . GLY B 1 240 ? -15.758 11.039 1.76 1 90.19 240 GLY B C 1
ATOM 4130 O O . GLY B 1 240 ? -15.008 10.164 2.203 1 90.19 240 GLY B O 1
ATOM 4131 N N . HIS B 1 241 ? -16.406 10.93 0.644 1 91.94 241 HIS B N 1
ATOM 4132 C CA . HIS B 1 241 ? -16.328 9.656 -0.066 1 91.94 241 HIS B CA 1
ATOM 4133 C C . HIS B 1 241 ? -15.82 9.859 -1.492 1 91.94 241 HIS B C 1
ATOM 4135 O O . HIS B 1 241 ? -15.516 8.883 -2.188 1 91.94 241 HIS B O 1
ATOM 4141 N N . GLY B 1 242 ? -15.734 11.086 -2 1 89.69 242 GLY B N 1
ATOM 4142 C CA . GLY B 1 242 ? -15.172 11.383 -3.309 1 89.69 242 GLY B CA 1
ATOM 4143 C C . GLY B 1 242 ? -15.961 10.773 -4.449 1 89.69 242 GLY B C 1
ATOM 4144 O O . GLY B 1 242 ? -15.422 10.531 -5.531 1 89.69 242 GLY B O 1
ATOM 4145 N N . GLY B 1 243 ? -17.203 10.344 -4.18 1 89.69 243 GLY B N 1
ATOM 4146 C CA . GLY B 1 243 ? -18.031 9.734 -5.203 1 89.69 243 GLY B CA 1
ATOM 4147 C C . GLY B 1 243 ? -17.859 8.234 -5.312 1 89.69 243 GLY B C 1
ATOM 4148 O O . GLY B 1 243 ? -18.391 7.602 -6.215 1 89.69 243 GLY B O 1
ATOM 4149 N N . ASN B 1 244 ? -16.984 7.703 -4.508 1 89.25 244 ASN B N 1
ATOM 4150 C CA . ASN B 1 244 ? -16.734 6.266 -4.527 1 89.25 244 ASN B CA 1
ATOM 4151 C C . ASN B 1 244 ? -17.797 5.5 -3.746 1 89.25 244 ASN B C 1
ATOM 4153 O O . ASN B 1 244 ? -17.969 5.715 -2.545 1 89.25 244 ASN B O 1
ATOM 4157 N N . VAL B 1 245 ? -18.344 4.516 -4.328 1 88.19 245 VAL B N 1
ATOM 4158 C CA . VAL B 1 245 ? -19.516 3.83 -3.807 1 88.19 245 VAL B CA 1
ATOM 4159 C C . VAL B 1 245 ? -19.172 3.105 -2.51 1 88.19 245 VAL B C 1
ATOM 4161 O O . VAL B 1 245 ? -19.938 3.113 -1.553 1 88.19 245 VAL B O 1
ATOM 4164 N N . ASP B 1 246 ? -18.062 2.533 -2.422 1 89.44 246 ASP B N 1
ATOM 4165 C CA . ASP B 1 246 ? -17.734 1.691 -1.277 1 89.44 246 ASP B CA 1
ATOM 4166 C C . ASP B 1 246 ? -17.203 2.529 -0.112 1 89.44 246 ASP B C 1
ATOM 4168 O O . ASP B 1 246 ? -16.969 2.006 0.979 1 89.44 246 ASP B O 1
ATOM 4172 N N . LEU B 1 247 ? -17 3.805 -0.329 1 92.75 247 LEU B N 1
ATOM 4173 C CA . LEU B 1 247 ? -16.625 4.703 0.758 1 92.75 247 LEU B CA 1
ATOM 4174 C C . LEU B 1 247 ? -17.844 5.414 1.321 1 92.75 247 LEU B C 1
ATOM 4176 O O . LEU B 1 247 ? -17.797 5.992 2.408 1 92.75 247 LEU B O 1
ATOM 4180 N N . THR B 1 248 ? -18.906 5.277 0.518 1 91.62 248 THR B N 1
ATOM 4181 C CA . THR B 1 248 ? -20.141 5.918 0.966 1 91.62 248 THR B CA 1
ATOM 4182 C C . THR B 1 248 ? -20.688 5.23 2.213 1 91.62 248 THR B C 1
ATOM 4184 O O . THR B 1 248 ? -20.734 3.998 2.281 1 91.62 248 THR B O 1
ATOM 4187 N N . GLY B 1 249 ? -21.078 5.977 3.166 1 90.75 249 GLY B N 1
ATOM 4188 C CA . GLY B 1 249 ? -21.625 5.43 4.395 1 90.75 249 GLY B CA 1
ATOM 4189 C C . GLY B 1 249 ? -20.594 5.219 5.477 1 90.75 249 GLY B C 1
ATOM 4190 O O . GLY B 1 249 ? -20.938 4.945 6.629 1 90.75 249 GLY B O 1
ATOM 4191 N N . LEU B 1 250 ? -19.344 5.199 5.082 1 93.81 250 LEU B N 1
ATOM 4192 C CA . LEU B 1 250 ? -18.297 5.09 6.082 1 93.81 250 LEU B CA 1
ATOM 4193 C C . LEU B 1 250 ? -18.016 6.438 6.738 1 93.81 250 LEU B C 1
ATOM 4195 O O . LEU B 1 250 ? -18.422 7.48 6.215 1 93.81 250 LEU B O 1
ATOM 4199 N N . ASP B 1 251 ? -17.406 6.414 7.883 1 93.88 251 ASP B N 1
ATOM 4200 C CA . ASP B 1 251 ? -17 7.633 8.578 1 93.88 251 ASP B CA 1
ATOM 4201 C C . ASP B 1 251 ? -15.672 8.148 8.047 1 93.88 251 ASP B C 1
ATOM 4203 O O . ASP B 1 251 ? -14.617 7.57 8.32 1 93.88 251 ASP B O 1
ATOM 4207 N N . PRO B 1 252 ? -15.625 9.234 7.375 1 93.88 252 PRO B N 1
ATOM 4208 C CA . PRO B 1 252 ? -14.406 9.727 6.723 1 93.88 252 PRO B CA 1
ATOM 4209 C C . PRO B 1 252 ? -13.328 10.141 7.723 1 93.88 252 PRO B C 1
ATOM 4211 O O . PRO B 1 252 ? -12.156 10.281 7.352 1 93.88 252 PRO B O 1
ATOM 4214 N N . THR B 1 253 ? -13.68 10.359 8.969 1 90.25 253 THR B N 1
ATOM 4215 C CA . THR B 1 253 ? -12.703 10.781 9.961 1 90.25 253 THR B CA 1
ATOM 4216 C C . THR B 1 253 ? -11.648 9.695 10.18 1 90.25 253 THR B C 1
ATOM 4218 O O . THR B 1 253 ? -10.57 9.969 10.711 1 90.25 253 THR B O 1
ATOM 4221 N N . GLY B 1 254 ? -11.945 8.531 9.742 1 93.25 254 GLY B N 1
ATOM 4222 C CA . GLY B 1 254 ? -10.992 7.438 9.875 1 93.25 254 GLY B CA 1
ATOM 4223 C C . GLY B 1 254 ? -10.078 7.293 8.672 1 93.25 254 GLY B C 1
ATOM 4224 O O . GLY B 1 254 ? -9.141 6.488 8.695 1 93.25 254 GLY B O 1
ATOM 4225 N N . PHE B 1 255 ? -10.289 8.102 7.664 1 96.44 255 PHE B N 1
ATOM 4226 C CA . PHE B 1 255 ? -9.555 7.934 6.418 1 96.44 255 PHE B CA 1
ATOM 4227 C C . PHE B 1 255 ? -8.172 8.555 6.52 1 96.44 255 PHE B C 1
ATOM 4229 O O . PHE B 1 255 ? -8.016 9.656 7.059 1 96.44 255 PHE B O 1
ATOM 4236 N N . VAL B 1 256 ? -7.207 7.855 6.086 1 97.19 256 VAL B N 1
ATOM 4237 C CA . VAL B 1 256 ? -5.828 8.32 5.961 1 97.19 256 VAL B CA 1
ATOM 4238 C C . VAL B 1 256 ? -5.387 8.242 4.5 1 97.19 256 VAL B C 1
ATOM 4240 O O . VAL B 1 256 ? -5.512 7.195 3.861 1 97.19 256 VAL B O 1
ATOM 4243 N N . PHE B 1 257 ? -4.859 9.336 3.977 1 97.88 257 PHE B N 1
ATOM 4244 C CA . PHE B 1 257 ? -4.504 9.461 2.568 1 97.88 257 PHE B CA 1
ATOM 4245 C C . PHE B 1 257 ? -2.994 9.383 2.383 1 97.88 257 PHE B C 1
ATOM 4247 O O . PHE B 1 257 ? -2.236 9.961 3.164 1 97.88 257 PHE B O 1
ATOM 4254 N N . SER B 1 258 ? -2.557 8.648 1.383 1 98.38 258 SER B N 1
ATOM 4255 C CA . SER B 1 258 ? -1.151 8.594 0.998 1 98.38 258 SER B CA 1
ATOM 4256 C C . SER B 1 258 ? -0.998 8.391 -0.505 1 98.38 258 SER B C 1
ATOM 4258 O O . SER B 1 258 ? -1.989 8.227 -1.22 1 98.38 258 SER B O 1
ATOM 4260 N N . ILE B 1 259 ? 0.23 8.523 -1.003 1 98.12 259 ILE B N 1
ATOM 4261 C CA . ILE B 1 259 ? 0.535 8.359 -2.42 1 98.12 259 ILE B CA 1
ATOM 4262 C C . ILE B 1 259 ? 1.372 7.098 -2.625 1 98.12 259 ILE B C 1
ATOM 4264 O O . ILE B 1 259 ? 2.377 6.895 -1.941 1 98.12 259 ILE B O 1
ATOM 4268 N N . LEU B 1 260 ? 0.908 6.215 -3.51 1 98.25 260 LEU B N 1
ATOM 4269 C CA . LEU B 1 260 ? 1.603 4.961 -3.771 1 98.25 260 LEU B CA 1
ATOM 4270 C C . LEU B 1 260 ? 2.686 5.148 -4.828 1 98.25 260 LEU B C 1
ATOM 4272 O O . LEU B 1 260 ? 3.793 4.625 -4.691 1 98.25 260 LEU B O 1
ATOM 4276 N N . GLN B 1 261 ? 2.295 5.863 -5.863 1 97.31 261 GLN B N 1
ATOM 4277 C CA . GLN B 1 261 ? 3.209 5.973 -6.992 1 97.31 261 GLN B CA 1
ATOM 4278 C C . GLN B 1 261 ? 2.844 7.156 -7.887 1 97.31 261 GLN B C 1
ATOM 4280 O O . GLN B 1 261 ? 1.682 7.32 -8.266 1 97.31 261 GLN B O 1
ATOM 4285 N N . LEU B 1 262 ? 3.838 8.031 -8.125 1 96.94 262 LEU B N 1
ATOM 4286 C CA . LEU B 1 262 ? 3.648 9.086 -9.109 1 96.94 262 LEU B CA 1
ATOM 4287 C C . LEU B 1 262 ? 3.928 8.57 -10.516 1 96.94 262 LEU B C 1
ATOM 4289 O O . LEU B 1 262 ? 4.684 7.613 -10.695 1 96.94 262 LEU B O 1
ATOM 4293 N N . VAL B 1 263 ? 3.242 9.125 -11.508 1 96.19 263 VAL B N 1
ATOM 4294 C CA . VAL B 1 263 ? 3.502 8.812 -12.906 1 96.19 263 VAL B CA 1
ATOM 4295 C C . VAL B 1 263 ? 3.867 10.086 -13.664 1 96.19 263 VAL B C 1
ATOM 4297 O O . VAL B 1 263 ? 3.59 11.195 -13.195 1 96.19 263 VAL B O 1
ATOM 4300 N N . ALA B 1 264 ? 4.465 9.891 -14.75 1 93.12 264 ALA B N 1
ATOM 4301 C CA . ALA B 1 264 ? 4.84 11.039 -15.578 1 93.12 264 ALA B CA 1
ATOM 4302 C C . ALA B 1 264 ? 3.605 11.789 -16.062 1 93.12 264 ALA B C 1
ATOM 4304 O O . ALA B 1 264 ? 2.559 11.188 -16.312 1 93.12 264 ALA B O 1
ATOM 4305 N N . PRO B 1 265 ? 3.809 13.117 -16.172 1 89.62 265 PRO B N 1
ATOM 4306 C CA . PRO B 1 265 ? 2.686 13.898 -16.688 1 89.62 265 PRO B CA 1
ATOM 4307 C C . PRO B 1 265 ? 2.225 13.438 -18.062 1 89.62 265 PRO B C 1
ATOM 4309 O O . PRO B 1 265 ? 1.061 13.625 -18.422 1 89.62 265 PRO B O 1
ATOM 4312 N N . THR B 1 266 ? 3.09 12.781 -18.781 1 91.31 266 THR B N 1
ATOM 4313 C CA . THR B 1 266 ? 2.791 12.367 -20.156 1 91.31 266 THR B CA 1
ATOM 4314 C C . THR B 1 266 ? 2.336 10.914 -20.188 1 91.31 266 THR B C 1
ATOM 4316 O O . THR B 1 266 ? 2.121 10.352 -21.266 1 91.31 266 THR B O 1
ATOM 4319 N N . ALA B 1 267 ? 2.197 10.352 -19.031 1 92.69 267 ALA B N 1
ATOM 4320 C CA . ALA B 1 267 ? 1.828 8.938 -19 1 92.69 267 ALA B CA 1
ATOM 4321 C C . ALA B 1 267 ? 0.47 8.703 -19.656 1 92.69 267 ALA B C 1
ATOM 4323 O O . ALA B 1 267 ? -0.464 9.484 -19.453 1 92.69 267 ALA B O 1
ATOM 4324 N N . ASP B 1 268 ? 0.388 7.676 -20.406 1 93.69 268 ASP B N 1
ATOM 4325 C CA . ASP B 1 268 ? -0.863 7.281 -21.047 1 93.69 268 ASP B CA 1
ATOM 4326 C C . ASP B 1 268 ? -1.899 6.855 -20.016 1 93.69 268 ASP B C 1
ATOM 4328 O O . ASP B 1 268 ? -1.597 6.074 -19.109 1 93.69 268 ASP B O 1
ATOM 4332 N N . PRO B 1 269 ? -3.076 7.406 -20.188 1 91.12 269 PRO B N 1
ATOM 4333 C CA . PRO B 1 269 ? -4.137 7.043 -19.234 1 91.12 269 PRO B CA 1
ATOM 4334 C C . PRO B 1 269 ? -4.312 5.535 -19.094 1 91.12 269 PRO B C 1
ATOM 4336 O O . PRO B 1 269 ? -4.586 5.039 -18 1 91.12 269 PRO B O 1
ATOM 4339 N N . ALA B 1 270 ? -4.191 4.828 -20.125 1 94.19 270 ALA B N 1
ATOM 4340 C CA . ALA B 1 270 ? -4.332 3.377 -20.078 1 94.19 270 ALA B CA 1
ATOM 4341 C C . ALA B 1 270 ? -3.258 2.754 -19.188 1 94.19 270 ALA B C 1
ATOM 4343 O O . ALA B 1 270 ? -3.523 1.791 -18.469 1 94.19 270 ALA B O 1
ATOM 4344 N N . ASP B 1 271 ? -2.105 3.322 -19.297 1 94.12 271 ASP B N 1
ATOM 4345 C CA . ASP B 1 271 ? -1.015 2.838 -18.453 1 94.12 271 ASP B CA 1
ATOM 4346 C C . ASP B 1 271 ? -1.287 3.129 -16.984 1 94.12 271 ASP B C 1
ATOM 4348 O O . ASP B 1 271 ? -0.974 2.312 -16.109 1 94.12 271 ASP B O 1
ATOM 4352 N N . VAL B 1 272 ? -1.844 4.25 -16.703 1 94.56 272 VAL B N 1
ATOM 4353 C CA . VAL B 1 272 ? -2.162 4.633 -15.336 1 94.56 272 VAL B CA 1
ATOM 4354 C C . VAL B 1 272 ? -3.246 3.711 -14.781 1 94.56 272 VAL B C 1
ATOM 4356 O O . VAL B 1 272 ? -3.178 3.291 -13.625 1 94.56 272 VAL B O 1
ATOM 4359 N N . GLN B 1 273 ? -4.16 3.389 -15.609 1 94.88 273 GLN B N 1
ATOM 4360 C CA . GLN B 1 273 ? -5.227 2.482 -15.195 1 94.88 273 GLN B CA 1
ATOM 4361 C C . GLN B 1 273 ? -4.68 1.092 -14.891 1 94.88 273 GLN B C 1
ATOM 4363 O O . GLN B 1 273 ? -5.117 0.445 -13.938 1 94.88 273 GLN B O 1
ATOM 4368 N N . ALA B 1 274 ? -3.828 0.657 -15.75 1 95.62 274 ALA B N 1
ATOM 4369 C CA . ALA B 1 274 ? -3.191 -0.635 -15.508 1 95.62 274 ALA B CA 1
ATOM 4370 C C . ALA B 1 274 ? -2.428 -0.632 -14.188 1 95.62 274 ALA B C 1
ATOM 4372 O O . ALA B 1 274 ? -2.453 -1.617 -13.445 1 95.62 274 ALA B O 1
ATOM 4373 N N . LEU B 1 275 ? -1.772 0.47 -13.953 1 96.38 275 LEU B N 1
ATOM 4374 C CA . LEU B 1 275 ? -1.037 0.624 -12.703 1 96.38 275 LEU B CA 1
ATOM 4375 C C . LEU B 1 275 ? -1.983 0.592 -11.508 1 96.38 275 LEU B C 1
ATOM 4377 O O . LEU B 1 275 ? -1.688 -0.043 -10.492 1 96.38 275 LEU B O 1
ATOM 4381 N N . GLU B 1 276 ? -3.092 1.291 -11.648 1 97.31 276 GLU B N 1
ATOM 4382 C CA . GLU B 1 276 ? -4.109 1.273 -10.602 1 97.31 276 GLU B CA 1
ATOM 4383 C C . GLU B 1 276 ? -4.59 -0.148 -10.328 1 97.31 276 GLU B C 1
ATOM 4385 O O . GLU B 1 276 ? -4.715 -0.554 -9.172 1 97.31 276 GLU B O 1
ATOM 4390 N N . THR B 1 277 ? -4.852 -0.87 -11.391 1 97.25 277 THR B N 1
ATOM 4391 C CA . THR B 1 277 ? -5.301 -2.254 -11.289 1 97.25 277 THR B CA 1
ATOM 4392 C C . THR B 1 277 ? -4.258 -3.109 -10.578 1 97.25 277 THR B C 1
ATOM 4394 O O . THR B 1 277 ? -4.598 -3.932 -9.727 1 97.25 277 THR B O 1
ATOM 4397 N N . SER B 1 278 ? -3.068 -2.906 -10.938 1 97.56 278 SER B N 1
ATOM 4398 C CA . SER B 1 278 ? -1.969 -3.621 -10.297 1 97.56 278 SER B CA 1
ATOM 4399 C C . SER B 1 278 ? -1.928 -3.344 -8.805 1 97.56 278 SER B C 1
ATOM 4401 O O . SER B 1 278 ? -1.779 -4.266 -7.996 1 97.56 278 SER B O 1
ATOM 4403 N N . TRP B 1 279 ? -2.051 -2.119 -8.422 1 98.31 279 TRP B N 1
ATOM 4404 C CA . TRP B 1 279 ? -1.992 -1.751 -7.008 1 98.31 279 TRP B CA 1
ATOM 4405 C C . TRP B 1 279 ? -3.174 -2.336 -6.242 1 98.31 279 TRP B C 1
ATOM 4407 O O . TRP B 1 279 ? -3.025 -2.764 -5.094 1 98.31 279 TRP B O 1
ATOM 4417 N N . LYS B 1 280 ? -4.379 -2.32 -6.891 1 98 280 LYS B N 1
ATOM 4418 C CA . LYS B 1 280 ? -5.535 -2.939 -6.242 1 98 280 LYS B CA 1
ATOM 4419 C C . LYS B 1 280 ? -5.258 -4.402 -5.902 1 98 280 LYS B C 1
ATOM 4421 O O . LYS B 1 280 ? -5.586 -4.863 -4.809 1 98 280 LYS B O 1
ATOM 4426 N N . ALA B 1 281 ? -4.664 -5.078 -6.848 1 97.06 281 ALA B N 1
ATOM 4427 C CA . ALA B 1 281 ? -4.348 -6.492 -6.648 1 97.06 281 ALA B CA 1
ATOM 4428 C C . ALA B 1 281 ? -3.277 -6.664 -5.574 1 97.06 281 ALA B C 1
ATOM 4430 O O . ALA B 1 281 ? -3.428 -7.488 -4.668 1 97.06 281 ALA B O 1
ATOM 4431 N N . ARG B 1 282 ? -2.275 -5.859 -5.609 1 97.5 282 ARG B N 1
ATOM 4432 C CA . ARG B 1 282 ? -1.133 -5.996 -4.711 1 97.5 282 ARG B CA 1
ATOM 4433 C C . ARG B 1 282 ? -1.521 -5.656 -3.275 1 97.5 282 ARG B C 1
ATOM 4435 O O . ARG B 1 282 ? -1.016 -6.266 -2.33 1 97.5 282 ARG B O 1
ATOM 4442 N N . LEU B 1 283 ? -2.451 -4.73 -3.145 1 98.12 283 LEU B N 1
ATOM 4443 C CA . LEU B 1 283 ? -2.83 -4.312 -1.799 1 98.12 283 LEU B CA 1
ATOM 4444 C C . LEU B 1 283 ? -4.137 -4.973 -1.372 1 98.12 283 LEU B C 1
ATOM 4446 O O . LEU B 1 283 ? -4.629 -4.727 -0.267 1 98.12 283 LEU B O 1
ATOM 4450 N N . SER B 1 284 ? -4.695 -5.812 -2.164 1 96.44 284 SER B N 1
ATOM 4451 C CA . SER B 1 284 ? -5.926 -6.539 -1.87 1 96.44 284 SER B CA 1
ATOM 4452 C C . SER B 1 284 ? -7.051 -5.59 -1.473 1 96.44 284 SER B C 1
ATOM 4454 O O . SER B 1 284 ? -7.688 -5.773 -0.435 1 96.44 284 SER B O 1
ATOM 4456 N N . THR B 1 285 ? -7.336 -4.609 -2.357 1 97.12 285 THR B N 1
ATOM 4457 C CA . THR B 1 285 ? -8.305 -3.596 -1.963 1 97.12 285 THR B CA 1
ATOM 4458 C C . THR B 1 285 ? -9.641 -3.816 -2.674 1 97.12 285 THR B C 1
ATOM 4460 O O . THR B 1 285 ? -10.57 -3.027 -2.512 1 97.12 285 THR B O 1
ATOM 4463 N N . ARG B 1 286 ? -9.75 -4.879 -3.475 1 95.81 286 ARG B N 1
ATOM 4464 C CA . ARG B 1 286 ? -11.031 -5.199 -4.09 1 95.81 286 ARG B CA 1
ATOM 4465 C C . ARG B 1 286 ? -11.953 -5.898 -3.098 1 95.81 286 ARG B C 1
ATOM 4467 O O . ARG B 1 286 ? -11.492 -6.539 -2.152 1 95.81 286 ARG B O 1
ATOM 4474 N N . ARG B 1 287 ? -13.25 -5.805 -3.434 1 93 287 ARG B N 1
ATOM 4475 C CA . ARG B 1 287 ? -14.234 -6.562 -2.664 1 93 287 ARG B CA 1
ATOM 4476 C C . ARG B 1 287 ? -13.914 -8.055 -2.686 1 93 287 ARG B C 1
ATOM 4478 O O . ARG B 1 287 ? -13.445 -8.578 -3.695 1 93 287 ARG B O 1
ATOM 4485 N N . PRO B 1 288 ? -14.062 -8.688 -1.574 1 92.81 288 PRO B N 1
ATOM 4486 C CA . PRO B 1 288 ? -14.688 -8.266 -0.319 1 92.81 288 PRO B CA 1
ATOM 4487 C C . PRO B 1 288 ? -13.672 -7.777 0.711 1 92.81 288 PRO B C 1
ATOM 4489 O O . PRO B 1 288 ? -14.055 -7.328 1.795 1 92.81 288 PRO B O 1
ATOM 4492 N N . HIS B 1 289 ? -12.469 -7.746 0.393 1 90.44 289 HIS B N 1
ATOM 4493 C CA . HIS B 1 289 ? -11.43 -7.484 1.389 1 90.44 289 HIS B CA 1
ATOM 4494 C C . HIS B 1 289 ? -11.109 -5.996 1.469 1 90.44 289 HIS B C 1
ATOM 4496 O O . HIS B 1 289 ? -10.484 -5.543 2.43 1 90.44 289 HIS B O 1
ATOM 4502 N N . GLY B 1 290 ? -11.484 -5.266 0.492 1 94.06 290 GLY B N 1
ATOM 4503 C CA . GLY B 1 290 ? -11.172 -3.846 0.429 1 94.06 290 GLY B CA 1
ATOM 4504 C C . GLY B 1 290 ? -12.352 -3.002 -0.031 1 94.06 290 GLY B C 1
ATOM 4505 O O . GLY B 1 290 ? -13.5 -3.43 0.064 1 94.06 290 GLY B O 1
ATOM 4506 N N . LEU B 1 291 ? -12.047 -1.788 -0.43 1 95.69 291 LEU B N 1
ATOM 4507 C CA . LEU B 1 291 ? -13.078 -0.794 -0.686 1 95.69 291 LEU B CA 1
ATOM 4508 C C . LEU B 1 291 ? -13.125 -0.426 -2.164 1 95.69 291 LEU B C 1
ATOM 4510 O O . LEU B 1 291 ? -13.578 0.667 -2.523 1 95.69 291 LEU B O 1
ATOM 4514 N N . ASN B 1 292 ? -12.516 -1.283 -2.996 1 96 292 ASN B N 1
ATOM 4515 C CA . ASN B 1 292 ? -12.672 -1.107 -4.438 1 96 292 ASN B CA 1
ATOM 4516 C C . ASN B 1 292 ? -13.727 -2.047 -5.008 1 96 292 ASN B C 1
ATOM 4518 O O . ASN B 1 292 ? -13.648 -3.264 -4.82 1 96 292 ASN B O 1
ATOM 4522 N N . ALA B 1 293 ? -14.664 -1.541 -5.758 1 90.69 293 ALA B N 1
ATOM 4523 C CA . ALA B 1 293 ? -15.742 -2.334 -6.348 1 90.69 293 ALA B CA 1
ATOM 4524 C C . ALA B 1 293 ? -15.297 -2.965 -7.664 1 90.69 293 ALA B C 1
ATOM 4526 O O . ALA B 1 293 ? -15.898 -3.934 -8.133 1 90.69 293 ALA B O 1
ATOM 4527 N N . ASN B 1 294 ? -14.32 -2.412 -8.328 1 81.44 294 ASN B N 1
ATOM 4528 C CA . ASN B 1 294 ? -13.875 -2.906 -9.625 1 81.44 294 ASN B CA 1
ATOM 4529 C C . ASN B 1 294 ? -12.422 -3.385 -9.578 1 81.44 294 ASN B C 1
ATOM 4531 O O . ASN B 1 294 ? -11.656 -2.969 -8.703 1 81.44 294 ASN B O 1
#

Foldseek 3Di:
DPFDFVQNVCVVLPQHDDDQQAEKEFADAAPDPQCRLLQLLCLVPPVQLNVLVVFKDFPVVVVSGLSHQKYFYFYDDPQWTATRFIWGWDDKDWDDQVRSCVRPNVVLVVLLPHDDPVRPVPTTMMGIDIHTDCSCVVQHQFWIWHDDDDDDRMGGDDPPPTGGPGGHPDGNSADDADDQQPDKDALSNLSSHHPVNQQVQQVWFAKKKKAQQVVRAIDIDGFLDNSHRSVQSVCCNVPVQSPQPLRPPPDSRRIMMHGDDTDDNPDDPVVRVVVSVVVCVVRVQDPPRHRHPD/DPFDFPQNVCVVLPQHDDDQQAEKEFADAAPDPQLRLQQLLCLVPPVQLNVLVVFKDFPVVVVSGLSHQKYFYFYDDPQWTATRFIWGWDDKDWDDQVRSCPRPNVVLVVLSPHDDPVRPVPGTMMGIDIHTDCSCVVQHQFWIWHDDDDPHRMGGDDPPPTGGPGGHPDGNSADDADDQQPDKDALSNLSSHHPVNQQVQQVWWAKKKKAQQVVRAIDIDGFLDNSHRSVQSVCCNVPVQSPQPLRPPPDSRRIMMHGDDTDDNPDDPVVRVVVSVVVCVVRVQDPPRHRHPD

Secondary structure (DSSP, 8-state):
----BHHHHHHHTT----STTSEEEEEE--SSHHHHHHHHHHHHH-HHHHHHHHHEEEHHHHHHHHTSSEEEEEEEETTEEEEEEEEEEEEEEE--HHHHHHSTTHHHHHHTT---GGGSTT--EEEEEEEEEGGGGGGTTTEEE---SSS-SEEE--TT-SBEEEE-SS-SSSPPPPPTTT--EEHHHHTT--HHHHHHHHH--EEEEEEETTT--EEEEEE-STTHHHHHHHHHHHHSSTT-GGGTTS-GGGEEEEEEEE--TT--HHHHHHHHHHHHHHHT-BTTTSSB--/----BHHHHHHHTT----STTSEEEEEE--SSHHHHHHHHHHHHH-HHHHHHHHHEEEHHHHHHHHTSSEEEEEEEETTEEEEEEEEEEEEEEE--HHHHHHSTTHHHHHHTT---GGGSTT--EEEEEEEEEGGGGGGTTTEEE---SSS-SEEE--TT-SBEEEE-SS-SSSPPPPPTTT--EEHHHHTT--HHHHHHHHH-EEEEEEEETTT--EEEEEE-STTHHHHHHHHHHHHSSTT-GGGTTS-GGGEEEEEEEEE-TT--HHHHHHHHHHHHHHHT-BTTTSSB--